Protein AF-A0A5Q4EPK5-F1 (afdb_monomer)

Solvent-accessible surface area (backbone atoms only — not comparable to full-atom values): 25585 Å² total; per-residue (Å²): 142,84,81,89,78,86,85,84,81,88,80,85,86,79,85,78,84,73,82,80,76,85,66,75,76,77,76,76,76,72,70,50,73,68,84,83,68,96,54,46,49,89,81,58,98,30,38,53,76,40,48,42,58,60,65,24,60,75,60,76,39,84,84,32,68,48,48,50,44,41,50,51,59,33,42,67,45,75,42,68,26,36,56,36,58,39,30,32,34,34,41,50,72,73,38,75,28,58,48,102,83,70,46,72,41,85,96,37,55,29,28,49,72,74,44,77,9,84,81,15,40,40,72,69,41,62,53,42,99,86,26,41,43,34,40,38,42,25,37,60,86,58,68,70,82,30,52,82,70,61,60,86,67,82,56,71,69,50,39,15,27,25,35,30,36,35,30,39,74,40,44,80,79,58,70,73,83,62,58,80,77,80,53,81,79,82,57,78,42,80,47,79,49,64,35,79,76,15,60,54,71,47,76,52,70,50,72,56,61,94,66,48,52,25,31,34,38,37,52,36,19,87,65,8,64,38,76,33,25,36,38,42,52,36,37,35,39,30,68,47,66,57,70,35,45,32,30,38,36,37,40,36,29,21,29,92,84,69,41,84,36,46,31,25,40,37,38,35,46,98,85,62,46,74,75,49,76,53,32,62,28,58,35,100,82,77,43,82,27,73,30,18,54,50,77,46,60,22,38,92,79,5,32,45,38,36,36,44,25,20,47,56,21,72,83,65,74,22,38,16,58,92,44,37,66,58,51,52,50,46,53,52,50,54,45,64,74,64,69,93,78,64,81,80,49,94,73,58,37,90,89,51,97,90,52,73,63,49,85,81,78,62,69,69,60,39,64,74,70,69,51,56,45,55,55,41,70,64,71,76,32,33,26,46,23,24,43,58,31,38,35,38,42,28,58,40,73,86,69,72,80,73,78,77,66,83,84,60,82,67,82,73,64,85,51,74,34,68,82,68,82,84,62,73,45,75,66,27,53,49,55,56,53,70,59,64,81,72,74,87,129

Secondary structure (DSSP, 8-state):
--PPPPPPPP------------PPPPPPP--EEPPPPS---TTSTTSEEEEHHHHHHTTT-GGGGGEEEEEEEEPPEEEEPP---EEEEEE---EEEE-TTS-EEEEEEE--EEEEETTSEEEEEPPPTTSEEEEEEEETT----SBTT--S--------EEEEEEEEEEETT------TTSPPPPPSEEEEEEE-SSS-EEEEEEEPPTTEEEEEEEEESTT-EEEE----EEEEEESPPTT-EEEEEEEEEEETTS-B--EEEEEE-TT--B-S--B--B-TTSSB-SEEEEEEE--TTS-EEEEEEETT-SSSSSB-HHHHHHHHHHHHHHHHHT-SS----TT---S-TT-TT-----HHHHHHHTPPTT--HHHHHB--EEEEEEEEEEEPP----PPPPTTS-------S-SSSSS--SHHHHHHHHHSTT----

Sequence (441 aa):
MDVFRPQVAFMAGAVLCCAAFAGEAPPTPPSHTFLEIEDNDFCGEMAQFINAHDAVSATGLPETRNCFYIAGKLQRDKLWDIEPKVTLRAFGKPVPNHNAKGQALASQLYEPVIALGPGGALLELAPNDDRTIRIGLAALTDAFDGAINGLNQNSPHHEVGQVVVEVFYRFKDAIDRGASDGGEPEPDLTYSFRFTSGADAFRFAFVAPPDVETVDVFARTDRGMVDVCYDVDHYHITGLDVVKPYCLTVVGGLTDACEKTPVVLGWFDKNCQRIGTPWVGIDEGGGVSGYSNLCVYSDGEGAIRFAVSGAGDKTFNGLRDDIESNYFELLNTLNVFTGSNYVYTTGASLHDDSYPYVNRYPRSVWDDLGLTAGEAPETFYQHGVCGEYIIKVRLGEHVEPRPVDPGDSEPKLPSADING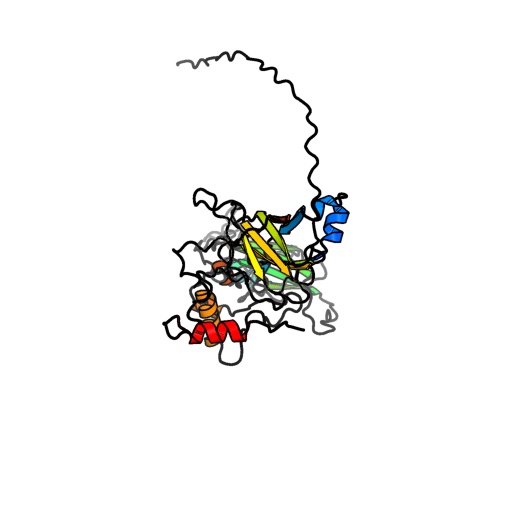DGVVNSQDLAILLSFWGMTVE

Foldseek 3Di:
DDDDDDDDDDDDDDDDDDDDDPDPDPPDQQEDEDDQDPAADFQPPRAAEAELVVQVVSRVDPVCSFKGKYKDWQFWDWAFFAQFAKKKWKWADWDFDADPVRHGDPPWTFTDGPDIDHRFKDPFAFAYPQQKIKMKMDGNPQDQPRGPPSVPPLDLQLGWWKKKKFKAFDFPPDPPPDPVPVDDDHGPDIDMDTRDRSRDMDMDMDGHDPRGGGMMMGTCSSPTIDTFSLGKHKHKYANADAFFKKKKKKADWAFPVRHQFWKWKFWADSVSHTPDWTFQDQPPVRHRPNMGMDIDTQHRRRMTIMMIGAPQCRVRRQFRPVCVVVVVVLVVVQVVPPPDDDDPDQQCDPDDPVDRRHDDGDVVSCVVVVHGGRCPVVNVTGSRIITMMMMIMRGDDPDPPDQDDVPPPGPPDCPCPVVPPPDNDVVSVVVVVVCVPPDDD

Radius of gyration: 32.09 Å; Cα contacts (8 Å, |Δi|>4): 862; chains: 1; bounding box: 86×88×90 Å

Structure (mmCIF, N/CA/C/O backbone):
data_AF-A0A5Q4EPK5-F1
#
_entry.id   AF-A0A5Q4EPK5-F1
#
loop_
_atom_site.group_PDB
_atom_site.id
_atom_site.type_symbol
_atom_site.label_atom_id
_atom_site.label_alt_id
_atom_site.label_comp_id
_atom_site.label_asym_id
_atom_site.label_entity_id
_atom_site.label_seq_id
_atom_site.pdbx_PDB_ins_code
_atom_site.Cartn_x
_atom_site.Cartn_y
_atom_site.Cartn_z
_atom_site.occupancy
_atom_site.B_iso_or_equiv
_atom_site.auth_seq_id
_atom_site.auth_comp_id
_atom_site.auth_asym_id
_atom_site.auth_atom_id
_atom_site.pdbx_PDB_model_num
ATOM 1 N N . MET A 1 1 ? 5.489 59.939 30.124 1.00 43.69 1 MET A N 1
ATOM 2 C CA . MET A 1 1 ? 4.909 60.772 29.056 1.00 43.69 1 MET A CA 1
ATOM 3 C C . MET A 1 1 ? 6.005 60.967 28.043 1.00 43.69 1 MET A C 1
ATOM 5 O O . MET A 1 1 ? 6.861 61.791 28.295 1.00 43.69 1 MET A O 1
ATOM 9 N N . ASP A 1 2 ? 6.020 60.165 26.985 1.00 31.34 2 ASP A N 1
ATOM 10 C CA . ASP A 1 2 ? 6.765 60.493 25.776 1.00 31.34 2 ASP A CA 1
ATOM 11 C C . ASP A 1 2 ? 6.131 59.784 24.584 1.00 31.34 2 ASP A C 1
ATOM 13 O O . ASP A 1 2 ? 5.601 58.677 24.685 1.00 31.34 2 ASP A O 1
ATOM 17 N N . VAL A 1 3 ? 6.082 60.542 23.499 1.00 35.44 3 VAL A N 1
ATOM 18 C CA . VAL A 1 3 ? 5.195 60.413 22.349 1.00 35.44 3 VAL A CA 1
ATOM 19 C C . VAL A 1 3 ? 5.900 59.624 21.249 1.00 35.44 3 VAL A C 1
ATOM 21 O O . VAL A 1 3 ? 6.970 60.020 20.794 1.00 35.44 3 VAL A O 1
ATOM 24 N N . PHE A 1 4 ? 5.276 58.550 20.765 1.00 36.88 4 PHE A N 1
ATOM 25 C CA . PHE A 1 4 ? 5.684 57.884 19.528 1.00 36.88 4 PHE A CA 1
ATOM 26 C C . PHE A 1 4 ? 5.218 58.701 18.310 1.00 36.88 4 PHE A C 1
ATOM 28 O O . PHE A 1 4 ? 4.028 58.966 18.145 1.00 36.88 4 PHE A O 1
ATOM 35 N N . ARG A 1 5 ? 6.162 59.081 17.439 1.00 35.16 5 ARG A N 1
ATOM 36 C CA . ARG A 1 5 ? 5.916 59.520 16.053 1.00 35.16 5 ARG A CA 1
ATOM 37 C C . ARG A 1 5 ? 6.280 58.378 15.094 1.00 35.16 5 ARG A C 1
ATOM 39 O O . ARG A 1 5 ? 7.306 57.743 15.331 1.00 35.16 5 ARG A O 1
ATOM 46 N N . PRO A 1 6 ? 5.542 58.152 13.991 1.00 44.56 6 PRO A N 1
ATOM 47 C CA . PRO A 1 6 ? 5.982 57.250 12.934 1.00 44.56 6 PRO A CA 1
ATOM 48 C C . PRO A 1 6 ? 6.817 58.000 11.883 1.00 44.56 6 PRO A C 1
ATOM 50 O O . PRO A 1 6 ? 6.533 59.151 11.544 1.00 44.56 6 PRO A O 1
ATOM 53 N N . GLN A 1 7 ? 7.849 57.335 11.362 1.00 33.31 7 GLN A N 1
ATOM 54 C CA . GLN A 1 7 ? 8.584 57.768 10.175 1.00 33.31 7 GLN A CA 1
ATOM 55 C C . GLN A 1 7 ? 7.856 57.286 8.914 1.00 33.31 7 GLN A C 1
ATOM 57 O O . GLN A 1 7 ? 7.520 56.113 8.787 1.00 33.31 7 GLN A O 1
ATOM 62 N N . VAL A 1 8 ? 7.636 58.214 7.984 1.00 34.84 8 VAL A N 1
ATOM 63 C CA . VAL A 1 8 ? 7.180 57.959 6.615 1.00 34.84 8 VAL A CA 1
ATOM 64 C C . VAL A 1 8 ? 8.426 57.805 5.744 1.0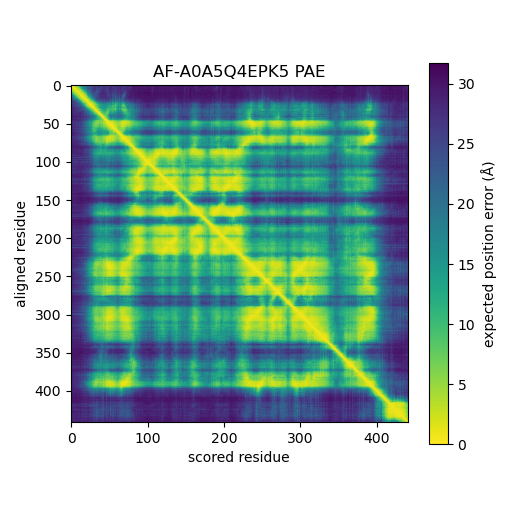0 34.84 8 VAL A C 1
ATOM 66 O O . VAL A 1 8 ? 9.235 58.730 5.678 1.00 34.84 8 VAL A O 1
ATOM 69 N N . ALA A 1 9 ? 8.577 56.663 5.074 1.00 33.34 9 ALA A N 1
ATOM 70 C CA . ALA A 1 9 ? 9.580 56.467 4.033 1.00 33.34 9 ALA A CA 1
ATOM 71 C C . ALA A 1 9 ? 8.911 56.560 2.652 1.00 33.34 9 ALA A C 1
ATOM 73 O O . ALA A 1 9 ? 7.988 55.812 2.336 1.00 33.34 9 ALA A O 1
ATOM 74 N N . PHE A 1 10 ? 9.384 57.513 1.850 1.00 35.88 10 PHE A N 1
ATOM 75 C CA . PHE A 1 10 ? 9.094 57.660 0.425 1.00 35.88 10 PHE A CA 1
ATOM 76 C C . PHE A 1 10 ? 9.736 56.501 -0.357 1.00 35.88 10 PHE A C 1
ATOM 78 O O . PHE A 1 10 ? 10.955 56.348 -0.312 1.00 35.88 10 PHE A O 1
ATOM 85 N N . MET A 1 11 ? 8.953 55.741 -1.131 1.00 31.00 11 MET A N 1
ATOM 86 C CA . MET A 1 11 ? 9.475 54.962 -2.260 1.00 31.00 11 MET A CA 1
ATOM 87 C C . MET A 1 11 ? 9.086 55.647 -3.570 1.00 31.00 11 MET A C 1
ATOM 89 O O . MET A 1 11 ? 7.908 55.840 -3.866 1.00 31.00 11 MET A O 1
ATOM 93 N N . ALA A 1 12 ? 10.103 56.024 -4.341 1.00 32.72 12 ALA A N 1
ATOM 94 C CA . ALA A 1 12 ? 9.977 56.496 -5.708 1.00 32.72 12 ALA A CA 1
ATOM 95 C C . ALA A 1 12 ? 9.710 55.303 -6.640 1.00 32.72 12 ALA A C 1
ATOM 97 O O . ALA A 1 12 ? 10.467 54.334 -6.650 1.00 32.72 12 ALA A O 1
ATOM 98 N N . GLY A 1 13 ? 8.631 55.384 -7.418 1.00 31.02 13 GLY A N 1
ATOM 99 C CA . GLY A 1 13 ? 8.298 54.404 -8.446 1.00 31.02 13 GLY A CA 1
ATOM 100 C C . GLY A 1 13 ? 9.199 54.553 -9.670 1.00 31.02 13 GLY A C 1
ATOM 101 O O . GLY A 1 13 ? 9.144 55.567 -10.363 1.00 31.02 13 GLY A O 1
ATOM 102 N N . ALA A 1 14 ? 9.992 53.523 -9.955 1.00 33.22 14 ALA A N 1
ATOM 103 C CA . ALA A 1 14 ? 10.569 53.297 -11.272 1.00 33.22 14 ALA A CA 1
ATOM 104 C C . ALA A 1 14 ? 9.619 52.376 -12.051 1.00 33.22 14 ALA A C 1
ATOM 106 O O . ALA A 1 14 ? 9.492 51.192 -11.749 1.00 33.22 14 ALA A O 1
ATOM 107 N N . VAL A 1 15 ? 8.917 52.939 -13.033 1.00 31.50 15 VAL A N 1
ATOM 108 C CA . VAL A 1 15 ? 8.122 52.178 -14.002 1.00 31.50 15 VAL A CA 1
ATOM 109 C C . VAL A 1 15 ? 9.091 51.597 -15.033 1.00 31.50 15 VAL A C 1
ATOM 111 O O . VAL A 1 15 ? 9.551 52.308 -15.924 1.00 31.50 15 VAL A O 1
ATOM 114 N N . LEU A 1 16 ? 9.424 50.311 -14.901 1.00 31.66 16 LEU A N 1
ATOM 115 C CA . LEU A 1 16 ? 10.003 49.532 -15.994 1.00 31.66 16 LEU A CA 1
ATOM 116 C C . LEU A 1 16 ? 8.856 49.089 -16.914 1.00 31.66 16 LEU A C 1
ATOM 118 O O . LEU A 1 16 ? 8.096 48.180 -16.586 1.00 31.66 16 LEU A O 1
ATOM 122 N N . CYS A 1 17 ? 8.725 49.734 -18.072 1.00 31.77 17 CYS A N 1
ATOM 123 C CA . CYS A 1 17 ? 7.928 49.208 -19.177 1.00 31.77 17 CYS A CA 1
ATOM 124 C C . CYS A 1 17 ? 8.653 47.999 -19.786 1.00 31.77 17 CYS A C 1
ATOM 126 O O . CYS A 1 17 ? 9.493 48.164 -20.669 1.00 31.77 17 CYS A O 1
ATOM 128 N N . CYS A 1 18 ? 8.323 46.787 -19.340 1.00 32.69 18 CYS A N 1
ATOM 129 C CA . CYS A 1 18 ? 8.590 45.580 -20.119 1.00 32.69 18 CYS A CA 1
ATOM 130 C C . CYS A 1 18 ? 7.462 45.408 -21.141 1.00 32.69 18 CYS A C 1
ATOM 132 O O . CYS A 1 18 ? 6.300 45.230 -20.778 1.00 32.69 18 CYS A O 1
ATOM 134 N N . ALA A 1 19 ? 7.805 45.482 -22.426 1.00 37.12 19 ALA A N 1
ATOM 135 C CA . ALA A 1 19 ? 6.916 45.085 -23.505 1.00 37.12 19 ALA A CA 1
ATOM 136 C C . ALA A 1 19 ? 6.629 43.582 -23.375 1.00 37.12 19 ALA A C 1
ATOM 138 O O . ALA A 1 19 ? 7.528 42.757 -23.532 1.00 37.12 19 ALA A O 1
ATOM 139 N N . ALA A 1 20 ? 5.383 43.230 -23.061 1.00 37.78 20 ALA A N 1
ATOM 140 C CA . ALA A 1 20 ? 4.910 41.859 -23.122 1.00 37.78 20 ALA A CA 1
ATOM 141 C C . ALA A 1 20 ? 4.850 41.439 -24.597 1.00 37.78 20 ALA A C 1
ATOM 143 O O . ALA A 1 20 ? 3.923 41.798 -25.322 1.00 37.78 20 ALA A O 1
ATOM 144 N N . PHE A 1 21 ? 5.857 40.697 -25.055 1.00 40.41 21 PHE A N 1
ATOM 145 C CA . PHE A 1 21 ? 5.686 39.857 -26.231 1.00 40.41 21 PHE A CA 1
ATOM 146 C C . PHE A 1 21 ? 4.692 38.762 -25.845 1.00 40.41 21 PHE A C 1
ATOM 148 O O . PHE A 1 21 ? 5.013 37.875 -25.057 1.00 40.41 21 PHE A O 1
ATOM 155 N N . ALA A 1 22 ? 3.478 38.844 -26.385 1.00 39.31 22 ALA A N 1
ATOM 156 C CA . ALA A 1 22 ? 2.555 37.722 -26.452 1.00 39.31 22 ALA A CA 1
ATOM 157 C C . ALA A 1 22 ? 3.134 36.693 -27.436 1.00 39.31 22 ALA A C 1
ATOM 159 O O . ALA A 1 22 ? 2.710 36.601 -28.583 1.00 39.31 22 ALA A O 1
ATOM 160 N N . GLY A 1 23 ? 4.189 35.993 -27.017 1.00 42.62 23 GLY A N 1
ATOM 161 C CA . GLY A 1 23 ? 4.565 34.741 -27.648 1.00 42.62 23 GLY A CA 1
ATOM 162 C C . GLY A 1 23 ? 3.470 33.743 -27.314 1.00 42.62 23 GLY A C 1
ATOM 163 O O . GLY A 1 23 ? 3.168 33.550 -26.135 1.00 42.62 23 GLY A O 1
ATOM 164 N N . GLU A 1 24 ? 2.835 33.170 -28.333 1.00 40.03 24 GLU A N 1
ATOM 165 C CA . GLU A 1 24 ? 1.987 31.996 -28.149 1.00 40.03 24 GLU A CA 1
ATOM 166 C C . GLU A 1 24 ? 2.770 30.987 -27.305 1.00 40.03 24 GLU A C 1
ATOM 168 O O . GLU A 1 24 ? 3.942 30.712 -27.586 1.00 40.03 24 GLU A O 1
ATOM 173 N N . ALA A 1 25 ? 2.154 30.502 -26.222 1.00 42.91 25 ALA A N 1
ATOM 174 C CA . ALA A 1 25 ? 2.745 29.426 -25.447 1.00 42.91 25 ALA A CA 1
ATOM 175 C C . ALA A 1 25 ? 3.089 28.299 -26.434 1.00 42.91 25 ALA A C 1
ATOM 177 O O . ALA A 1 25 ? 2.239 27.972 -27.270 1.00 42.91 25 ALA A O 1
ATOM 178 N N . PRO A 1 26 ? 4.319 27.752 -26.404 1.00 47.91 26 PRO A N 1
ATOM 179 C CA . PRO A 1 26 ? 4.678 26.666 -27.29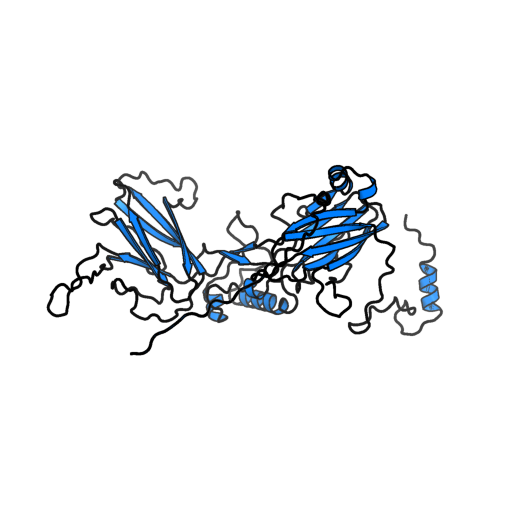9 1.00 47.91 26 PRO A CA 1
ATOM 180 C C . PRO A 1 26 ? 3.611 25.573 -27.171 1.00 47.91 26 PRO A C 1
ATOM 182 O O . PRO A 1 26 ? 3.182 25.294 -26.045 1.00 47.91 26 PRO A O 1
ATOM 185 N N . PRO A 1 27 ? 3.133 25.009 -28.295 1.00 51.28 27 PRO A N 1
ATOM 186 C CA . PRO A 1 27 ? 2.084 24.005 -28.263 1.00 51.28 27 PRO A CA 1
ATOM 187 C C . PRO A 1 27 ? 2.506 22.906 -27.295 1.00 51.28 27 PRO A C 1
ATOM 189 O O . PRO A 1 27 ? 3.631 22.404 -27.369 1.00 51.28 27 PRO A O 1
ATOM 192 N N . THR A 1 28 ? 1.624 22.591 -26.346 1.00 50.41 28 THR A N 1
ATOM 193 C CA . THR A 1 28 ? 1.844 21.504 -25.397 1.00 50.41 28 THR A CA 1
ATOM 194 C C . THR A 1 28 ? 2.140 20.256 -26.227 1.00 50.41 28 THR A C 1
ATOM 196 O O . THR A 1 28 ? 1.337 19.936 -27.110 1.00 50.41 28 THR A O 1
ATOM 199 N N . PRO A 1 29 ? 3.304 19.605 -26.053 1.00 52.38 29 PRO A N 1
ATOM 200 C CA . PRO A 1 29 ? 3.623 18.433 -26.848 1.00 52.38 29 PRO A CA 1
ATOM 201 C C . PRO A 1 29 ? 2.512 17.397 -26.639 1.00 52.38 29 PRO A C 1
ATOM 203 O O . PRO A 1 29 ? 2.069 17.224 -25.501 1.00 52.38 29 PRO A O 1
ATOM 206 N N . PRO A 1 30 ? 2.023 16.747 -27.708 1.00 51.62 30 PRO A N 1
ATOM 207 C CA . PRO A 1 30 ? 0.979 15.744 -27.582 1.00 51.62 30 PRO A CA 1
ATOM 208 C C . PRO A 1 30 ? 1.482 14.621 -26.666 1.00 51.62 30 PRO A C 1
ATOM 210 O O . PRO A 1 30 ? 2.449 13.931 -26.990 1.00 51.62 30 PRO A O 1
ATOM 213 N N . SER A 1 31 ? 0.860 14.488 -25.496 1.00 51.31 31 SER A N 1
ATOM 214 C CA . SER A 1 31 ? 1.126 13.426 -24.529 1.00 51.31 31 SER A CA 1
ATOM 215 C C . SER A 1 31 ? 0.083 12.334 -24.705 1.00 51.31 31 SER A C 1
ATOM 217 O O . SER A 1 31 ? -1.115 12.608 -24.617 1.00 51.31 31 SER A O 1
ATOM 219 N N . HIS A 1 32 ? 0.523 11.101 -24.941 1.00 57.81 32 HIS A N 1
ATOM 220 C CA . HIS A 1 32 ? -0.367 9.955 -24.853 1.00 57.81 32 HIS A CA 1
ATOM 221 C C . HIS A 1 32 ? -0.449 9.538 -23.382 1.00 57.81 32 HIS A C 1
ATOM 223 O O . HIS A 1 32 ? 0.533 9.071 -22.806 1.00 57.81 32 HIS A O 1
ATOM 229 N N . THR A 1 33 ? -1.608 9.751 -22.766 1.00 53.59 33 THR A N 1
ATOM 230 C CA . THR A 1 33 ? -1.907 9.274 -21.411 1.00 53.59 33 THR A CA 1
ATOM 231 C C . THR A 1 33 ? -2.653 7.955 -21.550 1.00 53.59 33 THR A C 1
ATOM 233 O O . THR A 1 33 ? -3.663 7.899 -22.252 1.00 53.59 33 THR A O 1
ATOM 236 N N . PHE A 1 34 ? -2.132 6.887 -20.955 1.00 60.69 34 PHE A N 1
ATOM 237 C CA . PHE A 1 34 ? -2.803 5.590 -20.940 1.00 60.69 34 PHE A CA 1
ATOM 238 C C . PHE A 1 34 ? -3.662 5.460 -19.677 1.00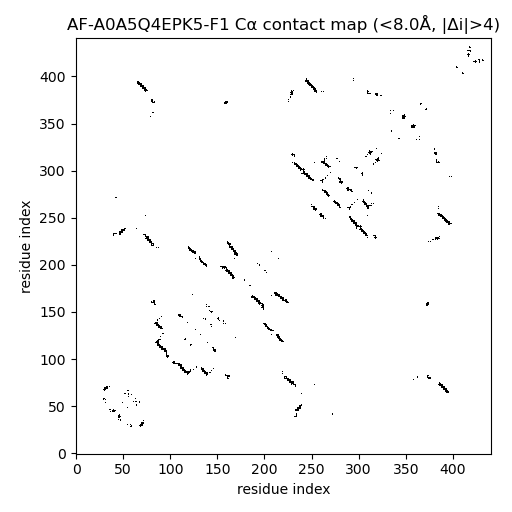 60.69 34 PHE A C 1
ATOM 240 O O . PHE A 1 34 ? -3.406 6.122 -18.673 1.00 60.69 34 PHE A O 1
ATOM 247 N N . LEU A 1 35 ? -4.720 4.652 -19.765 1.00 50.75 35 LEU A N 1
ATOM 248 C CA . LEU A 1 35 ? -5.433 4.157 -18.591 1.00 50.75 35 LEU A CA 1
ATOM 249 C C . LEU A 1 35 ? -4.589 3.017 -18.027 1.00 50.75 35 LEU A C 1
ATOM 251 O O . LEU A 1 35 ? -4.363 2.034 -18.731 1.00 50.75 35 LEU A O 1
ATOM 255 N N . GLU A 1 36 ? -4.089 3.195 -16.810 1.00 52.75 36 GLU A N 1
ATOM 256 C CA . GLU A 1 36 ? -3.343 2.170 -16.082 1.00 52.75 36 GLU A CA 1
ATOM 257 C C . GLU A 1 36 ? -4.195 0.906 -15.936 1.00 52.75 36 GLU A C 1
ATOM 259 O O . GLU A 1 36 ? -5.398 0.973 -15.668 1.00 52.75 36 GLU A O 1
ATOM 264 N N . ILE A 1 37 ? -3.565 -0.242 -16.169 1.00 53.72 37 ILE A N 1
ATOM 265 C CA . ILE A 1 37 ? -4.109 -1.548 -15.813 1.00 53.72 37 ILE A CA 1
ATOM 266 C C . ILE A 1 37 ? -3.505 -1.851 -14.439 1.00 53.72 37 ILE A C 1
ATOM 268 O O . ILE A 1 37 ? -2.289 -1.787 -14.296 1.00 53.72 37 ILE A O 1
ATOM 272 N N . GLU A 1 38 ? -4.351 -2.092 -13.432 1.00 50.94 38 GLU A N 1
ATOM 273 C CA . GLU A 1 38 ? -3.956 -2.243 -12.013 1.00 50.94 38 GLU A CA 1
ATOM 274 C C . GLU A 1 38 ? -3.144 -3.519 -11.722 1.00 50.94 38 GLU A C 1
ATOM 276 O O . GLU A 1 38 ? -2.657 -3.696 -10.613 1.00 50.94 38 GLU A O 1
ATOM 281 N N . ASP A 1 39 ? -2.954 -4.388 -12.713 1.00 52.44 39 ASP A N 1
ATOM 282 C CA . ASP A 1 39 ? -2.145 -5.592 -12.595 1.00 52.44 39 ASP A CA 1
ATOM 283 C C . ASP A 1 39 ? -0.958 -5.494 -13.563 1.00 52.44 39 ASP A C 1
ATOM 285 O O . ASP A 1 39 ? -1.154 -5.637 -14.767 1.00 52.44 39 ASP A O 1
ATOM 289 N N . ASN A 1 40 ? 0.259 -5.263 -13.048 1.00 52.66 40 ASN A N 1
ATOM 290 C CA . ASN A 1 40 ? 1.505 -5.180 -13.830 1.00 52.66 40 ASN A CA 1
ATOM 291 C C . ASN A 1 40 ? 2.495 -6.290 -13.445 1.00 52.66 40 ASN A C 1
ATOM 293 O O . ASN A 1 40 ? 3.597 -6.028 -12.962 1.00 52.66 40 ASN A O 1
ATOM 297 N N . ASP A 1 41 ? 2.114 -7.551 -13.656 1.00 55.12 41 ASP A N 1
ATOM 298 C CA . ASP A 1 41 ? 2.991 -8.676 -13.322 1.00 55.12 41 ASP A CA 1
ATOM 299 C C . ASP A 1 41 ? 4.070 -8.931 -14.390 1.00 55.12 41 ASP A C 1
ATOM 301 O O . ASP A 1 41 ? 3.874 -8.726 -15.599 1.00 55.12 41 ASP A O 1
ATOM 305 N N . PHE A 1 42 ? 5.229 -9.405 -13.930 1.00 49.19 42 PHE A N 1
ATOM 306 C CA . PHE A 1 42 ? 6.447 -9.536 -14.715 1.00 49.19 42 PHE A CA 1
ATOM 307 C C . PHE A 1 42 ? 6.225 -10.418 -15.946 1.00 49.19 42 PHE A C 1
ATOM 309 O O . PHE A 1 42 ? 6.187 -11.646 -15.876 1.00 49.19 42 PHE A O 1
ATOM 316 N N . CYS A 1 43 ? 6.166 -9.779 -17.117 1.00 56.47 43 CYS A N 1
ATOM 317 C CA . CYS A 1 43 ? 6.300 -10.450 -18.403 1.00 56.47 43 CYS A CA 1
ATOM 318 C C . CYS A 1 43 ? 5.222 -11.506 -18.745 1.00 56.47 43 CYS A C 1
ATOM 320 O O . CYS A 1 43 ? 5.418 -12.350 -19.627 1.00 56.47 43 CYS A O 1
ATOM 322 N N . GLY A 1 44 ? 4.075 -11.428 -18.065 1.00 56.25 44 GLY A N 1
ATOM 323 C CA . GLY A 1 44 ? 2.832 -12.109 -18.423 1.00 56.25 44 GLY A CA 1
ATOM 324 C C . GLY A 1 44 ? 1.944 -11.264 -19.348 1.00 56.25 44 GLY A C 1
ATOM 325 O O . GLY A 1 44 ? 2.403 -10.339 -20.016 1.00 56.25 44 GLY A O 1
ATOM 326 N N . GLU A 1 45 ? 0.640 -11.549 -19.366 1.00 52.31 45 GLU A N 1
ATOM 327 C CA . GLU A 1 45 ? -0.380 -10.783 -20.117 1.00 52.31 45 GLU A CA 1
ATOM 328 C C . GLU A 1 45 ? -0.621 -9.359 -19.567 1.00 52.31 45 GLU A C 1
ATOM 330 O O . GLU A 1 45 ? -1.425 -8.610 -20.114 1.00 52.31 45 GLU A O 1
ATOM 335 N N . MET A 1 46 ? 0.096 -8.990 -18.507 1.00 63.06 46 MET A N 1
ATOM 336 C CA . MET A 1 46 ? -0.195 -7.874 -17.610 1.00 63.06 46 MET A CA 1
ATOM 337 C C . MET A 1 46 ? 0.752 -6.674 -17.811 1.00 63.06 46 MET A C 1
ATOM 339 O O . MET A 1 46 ? 0.713 -5.728 -17.051 1.00 63.06 46 MET A O 1
ATOM 343 N N . ALA A 1 47 ? 1.633 -6.668 -18.817 1.00 75.06 47 ALA A N 1
ATOM 344 C CA . ALA A 1 47 ? 2.437 -5.473 -19.107 1.00 75.06 47 ALA A CA 1
ATOM 345 C C . ALA A 1 47 ? 1.598 -4.384 -19.800 1.00 75.06 47 ALA A C 1
ATOM 347 O O . ALA A 1 47 ? 0.662 -4.677 -20.545 1.00 75.06 47 ALA A O 1
ATOM 348 N N . GLN A 1 48 ? 2.000 -3.119 -19.680 1.00 85.12 48 GLN A N 1
ATOM 349 C CA . GLN A 1 48 ? 1.435 -2.046 -20.494 1.00 85.12 48 GLN A CA 1
ATOM 350 C C . GLN A 1 48 ? 1.881 -2.219 -21.958 1.00 85.12 48 GLN A C 1
ATOM 352 O O . GLN A 1 48 ? 3.022 -1.920 -22.334 1.00 85.12 48 GLN A O 1
ATOM 357 N N . PHE A 1 49 ? 0.977 -2.730 -22.801 1.00 87.88 49 PHE A N 1
ATOM 358 C CA . PHE A 1 49 ? 1.219 -2.933 -24.231 1.00 87.88 49 PHE A CA 1
ATOM 359 C C . PHE A 1 49 ? 1.012 -1.637 -25.011 1.00 87.88 49 PHE A C 1
ATOM 361 O O . PHE A 1 49 ? -0.083 -1.079 -25.061 1.00 87.88 49 PHE A O 1
ATOM 368 N N . ILE A 1 50 ? 2.064 -1.189 -25.690 1.00 87.94 50 ILE A N 1
ATOM 369 C CA . ILE A 1 50 ? 2.051 0.041 -26.478 1.00 87.94 50 ILE A CA 1
ATOM 370 C C . ILE A 1 50 ? 2.415 -0.303 -27.914 1.00 87.94 50 ILE A C 1
ATOM 372 O O . ILE A 1 50 ? 3.496 -0.812 -28.191 1.00 87.94 50 ILE A O 1
ATOM 376 N N . ASN A 1 51 ? 1.544 0.020 -28.862 1.00 90.50 51 ASN A N 1
ATOM 377 C CA . ASN A 1 51 ? 1.916 0.003 -30.270 1.00 90.50 51 ASN A CA 1
ATOM 378 C C . ASN A 1 51 ? 2.462 1.382 -30.656 1.00 90.50 51 ASN A C 1
ATOM 380 O O . ASN A 1 51 ? 1.746 2.385 -30.607 1.00 90.50 51 ASN A O 1
ATOM 384 N N . ALA A 1 52 ? 3.730 1.445 -31.060 1.00 87.38 52 ALA A N 1
ATOM 385 C CA . ALA A 1 52 ? 4.378 2.689 -31.454 1.00 87.38 52 ALA A CA 1
ATOM 386 C C . ALA A 1 52 ? 3.663 3.371 -32.632 1.00 87.38 52 ALA A C 1
ATOM 388 O O . ALA A 1 52 ? 3.657 4.596 -32.708 1.00 87.38 52 ALA A O 1
ATOM 389 N N . HIS A 1 53 ? 3.017 2.622 -33.533 1.00 83.94 53 HIS A N 1
ATOM 390 C CA . HIS A 1 53 ? 2.211 3.222 -34.599 1.00 83.94 53 HIS A CA 1
ATOM 391 C C . HIS A 1 53 ? 1.004 3.986 -34.057 1.00 83.94 53 HIS A C 1
ATOM 393 O O . HIS A 1 53 ? 0.733 5.096 -34.521 1.00 83.94 53 HIS A O 1
ATOM 399 N N . ASP A 1 54 ? 0.315 3.424 -33.067 1.00 83.69 54 ASP A N 1
ATOM 400 C CA . ASP A 1 54 ? -0.876 4.033 -32.477 1.00 83.69 54 ASP A CA 1
ATOM 401 C C . ASP A 1 54 ? -0.486 5.271 -31.667 1.00 83.69 54 ASP A C 1
ATOM 403 O O . ASP A 1 54 ? -1.060 6.345 -31.869 1.00 83.69 54 ASP A O 1
ATOM 407 N N . ALA A 1 55 ? 0.587 5.166 -30.875 1.00 75.81 55 ALA A N 1
ATOM 408 C CA . ALA A 1 55 ? 1.154 6.284 -30.123 1.00 75.81 55 ALA A CA 1
ATOM 409 C C . ALA A 1 55 ? 1.507 7.483 -31.025 1.00 75.81 55 ALA A C 1
ATOM 411 O O . ALA A 1 55 ? 1.328 8.635 -30.638 1.00 75.81 55 ALA A O 1
ATOM 412 N N . VAL A 1 56 ? 1.962 7.217 -32.251 1.00 72.00 56 VAL A N 1
ATOM 413 C CA . VAL A 1 56 ? 2.367 8.229 -33.243 1.00 72.00 56 VAL A CA 1
ATOM 414 C C . VAL A 1 56 ? 1.185 8.750 -34.047 1.00 72.00 56 VAL A C 1
ATOM 416 O O . VAL A 1 56 ? 1.145 9.918 -34.427 1.00 72.00 56 VAL A O 1
ATOM 419 N N . SER A 1 57 ? 0.181 7.913 -34.298 1.00 71.44 57 SER A N 1
ATOM 420 C CA . SER A 1 57 ? -1.055 8.360 -34.942 1.00 71.44 57 SER A CA 1
ATOM 421 C C . SER A 1 57 ? -1.773 9.426 -34.103 1.00 71.44 57 SER A C 1
ATOM 423 O O . SER A 1 57 ? -2.326 10.374 -34.662 1.00 71.44 57 SER A O 1
ATOM 425 N N . ALA A 1 58 ? -1.664 9.337 -32.772 1.00 66.56 58 ALA A N 1
ATOM 426 C CA . ALA A 1 58 ? -2.214 10.309 -31.833 1.00 66.56 58 ALA A CA 1
ATOM 427 C C . ALA A 1 58 ? -1.505 11.680 -31.872 1.00 66.56 58 ALA A C 1
ATOM 429 O O . ALA A 1 58 ? -2.114 12.691 -31.526 1.00 66.56 58 ALA A O 1
ATOM 430 N N . THR A 1 59 ? -0.243 11.752 -32.318 1.00 64.25 59 THR A N 1
ATOM 431 C CA . THR A 1 59 ? 0.520 13.015 -32.408 1.00 64.25 59 THR A CA 1
ATOM 432 C C . THR A 1 59 ? 0.348 13.731 -33.753 1.00 64.25 59 THR A C 1
ATOM 434 O O . THR A 1 59 ? 0.683 14.911 -33.868 1.00 64.25 59 THR A O 1
ATOM 437 N N . GLY A 1 60 ? -0.170 13.042 -34.779 1.00 59.09 60 GLY A N 1
ATOM 438 C CA . GLY A 1 60 ? -0.476 13.608 -36.098 1.00 59.09 60 GLY A CA 1
ATOM 439 C C . GLY A 1 60 ? 0.731 13.876 -37.009 1.00 59.09 60 GLY A C 1
ATOM 440 O O . GLY A 1 60 ? 0.559 14.476 -38.071 1.00 59.09 60 GLY A O 1
ATOM 441 N N . LEU A 1 61 ? 1.941 13.437 -36.640 1.00 62.22 61 LEU A N 1
ATOM 442 C CA . LEU A 1 61 ? 3.169 13.669 -37.412 1.00 62.22 61 LEU A CA 1
ATOM 443 C C . LEU A 1 61 ? 3.937 12.353 -37.648 1.00 62.22 61 LEU A C 1
ATOM 445 O O . LEU A 1 61 ? 4.526 11.826 -36.705 1.00 62.22 61 LEU A O 1
ATOM 449 N N . PRO A 1 62 ? 4.029 11.836 -38.892 1.00 58.50 62 PRO A N 1
ATOM 450 C CA . PRO A 1 62 ? 4.751 10.591 -39.204 1.00 58.50 62 PRO A CA 1
ATOM 451 C C . PRO A 1 62 ? 6.230 10.601 -38.786 1.00 58.50 62 PRO A C 1
ATOM 453 O O . PRO A 1 62 ? 6.798 9.565 -38.449 1.00 58.50 62 PRO A O 1
ATOM 456 N N . GLU A 1 63 ? 6.845 11.785 -38.760 1.00 61.84 63 GLU A N 1
ATOM 457 C CA . GLU A 1 63 ? 8.242 11.998 -38.359 1.00 61.84 63 GLU A CA 1
ATOM 458 C C . GLU A 1 63 ? 8.468 11.778 -36.849 1.00 61.84 63 GLU A C 1
ATOM 460 O O . GLU A 1 63 ? 9.600 11.597 -36.404 1.00 61.84 63 GLU A O 1
ATOM 465 N N . THR A 1 64 ? 7.391 11.715 -36.057 1.00 61.59 64 THR A N 1
ATOM 466 C CA . THR A 1 64 ? 7.434 11.442 -34.610 1.00 61.59 64 THR A CA 1
ATOM 467 C C . THR A 1 64 ? 7.415 9.953 -34.269 1.00 61.59 64 THR A C 1
ATOM 469 O O . THR A 1 64 ? 7.510 9.606 -33.096 1.00 61.59 64 THR A O 1
ATOM 472 N N . ARG A 1 65 ? 7.424 9.044 -35.266 1.00 63.50 65 ARG A N 1
ATOM 473 C CA . ARG A 1 65 ? 7.605 7.594 -35.018 1.00 63.50 65 ARG A CA 1
ATOM 474 C C . ARG A 1 65 ? 8.865 7.259 -34.232 1.00 63.50 65 ARG A C 1
ATOM 476 O O . ARG A 1 65 ? 8.921 6.280 -33.499 1.00 63.50 65 ARG A O 1
ATOM 483 N N . ASN A 1 66 ? 9.837 8.150 -34.336 1.00 72.31 66 ASN A N 1
ATOM 484 C CA . ASN A 1 66 ? 11.126 8.071 -33.685 1.00 72.31 66 ASN A CA 1
ATOM 485 C C . ASN A 1 66 ? 11.226 8.963 -32.441 1.00 72.31 66 ASN A C 1
ATOM 487 O O . ASN A 1 66 ? 12.325 9.124 -31.924 1.00 72.31 66 ASN A O 1
ATOM 491 N N . CYS A 1 67 ? 10.141 9.598 -31.989 1.00 83.19 67 CYS A N 1
ATOM 492 C CA . CYS A 1 67 ? 10.122 10.424 -30.785 1.00 83.19 67 CYS A CA 1
ATOM 493 C C . CYS A 1 67 ? 8.693 10.596 -30.247 1.00 83.19 67 CYS A C 1
ATOM 495 O O . CYS A 1 67 ? 7.951 11.440 -30.748 1.00 83.19 67 CYS A O 1
ATOM 497 N N . PHE A 1 68 ? 8.334 9.873 -29.188 1.00 85.50 68 PHE A N 1
ATOM 498 C CA . PHE A 1 68 ? 7.033 9.997 -28.524 1.00 85.50 68 PHE A CA 1
ATOM 499 C C . PHE A 1 68 ? 7.167 9.960 -26.997 1.00 85.50 68 PHE A C 1
ATOM 501 O O . PHE A 1 68 ? 8.243 9.692 -26.457 1.00 85.50 68 PHE A O 1
ATOM 508 N N . TYR A 1 69 ? 6.076 10.293 -26.310 1.00 86.56 69 TYR A N 1
ATOM 509 C CA . TYR A 1 69 ? 6.015 10.389 -24.855 1.00 86.56 69 TYR A CA 1
ATOM 510 C C . TYR A 1 69 ? 4.976 9.417 -24.301 1.00 86.56 69 TYR A C 1
ATOM 512 O O . TYR A 1 69 ? 3.890 9.293 -24.867 1.00 86.56 69 TYR A O 1
ATOM 520 N N . ILE A 1 70 ? 5.309 8.773 -23.189 1.00 88.31 70 ILE A N 1
ATOM 521 C CA . ILE A 1 70 ? 4.427 7.913 -22.400 1.00 88.31 70 ILE A CA 1
ATOM 522 C C . ILE A 1 70 ? 4.320 8.558 -21.021 1.00 88.31 70 ILE A C 1
ATOM 524 O O . ILE A 1 70 ? 5.344 8.911 -20.435 1.00 88.31 70 ILE A O 1
ATOM 528 N N . ALA A 1 71 ? 3.104 8.746 -20.524 1.00 87.56 71 ALA A N 1
ATOM 529 C CA . ALA A 1 71 ? 2.874 9.096 -19.127 1.00 87.56 71 ALA A CA 1
ATOM 530 C C . ALA A 1 71 ? 2.569 7.822 -18.335 1.00 87.56 71 ALA A C 1
ATOM 532 O O . ALA A 1 71 ? 1.771 7.010 -18.801 1.00 87.56 71 ALA A O 1
ATOM 533 N N . GLY A 1 72 ? 3.199 7.678 -17.174 1.00 86.31 72 GLY A N 1
ATOM 534 C CA . GLY A 1 72 ? 2.927 6.619 -16.204 1.00 86.31 72 GLY A CA 1
ATOM 535 C C . GLY A 1 72 ? 2.944 7.180 -14.786 1.00 86.31 72 GLY A C 1
ATOM 536 O O . GLY A 1 72 ? 3.251 8.364 -14.581 1.00 86.31 72 GLY A O 1
ATOM 537 N N . LYS A 1 73 ? 2.605 6.351 -13.805 1.00 87.00 73 LYS A N 1
ATOM 538 C CA . LYS A 1 73 ? 2.586 6.738 -12.399 1.00 87.00 73 LYS A CA 1
ATOM 539 C C . LYS A 1 73 ? 2.894 5.525 -11.539 1.00 87.00 73 LYS A C 1
ATOM 541 O O . LYS A 1 73 ? 2.106 4.597 -11.502 1.00 87.00 73 LYS A O 1
ATOM 546 N N . LEU A 1 74 ? 3.965 5.630 -10.755 1.00 84.19 74 LEU A N 1
ATOM 547 C CA . LEU A 1 74 ? 4.237 4.657 -9.705 1.00 84.19 74 LEU A CA 1
ATOM 548 C C . LEU A 1 74 ? 3.192 4.857 -8.605 1.00 84.19 74 LEU A C 1
ATOM 550 O O . LEU A 1 74 ? 3.130 5.915 -7.960 1.00 84.19 74 LEU A O 1
ATOM 554 N N . GLN A 1 75 ? 2.301 3.894 -8.461 1.00 80.19 75 GLN A N 1
ATOM 555 C CA . GLN A 1 75 ? 1.196 3.942 -7.534 1.00 80.19 75 GLN A CA 1
ATOM 556 C C . GLN A 1 75 ? 1.644 3.657 -6.102 1.00 80.19 75 GLN A C 1
ATOM 558 O O . GLN A 1 75 ? 2.760 3.234 -5.800 1.00 80.19 75 GLN A O 1
ATOM 563 N N . ARG A 1 76 ? 0.734 3.989 -5.190 1.00 76.25 76 ARG A N 1
ATOM 564 C CA . ARG A 1 76 ? 0.795 3.481 -3.832 1.00 76.25 76 ARG A CA 1
ATOM 565 C C . ARG A 1 76 ? -0.114 2.275 -3.784 1.00 76.25 76 ARG A C 1
ATOM 567 O O . ARG A 1 76 ? -1.323 2.437 -3.950 1.00 76.25 76 ARG A O 1
ATOM 574 N N . ASP A 1 77 ? 0.468 1.124 -3.516 1.00 69.25 77 ASP A N 1
ATOM 575 C CA . ASP A 1 77 ? -0.294 -0.082 -3.271 1.00 69.25 77 ASP A CA 1
ATOM 576 C C . ASP A 1 77 ? -0.774 -0.099 -1.835 1.00 69.25 77 ASP A C 1
ATOM 578 O O . ASP A 1 77 ? -0.098 0.351 -0.908 1.00 69.25 77 ASP A O 1
ATOM 582 N N . LYS A 1 78 ? -1.981 -0.618 -1.647 1.00 63.38 78 LYS A N 1
ATOM 583 C CA . LYS A 1 78 ? -2.543 -0.798 -0.318 1.00 63.38 78 LYS A CA 1
ATOM 584 C C . LYS A 1 78 ? -2.174 -2.178 0.185 1.00 63.38 78 LYS A C 1
ATOM 586 O O . LYS A 1 78 ? -2.736 -3.175 -0.257 1.00 63.38 78 LYS A O 1
ATOM 591 N N . LEU A 1 79 ? -1.262 -2.224 1.143 1.00 64.06 79 LEU A N 1
ATOM 592 C CA . LEU A 1 79 ? -1.024 -3.421 1.937 1.00 64.06 79 LEU A CA 1
ATOM 593 C C . LEU A 1 79 ? -1.888 -3.378 3.189 1.00 64.06 79 LEU A C 1
ATOM 595 O O . LEU A 1 79 ? -2.200 -2.306 3.699 1.00 64.06 79 LEU A O 1
ATOM 599 N N . TRP A 1 80 ? -2.292 -4.537 3.699 1.00 59.22 80 TRP A N 1
ATOM 600 C CA . TRP A 1 80 ? -3.019 -4.583 4.964 1.00 59.22 80 TRP A CA 1
ATOM 601 C C . TRP A 1 80 ? -2.098 -4.148 6.112 1.00 59.22 80 TRP A C 1
ATOM 603 O O . TRP A 1 80 ? -0.967 -4.611 6.247 1.00 59.22 80 TRP A O 1
ATOM 613 N N . ASP A 1 81 ? -2.597 -3.207 6.904 1.00 58.81 81 ASP A N 1
ATOM 614 C CA . ASP A 1 81 ? -1.976 -2.658 8.101 1.00 58.81 81 ASP A CA 1
ATOM 615 C C . ASP A 1 81 ? -1.999 -3.690 9.232 1.00 58.81 81 ASP A C 1
ATOM 617 O O . ASP A 1 81 ? -2.849 -4.582 9.273 1.00 58.81 81 ASP A O 1
ATOM 621 N N . ILE A 1 82 ? -1.078 -3.548 10.182 1.00 59.81 82 ILE A N 1
ATOM 622 C CA . ILE A 1 82 ? -1.091 -4.358 11.399 1.00 59.81 82 ILE A CA 1
ATOM 623 C C . ILE A 1 82 ? -2.396 -4.087 12.132 1.00 59.81 82 ILE A C 1
ATOM 625 O O . ILE A 1 82 ? -2.776 -2.937 12.319 1.00 59.81 82 ILE A O 1
ATOM 629 N N . GLU A 1 83 ? -3.024 -5.145 12.633 1.00 68.56 83 GLU A N 1
ATOM 630 C CA . GLU A 1 83 ? -4.190 -5.055 13.498 1.00 68.56 83 GLU A CA 1
ATOM 631 C C . GLU A 1 83 ? -3.832 -4.321 14.807 1.00 68.56 83 GLU A C 1
ATOM 633 O O . GLU A 1 83 ? -3.158 -4.915 15.670 1.00 68.56 83 GLU A O 1
ATOM 638 N N . PRO A 1 84 ? -4.239 -3.047 15.014 1.00 69.94 84 PRO A N 1
ATOM 639 C CA . PRO A 1 84 ? -3.986 -2.409 16.293 1.00 69.94 84 PRO A CA 1
ATOM 640 C C . PRO A 1 84 ? -4.827 -3.117 17.348 1.00 69.94 84 PRO A C 1
ATOM 642 O O . PRO A 1 84 ? -6.005 -3.408 17.142 1.00 69.94 84 PRO A O 1
ATOM 645 N N . LYS A 1 85 ? -4.257 -3.404 18.516 1.00 76.25 85 LYS A N 1
ATOM 646 C CA . LYS A 1 85 ? -5.041 -4.033 19.586 1.00 76.25 85 LYS A CA 1
ATOM 647 C C . LYS A 1 85 ? -6.041 -3.008 20.096 1.00 76.25 85 LYS A C 1
ATOM 649 O O . LYS A 1 85 ? -5.629 -2.035 20.718 1.00 76.25 85 LYS A O 1
ATOM 654 N N . VAL A 1 86 ? -7.338 -3.233 19.899 1.00 82.00 86 VAL A N 1
ATOM 655 C CA . VAL A 1 86 ? -8.376 -2.283 20.327 1.00 82.00 86 VAL A CA 1
ATOM 656 C C . VAL A 1 86 ? -9.319 -2.825 21.385 1.00 82.00 86 VAL A C 1
ATOM 658 O O . VAL A 1 86 ? -9.576 -4.023 21.509 1.00 82.00 86 VAL A O 1
ATOM 661 N N . THR A 1 87 ? -9.878 -1.898 22.150 1.00 85.50 87 THR A N 1
ATOM 662 C CA . THR A 1 87 ? -10.999 -2.130 23.047 1.00 85.50 87 THR A CA 1
ATOM 663 C C . THR A 1 87 ? -12.150 -1.204 22.682 1.00 85.50 87 THR A C 1
ATOM 665 O O . THR A 1 87 ? -11.961 -0.020 22.390 1.00 85.50 87 THR A O 1
ATOM 668 N N . LEU A 1 88 ? -13.358 -1.761 22.717 1.00 88.44 88 LEU A N 1
ATOM 669 C CA . LEU A 1 88 ? -14.590 -1.003 22.600 1.00 88.44 88 LEU A CA 1
ATOM 670 C C . LEU A 1 88 ? -15.252 -0.867 23.967 1.00 88.44 88 LEU A C 1
ATOM 672 O O . LEU A 1 88 ? -15.327 -1.819 24.752 1.00 88.44 88 LEU A O 1
ATOM 676 N N . ARG A 1 89 ? -15.789 0.321 24.233 1.00 89.44 89 ARG A N 1
ATOM 677 C CA . ARG A 1 89 ? -16.618 0.590 25.409 1.00 89.44 89 ARG A CA 1
ATOM 678 C C . ARG A 1 89 ? -17.892 1.290 24.996 1.00 89.44 89 ARG A C 1
ATOM 680 O O . ARG A 1 89 ? -17.841 2.252 24.238 1.00 89.44 89 ARG A O 1
ATOM 687 N N . ALA A 1 90 ? -19.019 0.834 25.523 1.00 90.50 90 ALA A N 1
ATOM 688 C CA . ALA A 1 90 ? -20.281 1.534 25.362 1.00 90.50 90 ALA A CA 1
ATOM 689 C C . ALA A 1 90 ? -20.518 2.467 26.546 1.00 90.50 90 ALA A C 1
ATOM 691 O O . ALA A 1 90 ? -20.306 2.089 27.703 1.00 90.50 90 ALA A O 1
ATOM 692 N N . PHE A 1 91 ? -21.008 3.663 26.251 1.00 87.94 91 PHE A N 1
ATOM 693 C CA . PHE A 1 91 ? -21.314 4.687 27.235 1.00 87.94 91 PHE A CA 1
ATOM 694 C C . PHE A 1 91 ? -22.815 4.967 27.312 1.00 87.94 91 PHE A C 1
ATOM 696 O O . PHE A 1 91 ? -23.517 5.046 26.300 1.00 87.94 91 PHE A O 1
ATOM 703 N N . GLY A 1 92 ? -23.297 5.173 28.534 1.00 88.50 92 GLY A N 1
ATOM 704 C CA . GLY A 1 92 ? -24.633 5.691 28.781 1.00 88.50 92 GLY A CA 1
ATOM 705 C C . GLY A 1 92 ? -24.751 7.192 28.491 1.00 88.50 92 GLY A C 1
ATOM 706 O O . GLY A 1 92 ? -23.838 7.866 28.002 1.00 88.50 92 GLY A O 1
ATOM 707 N N . LYS A 1 93 ? -25.909 7.752 28.838 1.00 85.88 93 LYS A N 1
ATOM 708 C CA . LYS A 1 93 ? -26.146 9.203 28.815 1.00 85.88 93 LYS A CA 1
ATOM 709 C C . LYS A 1 93 ? -25.205 9.933 29.794 1.00 85.88 93 LYS A C 1
ATOM 711 O O . LYS A 1 93 ? -24.921 9.379 30.858 1.00 85.88 93 LYS A O 1
ATOM 716 N N . PRO A 1 94 ? -24.758 11.178 29.520 1.00 82.31 94 PRO A N 1
ATOM 717 C CA . PRO A 1 94 ? -23.888 11.891 30.430 1.00 82.31 94 PRO A CA 1
ATOM 718 C C . PRO A 1 94 ? -24.721 12.276 31.646 1.00 82.31 94 PRO A C 1
ATOM 720 O O . PRO A 1 94 ? -25.796 12.873 31.525 1.00 82.31 94 PRO A O 1
ATOM 723 N N . VAL A 1 95 ? -24.220 11.936 32.820 1.00 84.31 95 VAL A N 1
ATOM 724 C CA . VAL A 1 95 ? -24.799 12.302 34.107 1.00 84.31 95 VAL A CA 1
ATOM 725 C C . VAL A 1 95 ? -23.905 13.337 34.787 1.00 84.31 95 VAL A C 1
ATOM 727 O O . VAL A 1 95 ? -22.704 13.377 34.519 1.00 84.31 95 VAL A O 1
ATOM 730 N N . PRO A 1 96 ? -24.441 14.200 35.665 1.00 84.44 96 PRO A N 1
ATOM 731 C CA . PRO A 1 96 ? -23.601 15.077 36.472 1.00 84.44 96 PRO A CA 1
ATOM 732 C C . PRO A 1 96 ? -22.578 14.260 37.271 1.00 84.44 96 PRO A C 1
ATOM 734 O O . PRO A 1 96 ? -22.938 13.287 37.936 1.00 84.44 96 PRO A O 1
ATOM 737 N N . ASN A 1 97 ? -21.307 14.653 37.219 1.00 81.81 97 ASN A N 1
ATOM 738 C CA . ASN A 1 97 ? -20.276 14.080 38.074 1.00 81.81 97 ASN A CA 1
ATOM 739 C C . ASN A 1 97 ? -20.513 14.539 39.517 1.00 81.81 97 ASN A C 1
ATOM 741 O O . ASN A 1 97 ? -20.945 15.669 39.735 1.00 81.81 97 ASN A O 1
ATOM 745 N N . HIS A 1 98 ? -20.223 13.697 40.504 1.00 83.00 98 HIS A N 1
ATOM 746 C CA . HIS A 1 98 ? -20.424 14.031 41.912 1.00 83.00 98 HIS A CA 1
ATOM 747 C C . HIS A 1 98 ? -19.102 13.944 42.678 1.00 83.00 98 HIS A C 1
ATOM 749 O O . HIS A 1 98 ? -18.305 13.036 42.468 1.00 83.00 98 HIS A O 1
ATOM 755 N N . ASN A 1 99 ? -18.855 14.889 43.587 1.00 84.50 99 ASN A N 1
ATOM 756 C CA . ASN A 1 99 ? -17.701 14.806 44.484 1.00 84.50 99 ASN A CA 1
ATOM 757 C C . ASN A 1 99 ? -17.897 13.716 45.559 1.00 84.50 99 ASN A C 1
ATOM 759 O O . ASN A 1 99 ? -18.977 13.147 45.698 1.00 84.50 99 ASN A O 1
ATOM 763 N N . ALA A 1 100 ? -16.881 13.480 46.398 1.00 86.25 100 ALA A N 1
ATOM 764 C CA . ALA A 1 100 ? -16.948 12.498 47.492 1.00 86.25 100 ALA A CA 1
ATOM 765 C C . ALA A 1 100 ? -18.076 12.753 48.522 1.00 86.25 100 ALA A C 1
ATOM 767 O O . ALA A 1 100 ? -18.359 11.896 49.354 1.00 86.25 100 ALA A O 1
ATOM 768 N N . LYS A 1 101 ? -18.719 13.928 48.487 1.00 88.56 101 LYS A N 1
ATOM 769 C CA . LYS A 1 101 ? -19.873 14.296 49.322 1.00 88.56 101 LYS A CA 1
ATOM 770 C C . LYS A 1 101 ? -21.213 14.154 48.586 1.00 88.56 101 LYS A C 1
ATOM 772 O O . LYS A 1 101 ? -22.229 14.597 49.112 1.00 88.56 101 LYS A O 1
ATOM 777 N N . GLY A 1 102 ? -21.222 13.595 47.375 1.00 86.62 102 GLY A N 1
ATOM 778 C CA . GLY A 1 102 ? -22.426 13.441 46.558 1.00 86.62 102 GLY A CA 1
ATOM 779 C C . GLY A 1 102 ? -22.968 14.758 46.000 1.00 86.62 102 GLY A C 1
ATOM 780 O O . GLY A 1 102 ? -24.150 14.839 45.687 1.00 86.62 102 GLY A O 1
ATOM 781 N N . GLN A 1 103 ? -22.151 15.810 45.902 1.00 87.06 103 GLN A N 1
ATOM 782 C CA . GLN A 1 103 ? -22.570 17.079 45.302 1.00 87.06 103 GLN A CA 1
ATOM 783 C C . GLN A 1 103 ? -22.206 17.089 43.823 1.00 87.06 103 GLN A C 1
ATOM 785 O O . GLN A 1 103 ? -21.051 16.819 43.487 1.00 87.06 103 GLN A O 1
ATOM 790 N N . ALA A 1 104 ? -23.166 17.440 42.967 1.00 83.88 104 ALA A N 1
ATOM 791 C CA . ALA A 1 104 ? -22.922 17.596 41.542 1.00 83.88 104 ALA A CA 1
ATOM 792 C C . ALA A 1 104 ? -21.847 18.669 41.297 1.00 83.88 104 ALA A C 1
ATOM 794 O O . ALA A 1 104 ? -21.935 19.794 41.797 1.00 83.88 104 ALA A O 1
ATOM 795 N N . LEU A 1 105 ? -20.826 18.314 40.529 1.00 79.69 105 LEU A N 1
ATOM 796 C CA . LEU A 1 105 ? -19.760 19.199 40.097 1.00 79.69 105 LEU A CA 1
ATOM 797 C C . LEU A 1 105 ? -20.223 19.905 38.822 1.00 79.69 105 LEU A C 1
ATOM 799 O O . LEU A 1 105 ? -20.423 19.280 37.782 1.00 79.69 105 LEU A O 1
ATOM 803 N N . ALA A 1 106 ? -20.435 21.218 38.916 1.00 75.88 106 ALA A N 1
ATOM 804 C CA . ALA A 1 106 ? -20.895 22.016 37.787 1.00 75.88 106 ALA A CA 1
ATOM 805 C C . ALA A 1 106 ? -19.931 21.873 36.595 1.00 75.88 106 ALA A C 1
ATOM 807 O O . ALA A 1 106 ? -18.713 21.945 36.762 1.00 75.88 106 ALA A O 1
ATOM 808 N N . SER A 1 107 ? -20.494 21.661 35.403 1.00 73.25 107 SER A N 1
ATOM 809 C CA . SER A 1 107 ? -19.762 21.470 34.140 1.00 73.25 107 SER A CA 1
ATOM 810 C C . SER A 1 107 ? -18.903 20.204 34.045 1.00 73.25 107 SER A C 1
ATOM 812 O O . SER A 1 107 ?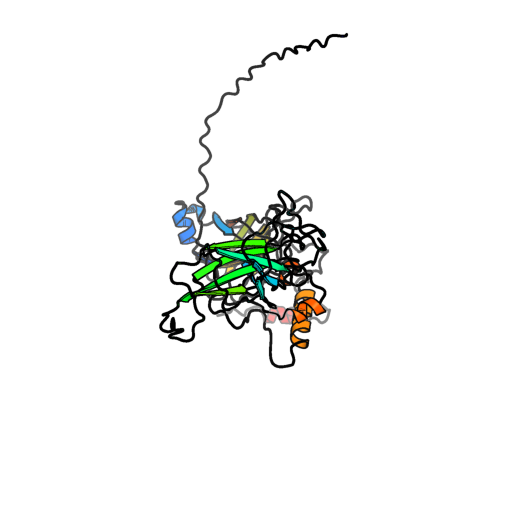 -18.205 20.029 33.050 1.00 73.25 107 SER A O 1
ATOM 814 N N . GLN A 1 108 ? -18.967 19.303 35.028 1.00 75.19 108 GLN A N 1
ATOM 815 C CA . GLN A 1 108 ? -18.370 17.978 34.917 1.00 75.19 108 GLN A CA 1
ATOM 816 C C . GLN A 1 108 ? -19.473 16.962 34.670 1.00 75.19 108 GLN A C 1
ATOM 818 O O . GLN A 1 108 ? -20.295 16.687 35.543 1.00 75.19 108 GLN A O 1
ATOM 823 N N . LEU A 1 109 ? -19.498 16.424 33.459 1.00 76.88 109 LEU A N 1
ATOM 824 C CA . LEU A 1 109 ? -20.339 15.291 33.113 1.00 76.88 109 LEU A CA 1
ATOM 825 C C . LEU A 1 109 ? -19.488 14.014 33.184 1.00 76.88 109 LEU A C 1
ATOM 827 O O . LEU A 1 109 ? -18.274 14.046 32.983 1.00 76.88 109 LEU A O 1
ATOM 831 N N . TYR A 1 110 ? -20.132 12.906 33.514 1.00 79.12 110 TYR A N 1
ATOM 832 C CA . TYR A 1 110 ? -19.572 11.561 33.534 1.00 79.12 110 TYR A CA 1
ATOM 833 C C . TYR A 1 110 ? -20.466 10.683 32.669 1.00 79.12 110 TYR A C 1
ATOM 835 O O . TYR A 1 110 ? -21.688 10.759 32.779 1.00 79.12 110 TYR A O 1
ATOM 843 N N . GLU A 1 111 ? -19.884 9.867 31.801 1.00 78.75 111 GLU A N 1
ATOM 844 C CA . GLU A 1 111 ? -20.649 8.911 31.007 1.00 78.75 111 GLU A CA 1
ATOM 845 C C . GLU A 1 111 ? -20.393 7.510 31.575 1.00 78.75 111 GLU A C 1
ATOM 847 O O . GLU A 1 111 ? -19.262 7.023 31.501 1.00 78.75 111 GLU A O 1
ATOM 852 N N . PRO A 1 112 ? -21.402 6.855 32.180 1.00 82.31 112 PRO A N 1
ATOM 853 C CA . PRO A 1 112 ? -21.203 5.540 32.766 1.00 82.31 112 PRO A CA 1
ATOM 854 C C . PRO A 1 112 ? -20.876 4.535 31.669 1.00 82.31 112 PRO A C 1
ATOM 856 O O . PRO A 1 112 ? -21.550 4.487 30.641 1.00 82.31 112 PRO A O 1
ATOM 859 N N . VAL A 1 113 ? -19.855 3.714 31.899 1.00 84.81 113 VAL A N 1
ATOM 860 C CA . VAL A 1 113 ? -19.568 2.571 31.032 1.00 84.81 113 VAL A CA 1
ATOM 861 C C . VAL A 1 113 ? -20.662 1.531 31.256 1.00 84.81 113 VAL A C 1
ATOM 863 O O . VAL A 1 113 ? -20.815 1.028 32.368 1.00 84.81 113 VAL A O 1
ATOM 866 N N . ILE A 1 114 ? -21.437 1.237 30.213 1.00 89.50 114 ILE A N 1
ATOM 867 C CA . ILE A 1 114 ? -22.573 0.303 30.275 1.00 89.50 114 ILE A CA 1
ATOM 868 C C . ILE A 1 114 ? -22.229 -1.079 29.717 1.00 89.50 114 ILE A C 1
ATOM 870 O O . ILE A 1 114 ? -22.847 -2.061 30.114 1.00 89.50 114 ILE A O 1
ATOM 874 N N . ALA A 1 115 ? -21.224 -1.171 28.843 1.00 87.88 115 ALA A N 1
ATOM 875 C CA . ALA A 1 115 ? -20.709 -2.439 28.340 1.00 87.88 115 ALA A CA 1
ATOM 876 C C . ALA A 1 115 ? -19.221 -2.333 27.983 1.00 87.88 115 ALA A C 1
ATOM 878 O O . ALA A 1 115 ? -18.721 -1.262 27.622 1.00 87.88 115 ALA A O 1
ATOM 879 N N . LEU A 1 116 ? -18.527 -3.465 28.088 1.00 86.31 116 LEU A N 1
ATOM 880 C CA . LEU A 1 116 ? -17.114 -3.629 27.760 1.00 86.31 116 LEU A CA 1
ATOM 881 C C . LEU A 1 116 ? -16.975 -4.753 26.740 1.00 86.31 116 LEU A C 1
ATOM 883 O O . LEU A 1 116 ? -17.470 -5.853 26.974 1.00 86.31 116 LEU A O 1
ATOM 887 N N . GLY A 1 117 ? -16.279 -4.465 25.646 1.00 78.88 117 GLY A N 1
ATOM 888 C CA . GLY A 1 117 ? -15.992 -5.414 24.582 1.00 78.88 117 GLY A CA 1
ATOM 889 C C . GLY A 1 117 ? -14.514 -5.786 24.563 1.00 78.88 117 GLY A C 1
ATOM 890 O O . GLY A 1 117 ? -13.744 -5.123 23.856 1.00 78.88 117 GLY A O 1
ATOM 891 N N . PRO A 1 118 ? -14.064 -6.775 25.363 1.00 68.56 118 PRO A N 1
ATOM 892 C CA . PRO A 1 118 ? -12.702 -7.282 25.250 1.00 68.56 118 PRO A CA 1
ATOM 893 C C . PRO A 1 118 ? -12.524 -7.934 23.872 1.00 68.56 118 PRO A C 1
ATOM 895 O O . PRO A 1 118 ? -13.340 -8.758 23.473 1.00 68.56 118 PRO A O 1
ATOM 898 N N . GLY A 1 119 ? -11.475 -7.550 23.140 1.00 72.12 119 GLY A N 1
ATOM 899 C CA . GLY A 1 119 ? -11.225 -8.063 21.786 1.00 72.12 119 GLY A CA 1
ATOM 900 C C . GLY A 1 119 ? -12.026 -7.372 20.679 1.00 72.12 119 GLY A C 1
ATOM 901 O O . GLY A 1 119 ? -12.258 -7.974 19.641 1.00 72.12 119 GLY A O 1
ATOM 902 N N . GLY A 1 120 ? -12.470 -6.130 20.898 1.00 83.56 120 GLY A N 1
ATOM 903 C CA . GLY A 1 120 ? -13.011 -5.297 19.821 1.00 83.56 120 GLY A CA 1
ATOM 904 C C . GLY A 1 120 ? -14.465 -5.572 19.434 1.00 83.56 120 GLY A C 1
ATOM 905 O O . GLY A 1 120 ? -14.893 -5.075 18.405 1.00 83.56 120 GLY A O 1
ATOM 906 N N . ALA A 1 121 ? -15.255 -6.296 20.231 1.00 90.88 121 ALA A N 1
ATOM 907 C CA . ALA A 1 121 ? -16.673 -6.531 19.934 1.00 90.88 121 ALA A CA 1
ATOM 908 C C . ALA A 1 121 ? -17.590 -6.162 21.109 1.00 90.88 121 ALA A C 1
ATOM 910 O O . ALA A 1 121 ? -17.347 -6.557 22.247 1.00 90.88 121 ALA A O 1
ATOM 911 N N . LEU A 1 122 ? -18.668 -5.432 20.830 1.00 91.69 122 LEU A N 1
ATOM 912 C CA . LEU A 1 122 ? -19.791 -5.188 21.734 1.00 91.69 122 LEU A CA 1
ATOM 913 C C . LEU A 1 122 ? -21.034 -5.812 21.111 1.00 91.69 122 LEU A C 1
ATOM 915 O O . LEU A 1 122 ? -21.425 -5.413 20.022 1.00 91.69 122 LEU A O 1
ATOM 919 N N . LEU A 1 123 ? -21.649 -6.772 21.792 1.00 93.25 123 LEU A N 1
ATOM 920 C CA . LEU A 1 123 ? -22.811 -7.491 21.275 1.00 93.25 123 LEU A CA 1
ATOM 921 C C . LEU A 1 123 ? -24.074 -7.089 22.029 1.00 93.25 123 LEU A C 1
ATOM 923 O O . LEU A 1 123 ? -24.022 -6.788 23.223 1.00 93.25 123 LEU A O 1
ATOM 927 N N . GLU A 1 124 ? -25.196 -7.119 21.320 1.00 93.00 124 GLU A N 1
ATOM 928 C CA . GLU A 1 124 ? -26.544 -6.929 21.848 1.00 93.00 124 GLU A CA 1
ATOM 929 C C . GLU A 1 124 ? -26.716 -5.625 22.651 1.00 93.00 124 GLU A C 1
ATOM 931 O O . GLU A 1 124 ? -27.450 -5.555 23.640 1.00 93.00 124 GLU A O 1
ATOM 936 N N . LEU A 1 125 ? -26.056 -4.550 22.214 1.00 94.75 125 LEU A N 1
ATOM 937 C CA . LEU A 1 125 ? -26.102 -3.265 22.895 1.00 94.75 125 LEU A CA 1
ATOM 938 C C . LEU A 1 125 ? -27.465 -2.594 22.699 1.00 94.75 125 LEU A C 1
ATOM 940 O O . LEU A 1 125 ? -27.830 -2.201 21.589 1.00 94.75 125 LEU A O 1
ATOM 944 N N . ALA A 1 126 ? -28.206 -2.418 23.790 1.00 95.69 126 ALA A N 1
ATOM 945 C CA . ALA A 1 126 ? -29.461 -1.678 23.772 1.00 95.69 126 ALA A CA 1
ATOM 946 C C . ALA A 1 126 ? -29.209 -0.163 23.585 1.00 95.69 126 ALA A C 1
ATOM 948 O O . ALA A 1 126 ? -28.351 0.403 24.274 1.00 95.69 126 ALA A O 1
ATOM 949 N N . PRO A 1 127 ? -29.961 0.526 22.704 1.00 93.75 127 PRO A N 1
ATOM 950 C CA . PRO A 1 127 ? -29.921 1.982 22.601 1.00 93.75 127 PRO A CA 1
ATOM 951 C C . PRO A 1 127 ? -30.286 2.667 23.920 1.00 93.75 127 PRO A C 1
ATOM 953 O O . PRO A 1 127 ? -31.146 2.188 24.659 1.00 93.75 127 PRO A O 1
ATOM 956 N N . ASN A 1 128 ? -29.679 3.828 24.192 1.00 91.31 128 ASN A N 1
ATOM 957 C CA . ASN A 1 128 ? -30.107 4.688 25.299 1.00 91.31 128 ASN A CA 1
ATOM 958 C C . ASN A 1 128 ? -31.571 5.149 25.108 1.00 91.31 128 ASN A C 1
ATOM 960 O O . ASN A 1 128 ? -32.143 5.016 24.025 1.00 91.31 128 ASN A O 1
ATOM 964 N N . ASP A 1 129 ? -32.169 5.776 26.128 1.00 91.19 129 ASP A N 1
ATOM 965 C CA . ASP A 1 129 ? -33.545 6.310 26.059 1.00 91.19 129 ASP A CA 1
ATOM 966 C C . ASP A 1 129 ? -33.762 7.298 24.895 1.00 91.19 129 ASP A C 1
ATOM 968 O O . ASP A 1 129 ? -34.864 7.423 24.365 1.00 91.19 129 ASP A O 1
ATOM 972 N N . ASP A 1 130 ? -32.707 8.009 24.487 1.00 90.94 130 ASP A N 1
ATOM 973 C CA . ASP A 1 130 ? -32.696 8.921 23.335 1.00 90.94 130 ASP A CA 1
ATOM 974 C C . ASP A 1 130 ? -32.340 8.223 22.010 1.00 90.94 130 ASP A C 1
ATOM 976 O O . ASP A 1 130 ? -32.092 8.888 21.005 1.00 90.94 130 ASP A O 1
ATOM 980 N N . ARG A 1 131 ? -32.309 6.885 22.014 1.00 93.38 131 ARG A N 1
ATOM 981 C CA . ARG A 1 131 ? -31.899 5.997 20.920 1.00 93.38 131 ARG A CA 1
ATOM 982 C C . ARG A 1 131 ? -30.438 6.148 20.491 1.00 93.38 131 ARG A C 1
ATOM 984 O O . ARG A 1 131 ? -30.039 5.537 19.500 1.00 93.38 131 ARG A O 1
ATOM 991 N N . THR A 1 132 ? -29.622 6.923 21.210 1.00 91.50 132 THR A N 1
ATOM 992 C CA . THR A 1 132 ? -28.197 7.051 20.890 1.00 91.50 132 THR A CA 1
ATOM 993 C C . THR A 1 132 ? -27.415 5.838 21.378 1.00 91.50 132 THR A C 1
ATOM 995 O O . THR A 1 132 ? -27.614 5.350 22.492 1.00 91.50 132 THR A O 1
ATOM 998 N N . ILE A 1 133 ? -26.484 5.381 20.553 1.00 91.94 133 ILE A N 1
ATOM 999 C CA . ILE A 1 133 ? -25.399 4.477 20.916 1.00 91.94 133 ILE A CA 1
ATOM 1000 C C . ILE A 1 133 ? -24.124 5.311 20.937 1.00 91.94 133 ILE A C 1
ATOM 1002 O O . ILE A 1 133 ? -23.888 6.110 20.030 1.00 91.94 133 ILE A O 1
ATOM 1006 N N . ARG A 1 134 ? -23.320 5.165 21.988 1.00 89.06 134 ARG A N 1
ATOM 1007 C CA . ARG A 1 134 ? -22.112 5.966 22.205 1.00 89.06 134 ARG A CA 1
ATOM 1008 C C . ARG A 1 134 ? -20.966 5.047 22.523 1.00 89.06 134 ARG A C 1
ATOM 1010 O O . ARG A 1 134 ? -21.063 4.258 23.461 1.00 89.06 134 ARG A O 1
ATOM 1017 N N . ILE A 1 135 ? -19.904 5.165 21.749 1.00 89.50 135 ILE A N 1
ATOM 1018 C CA . ILE A 1 135 ? -18.809 4.215 21.764 1.00 89.50 135 ILE A CA 1
ATOM 1019 C C . ILE A 1 135 ? -17.496 4.959 21.973 1.00 89.50 135 ILE A C 1
ATOM 1021 O O . ILE A 1 135 ? -17.229 5.990 21.351 1.00 89.50 135 ILE A O 1
ATOM 1025 N N . GLY A 1 136 ? -16.685 4.421 22.875 1.00 86.75 136 GLY A N 1
ATOM 1026 C CA . GLY A 1 136 ? -15.263 4.696 22.973 1.00 86.75 136 GLY A CA 1
ATOM 1027 C C . GLY A 1 136 ? -14.497 3.593 22.272 1.00 86.75 136 GLY A C 1
ATOM 1028 O O . GLY A 1 136 ? -14.727 2.416 22.549 1.00 86.75 136 GLY A O 1
ATOM 1029 N N . LEU A 1 137 ? -13.589 3.989 21.394 1.00 85.50 137 LEU A N 1
ATOM 1030 C CA . LEU A 1 137 ? -12.616 3.127 20.746 1.00 85.50 137 LEU A CA 1
ATOM 1031 C C . LEU A 1 137 ? -11.231 3.590 21.191 1.00 85.50 137 LEU A C 1
ATOM 1033 O O . LEU A 1 137 ? -10.888 4.756 21.015 1.00 85.50 137 LEU A O 1
ATOM 1037 N N . ALA A 1 138 ? -10.450 2.695 21.775 1.00 81.56 138 ALA A N 1
ATOM 1038 C CA . ALA A 1 138 ? -9.075 2.981 22.169 1.00 81.56 138 ALA A CA 1
ATOM 1039 C C . ALA A 1 138 ? -8.204 1.743 21.980 1.00 81.56 138 ALA A C 1
ATOM 1041 O O . ALA A 1 138 ? -8.722 0.640 21.785 1.00 81.56 138 ALA A O 1
ATOM 1042 N N . ALA A 1 139 ? -6.890 1.917 22.068 1.00 75.44 139 ALA A N 1
ATOM 1043 C CA . ALA A 1 139 ? -5.973 0.794 22.152 1.00 75.44 139 ALA A CA 1
ATOM 1044 C C . ALA A 1 139 ? -6.229 -0.043 23.418 1.00 75.44 139 ALA A C 1
ATOM 1046 O O . ALA A 1 139 ? -6.667 0.471 24.444 1.00 75.44 139 ALA A O 1
ATOM 1047 N N . LEU A 1 140 ? -5.940 -1.343 23.375 1.00 68.38 140 LEU A N 1
ATOM 1048 C CA . LEU A 1 140 ? -6.313 -2.324 24.403 1.00 68.38 140 LEU A CA 1
ATOM 1049 C C . LEU A 1 140 ? -5.750 -2.005 25.800 1.00 68.38 140 LEU A C 1
ATOM 1051 O O . LEU A 1 140 ? -6.352 -2.369 26.811 1.00 68.38 140 LEU A O 1
ATOM 1055 N N . THR A 1 141 ? -4.615 -1.309 25.866 1.00 58.81 141 THR A N 1
ATOM 1056 C CA . THR A 1 141 ? -3.991 -0.854 27.117 1.00 58.81 141 THR A CA 1
ATOM 1057 C C . THR A 1 141 ? -4.569 0.454 27.654 1.00 58.81 141 THR A C 1
ATOM 1059 O O . THR A 1 141 ? -4.331 0.775 28.818 1.00 58.81 141 THR A O 1
ATOM 1062 N N . ASP A 1 142 ? -5.342 1.192 26.855 1.00 59.22 142 ASP A N 1
ATOM 1063 C CA . ASP A 1 142 ? -5.999 2.426 27.273 1.00 59.22 142 ASP A CA 1
ATOM 1064 C C . ASP A 1 142 ? -7.448 2.148 27.698 1.00 59.22 142 ASP A C 1
ATOM 1066 O O . ASP A 1 142 ? -8.375 1.928 26.913 1.00 59.22 142 ASP A O 1
ATOM 1070 N N . ALA A 1 143 ? -7.645 2.082 29.010 1.00 53.72 143 ALA A N 1
ATOM 1071 C CA . ALA A 1 143 ? -8.950 1.857 29.594 1.00 53.72 143 ALA A CA 1
ATOM 1072 C C . ALA A 1 143 ? -9.663 3.197 29.812 1.00 53.72 143 ALA A C 1
ATOM 1074 O O . ALA A 1 143 ? -9.329 3.909 30.758 1.00 53.72 143 ALA A O 1
ATOM 1075 N N . PHE A 1 144 ? -10.722 3.503 29.041 1.00 58.25 144 PHE A N 1
ATOM 1076 C CA . PHE A 1 144 ? -11.607 4.606 29.440 1.00 58.25 144 PHE A CA 1
ATOM 1077 C C . PHE A 1 144 ? -12.199 4.301 30.820 1.00 58.25 144 PHE A C 1
ATOM 1079 O O . PHE A 1 144 ? -12.985 3.367 30.991 1.00 58.25 144 PHE A O 1
ATOM 1086 N N . ASP A 1 145 ? -11.871 5.121 31.805 1.00 58.88 145 ASP A N 1
ATOM 1087 C CA . ASP A 1 145 ? -12.376 5.032 33.177 1.00 58.88 145 ASP A CA 1
ATOM 1088 C C . ASP A 1 145 ? -13.794 5.622 33.347 1.00 58.88 145 ASP A C 1
ATOM 1090 O O . ASP A 1 145 ? -14.337 5.671 34.452 1.00 58.88 145 ASP A O 1
ATOM 1094 N N . GLY A 1 146 ? -14.412 6.060 32.246 1.00 51.62 146 GLY A N 1
ATOM 1095 C CA . GLY A 1 146 ? -15.724 6.710 32.211 1.00 51.62 146 GLY A CA 1
ATOM 1096 C C . GLY A 1 146 ? -15.680 8.225 32.444 1.00 51.62 146 GLY A C 1
ATOM 1097 O O . GLY A 1 146 ? -16.688 8.905 32.242 1.00 51.62 146 GLY A O 1
ATOM 1098 N N . ALA A 1 147 ? -14.530 8.803 32.807 1.00 52.25 147 ALA A N 1
ATOM 1099 C CA . ALA A 1 147 ? -14.376 10.251 32.794 1.00 52.25 147 ALA A CA 1
ATOM 1100 C C . ALA A 1 147 ? -14.315 10.746 31.333 1.00 52.25 147 ALA A C 1
ATOM 1102 O O . ALA A 1 147 ? -13.737 10.099 30.453 1.00 52.25 147 ALA A O 1
ATOM 1103 N N . ILE A 1 148 ? -14.937 11.894 31.037 1.00 44.00 148 ILE A N 1
ATOM 1104 C CA . ILE A 1 148 ? -15.070 12.463 29.672 1.00 44.00 148 ILE A CA 1
ATOM 1105 C C . ILE A 1 148 ? -13.719 12.739 28.987 1.00 44.00 148 ILE A C 1
ATOM 1107 O O . ILE A 1 148 ? -13.633 12.958 27.785 1.00 44.00 148 ILE A O 1
ATOM 1111 N N . ASN A 1 149 ? -12.645 12.655 29.749 1.00 50.56 149 ASN A N 1
ATOM 1112 C CA . ASN A 1 149 ? -11.301 12.984 29.356 1.00 50.56 149 ASN A CA 1
ATOM 1113 C C . ASN A 1 149 ? -10.464 11.777 28.897 1.00 50.56 149 ASN A C 1
ATOM 1115 O O . ASN A 1 149 ? -9.441 12.028 28.290 1.00 50.56 149 ASN A O 1
ATOM 1119 N N . GLY A 1 150 ? -10.845 10.507 29.114 1.00 43.66 150 GLY A N 1
ATOM 1120 C CA . GLY A 1 150 ? -10.022 9.370 28.634 1.00 43.66 150 GLY A CA 1
ATOM 1121 C C . GLY A 1 150 ? -8.552 9.425 29.095 1.00 43.66 150 GLY A C 1
ATOM 1122 O O . GLY A 1 150 ? -7.667 8.907 28.439 1.00 43.66 150 GLY A O 1
ATOM 1123 N N . LEU A 1 151 ? -8.283 10.126 30.201 1.00 48.59 151 LEU A N 1
ATOM 1124 C CA . LEU A 1 151 ? -6.953 10.636 30.546 1.00 48.59 151 LEU A CA 1
ATOM 1125 C C . LEU A 1 151 ? -6.248 9.806 31.616 1.00 48.59 151 LEU A C 1
ATOM 1127 O O . LEU A 1 151 ? -5.266 10.285 32.184 1.00 48.59 151 LEU A O 1
ATOM 1131 N N . ASN A 1 152 ? -6.734 8.611 31.967 1.00 41.81 152 ASN A N 1
ATOM 1132 C CA . ASN A 1 152 ? -6.183 7.994 33.167 1.00 41.81 152 ASN A CA 1
ATOM 1133 C C . ASN A 1 152 ? -4.723 7.559 33.007 1.00 41.81 152 ASN A C 1
ATOM 1135 O O . ASN A 1 152 ? -4.081 7.376 34.036 1.00 41.81 152 ASN A O 1
ATOM 1139 N N . GLN A 1 153 ? -4.149 7.515 31.789 1.00 47.31 153 GLN A N 1
ATOM 1140 C CA . GLN A 1 153 ? -2.690 7.428 31.663 1.00 47.31 153 GLN A CA 1
ATOM 1141 C C . GLN A 1 153 ? -1.989 8.260 30.586 1.00 47.31 153 GLN A C 1
ATOM 1143 O O . GLN A 1 153 ? -0.809 8.485 30.805 1.00 47.31 153 GLN A O 1
ATOM 1148 N N . ASN A 1 154 ? -2.593 8.756 29.490 1.00 49.28 154 ASN A N 1
ATOM 1149 C CA . ASN A 1 154 ? -1.841 9.499 28.441 1.00 49.28 154 ASN A CA 1
ATOM 1150 C C . ASN A 1 154 ? -0.518 8.809 28.017 1.00 49.28 154 ASN A C 1
ATOM 1152 O O . ASN A 1 154 ? 0.401 9.448 27.500 1.00 49.28 154 ASN A O 1
ATOM 1156 N N . SER A 1 155 ? -0.389 7.515 28.315 1.00 50.69 155 SER A N 1
ATOM 1157 C CA . SER A 1 155 ? 0.833 6.770 28.115 1.00 50.69 155 SER A CA 1
ATOM 1158 C C . SER A 1 155 ? 0.786 6.350 26.662 1.00 50.69 155 SER A C 1
ATOM 1160 O O . SER A 1 155 ? -0.198 5.702 26.285 1.00 50.69 155 SER A O 1
ATOM 1162 N N . PRO A 1 156 ? 1.795 6.720 25.855 1.00 57.50 156 PRO A N 1
ATOM 1163 C CA . PRO A 1 156 ? 1.911 6.190 24.514 1.00 57.50 156 PRO A CA 1
ATOM 1164 C C . PRO A 1 156 ? 1.887 4.670 24.635 1.00 57.50 156 PRO A C 1
ATOM 1166 O O . PRO A 1 156 ? 2.722 4.059 25.296 1.00 57.50 156 PRO A O 1
ATOM 1169 N N . HIS A 1 157 ? 0.836 4.085 24.086 1.00 61.75 157 HIS A N 1
ATOM 1170 C CA . HIS A 1 157 ? 0.620 2.651 24.014 1.00 61.75 157 HIS A CA 1
ATOM 1171 C C . HIS A 1 157 ? 1.115 2.089 22.682 1.00 61.75 157 HIS A C 1
ATOM 1173 O O . HIS A 1 157 ? 1.071 0.883 22.480 1.00 61.75 157 HIS A O 1
ATOM 1179 N N . HIS A 1 158 ? 1.641 2.963 21.815 1.00 65.12 158 HIS A N 1
ATOM 1180 C CA . HIS A 1 158 ? 2.350 2.621 20.584 1.00 65.12 158 HIS A CA 1
ATOM 1181 C C . HIS A 1 158 ? 1.503 1.834 19.571 1.00 65.12 158 HIS A C 1
ATOM 1183 O O . HIS A 1 158 ? 2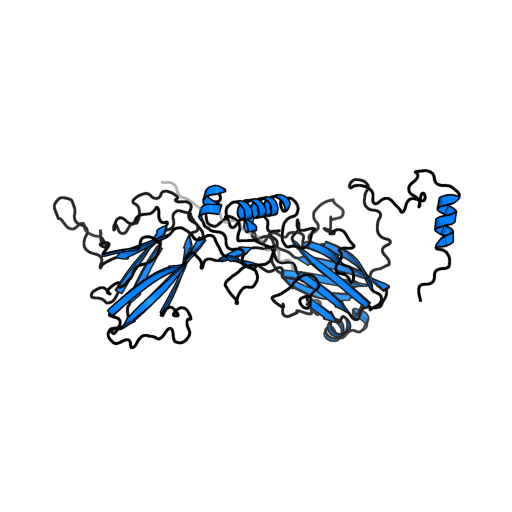.044 1.269 18.627 1.00 65.12 158 HIS A O 1
ATOM 1189 N N . GLU A 1 159 ? 0.176 1.828 19.736 1.00 70.31 159 GLU A N 1
ATOM 1190 C CA . GLU A 1 159 ? -0.745 1.310 18.729 1.00 70.31 159 GLU A CA 1
ATOM 1191 C C . GLU A 1 159 ? -1.047 2.433 17.728 1.00 70.31 159 GLU A C 1
ATOM 1193 O O . GLU A 1 159 ? -1.664 3.445 18.068 1.00 70.31 159 GLU A O 1
ATOM 1198 N N . VAL A 1 160 ? -0.583 2.262 16.497 1.00 70.38 160 VAL A N 1
ATOM 1199 C CA . VAL A 1 160 ? -0.947 3.071 15.334 1.00 70.38 160 VAL A CA 1
ATOM 1200 C C . VAL A 1 160 ? -1.508 2.140 14.263 1.00 70.38 160 VAL A C 1
ATOM 1202 O O . VAL A 1 160 ? -1.245 0.941 14.279 1.00 70.38 160 VAL A O 1
ATOM 1205 N N . GLY A 1 161 ? -2.324 2.687 13.375 1.00 74.25 161 GLY A N 1
ATOM 1206 C CA . GLY A 1 161 ? -2.938 1.931 12.292 1.00 74.25 161 GLY A CA 1
ATOM 1207 C C . GLY A 1 161 ? -4.429 2.192 12.149 1.00 74.25 161 GLY A C 1
ATOM 1208 O O . GLY A 1 161 ? -5.044 2.913 12.946 1.00 74.25 161 GLY A O 1
ATOM 1209 N N . GLN A 1 162 ? -5.011 1.673 11.076 1.00 81.06 162 GLN A N 1
ATOM 1210 C CA . GLN A 1 162 ? -6.422 1.885 10.761 1.00 81.06 162 GLN A CA 1
ATOM 1211 C C . GLN A 1 162 ? -7.334 0.848 11.435 1.00 81.06 162 GLN A C 1
ATOM 1213 O O . GLN A 1 162 ? -7.039 -0.339 11.482 1.00 81.06 162 GLN A O 1
ATOM 1218 N N . VAL A 1 163 ? -8.485 1.314 11.927 1.00 83.12 163 VAL A N 1
ATOM 1219 C CA . VAL A 1 163 ? -9.558 0.480 12.479 1.00 83.12 163 VAL A CA 1
ATOM 1220 C C . VAL A 1 163 ? -10.872 0.838 11.834 1.00 83.12 163 VAL A C 1
ATOM 1222 O O . VAL A 1 163 ? -11.284 2.001 11.826 1.00 83.12 163 VAL A O 1
ATOM 1225 N N . VAL A 1 164 ? -11.553 -0.186 11.340 1.00 87.38 164 VAL A N 1
ATOM 1226 C CA . VAL A 1 164 ? -12.885 -0.066 10.769 1.00 87.38 164 VAL A CA 1
ATOM 1227 C C . VAL A 1 164 ? -13.894 -0.530 11.808 1.00 87.38 164 VAL A C 1
ATOM 1229 O O . VAL A 1 164 ? -13.865 -1.669 12.250 1.00 87.38 164 VAL A O 1
ATOM 1232 N N . VAL A 1 165 ? -14.792 0.350 12.235 1.00 89.75 165 VAL A N 1
ATOM 1233 C CA . VAL A 1 165 ? -15.904 -0.032 13.102 1.00 89.75 165 VAL A CA 1
ATOM 1234 C C . VAL A 1 165 ? -17.126 -0.336 12.253 1.00 89.75 165 VAL A C 1
ATOM 1236 O O . VAL A 1 165 ? -17.652 0.542 11.573 1.00 89.75 165 VAL A O 1
ATOM 1239 N N . GLU A 1 166 ? -17.603 -1.562 12.368 1.00 93.38 166 GLU A N 1
ATOM 1240 C CA . GLU A 1 166 ? -18.824 -2.060 11.759 1.00 93.38 166 GLU A CA 1
ATOM 1241 C C . GLU A 1 166 ? -19.954 -2.102 12.783 1.00 93.38 166 GLU A C 1
ATOM 1243 O O . GLU A 1 166 ? -19.765 -2.521 13.928 1.00 93.38 166 GLU A O 1
ATOM 1248 N N . VAL A 1 167 ? -21.141 -1.675 12.367 1.00 93.94 167 VAL A N 1
ATOM 1249 C CA . VAL A 1 167 ? -22.343 -1.656 13.198 1.00 93.94 167 VAL A CA 1
ATOM 1250 C C . VAL A 1 167 ? -23.423 -2.486 12.525 1.00 93.94 167 VAL A C 1
ATOM 1252 O O . VAL A 1 167 ? -23.777 -2.218 11.379 1.00 93.94 167 VAL A O 1
ATOM 1255 N N . PHE A 1 168 ? -23.985 -3.439 13.262 1.00 93.94 168 PHE A N 1
ATOM 1256 C CA . PHE A 1 168 ? -25.056 -4.318 12.805 1.00 93.94 168 PHE A CA 1
ATOM 1257 C C . PHE A 1 168 ? -26.295 -4.114 13.669 1.00 93.94 168 PHE A C 1
ATOM 1259 O O . PHE A 1 168 ? -26.259 -4.245 14.894 1.00 93.94 168 PHE A O 1
ATOM 1266 N N . TYR A 1 169 ? -27.411 -3.787 13.037 1.00 94.06 169 TYR A N 1
ATOM 1267 C CA . TYR A 1 169 ? -28.685 -3.577 13.699 1.00 94.06 169 TYR A CA 1
ATOM 1268 C C . TYR A 1 169 ? -29.464 -4.885 13.824 1.00 94.06 169 TYR A C 1
ATOM 1270 O O . TYR A 1 169 ? -29.748 -5.563 12.836 1.00 94.06 169 TYR A O 1
ATOM 1278 N N . ARG A 1 170 ? -29.894 -5.204 15.047 1.00 91.62 170 ARG A N 1
ATOM 1279 C CA . ARG A 1 170 ? -30.802 -6.319 15.322 1.00 91.62 170 ARG A CA 1
ATOM 1280 C C . ARG A 1 170 ? -32.209 -5.785 15.555 1.00 91.62 170 ARG A C 1
ATOM 1282 O O . ARG A 1 170 ? -32.464 -5.049 16.508 1.00 91.62 170 ARG A O 1
ATOM 1289 N N . PHE A 1 171 ? -33.127 -6.146 14.667 1.00 91.25 171 PHE A N 1
ATOM 1290 C CA . PHE A 1 171 ? -34.528 -5.733 14.728 1.00 91.25 171 PHE A CA 1
ATOM 1291 C C . PHE A 1 171 ? -35.345 -6.786 15.470 1.00 91.25 171 PHE A C 1
ATOM 1293 O O . PHE A 1 171 ? -35.121 -7.982 15.296 1.00 91.25 171 PHE A O 1
ATOM 1300 N N . LYS A 1 172 ? -36.333 -6.333 16.243 1.00 81.81 172 LYS A N 1
ATOM 1301 C CA . LYS A 1 172 ? -37.185 -7.182 17.091 1.00 81.81 172 LYS A CA 1
ATOM 1302 C C . LYS A 1 172 ? -37.895 -8.315 16.337 1.00 81.81 172 LYS A C 1
ATOM 1304 O O . LYS A 1 172 ? -38.078 -9.402 16.872 1.00 81.81 172 LYS A O 1
ATOM 1309 N N . ASP A 1 173 ? -38.275 -8.043 15.091 1.00 79.81 173 ASP A N 1
ATOM 1310 C CA . ASP A 1 173 ? -39.022 -8.961 14.226 1.00 79.81 173 ASP A CA 1
ATOM 1311 C C . ASP A 1 173 ? -38.208 -9.374 12.988 1.00 79.81 173 ASP A C 1
ATOM 1313 O O . ASP A 1 173 ? -38.781 -9.713 11.949 1.00 79.81 173 ASP A O 1
ATOM 1317 N N . ALA A 1 174 ? -36.871 -9.316 13.059 1.00 62.22 174 ALA A N 1
ATOM 1318 C CA . ALA A 1 174 ? -36.040 -9.792 11.963 1.00 62.22 174 ALA A CA 1
ATOM 1319 C C . ALA A 1 174 ? -36.263 -11.301 11.782 1.00 62.22 174 ALA A C 1
ATOM 1321 O O . ALA A 1 174 ? -35.709 -12.124 12.507 1.00 62.22 174 ALA A O 1
ATOM 1322 N N . ILE A 1 175 ? -37.062 -11.661 10.772 1.00 60.34 175 ILE A N 1
ATOM 1323 C CA . ILE A 1 175 ? -36.825 -12.883 10.002 1.00 60.34 175 ILE A CA 1
ATOM 1324 C C . ILE A 1 175 ? -35.338 -12.827 9.690 1.00 60.34 175 ILE A C 1
ATOM 1326 O O . ILE A 1 175 ? -34.943 -11.838 9.067 1.00 60.34 175 ILE A O 1
ATOM 1330 N N . ASP A 1 176 ? -34.564 -13.790 10.215 1.00 58.91 176 ASP A N 1
ATOM 1331 C CA . ASP A 1 176 ? -33.121 -13.961 10.004 1.00 58.91 176 ASP A CA 1
ATOM 1332 C C . ASP A 1 176 ? -32.726 -13.204 8.741 1.00 58.91 176 ASP A C 1
ATOM 1334 O O . ASP A 1 176 ? -33.164 -13.598 7.653 1.00 58.91 176 ASP A O 1
ATOM 1338 N N . ARG A 1 177 ? -32.041 -12.052 8.874 1.00 55.22 177 ARG A N 1
ATOM 1339 C CA . ARG A 1 177 ? -31.483 -11.344 7.715 1.00 55.22 177 ARG A CA 1
ATOM 1340 C C . ARG A 1 177 ? -30.496 -12.332 7.129 1.00 55.22 177 ARG A C 1
ATOM 1342 O O . ARG A 1 177 ? -29.375 -12.440 7.612 1.00 55.22 177 ARG A O 1
ATOM 1349 N N . GLY A 1 178 ? -31.006 -13.169 6.234 1.00 46.03 178 GLY A N 1
ATOM 1350 C CA . GLY A 1 178 ? -30.383 -14.430 5.929 1.00 46.03 178 GLY A CA 1
ATOM 1351 C C . GLY A 1 178 ? -28.993 -14.135 5.424 1.00 46.03 178 GLY A C 1
ATOM 1352 O O . GLY A 1 178 ? -28.859 -13.487 4.385 1.00 46.03 178 GLY A O 1
ATOM 1353 N N . ALA A 1 179 ? -27.985 -14.675 6.107 1.00 48.78 179 ALA A N 1
ATOM 1354 C CA . ALA A 1 179 ? -26.768 -15.117 5.447 1.00 48.78 179 ALA A CA 1
ATOM 1355 C C . ALA A 1 179 ? -27.204 -16.205 4.453 1.00 48.78 179 ALA A C 1
ATOM 1357 O O . ALA A 1 179 ? -27.081 -17.400 4.707 1.00 48.78 179 ALA A O 1
ATOM 1358 N N . SER A 1 180 ? -27.895 -15.793 3.390 1.00 46.38 180 SER A N 1
ATOM 1359 C CA . SER A 1 180 ? -28.680 -16.697 2.555 1.00 46.38 180 SER A CA 1
ATOM 1360 C C . SER A 1 180 ? -27.781 -17.530 1.654 1.00 46.38 180 SER A C 1
ATOM 1362 O O . SER A 1 180 ? -28.250 -18.542 1.160 1.00 46.38 180 SER A O 1
ATOM 1364 N N . ASP A 1 181 ? -26.489 -17.199 1.566 1.00 53.09 181 ASP A N 1
ATOM 1365 C CA . ASP A 1 181 ? -25.488 -17.942 0.801 1.00 53.09 181 ASP A CA 1
ATOM 1366 C C . ASP A 1 181 ? -24.100 -17.941 1.478 1.00 53.09 181 ASP A C 1
ATOM 1368 O O . ASP A 1 181 ? -23.071 -17.820 0.823 1.00 53.09 181 ASP A O 1
ATOM 1372 N N . GLY A 1 182 ? -24.037 -18.043 2.813 1.00 60.62 182 GLY A N 1
ATOM 1373 C CA . GLY A 1 182 ? -22.759 -18.210 3.532 1.00 60.62 182 GLY A CA 1
ATOM 1374 C C . GLY A 1 182 ? -21.795 -17.011 3.503 1.00 60.62 182 GLY A C 1
ATOM 1375 O O . GLY A 1 182 ? -20.699 -17.123 4.044 1.00 60.62 182 GLY A O 1
ATOM 1376 N N . GLY A 1 183 ? -22.190 -15.878 2.914 1.00 65.38 183 GLY A N 1
ATOM 1377 C CA . GLY A 1 183 ? -21.461 -14.612 3.012 1.00 65.38 183 GLY A CA 1
ATOM 1378 C C . GLY A 1 183 ? -21.596 -13.979 4.399 1.00 65.38 183 GLY A C 1
ATOM 1379 O O . GLY A 1 183 ? -22.627 -14.134 5.062 1.00 65.38 183 GLY A O 1
ATOM 1380 N N . GLU A 1 184 ? -20.556 -13.268 4.841 1.00 68.75 184 GLU A N 1
ATOM 1381 C CA . GLU A 1 184 ? -20.647 -12.431 6.039 1.00 68.75 184 GLU A CA 1
ATOM 1382 C C . GLU A 1 184 ? -21.741 -11.363 5.844 1.00 68.75 184 GLU A C 1
ATOM 1384 O O . GLU A 1 184 ? -21.884 -10.828 4.742 1.00 68.75 184 GLU A O 1
ATOM 1389 N N . PRO A 1 185 ? -22.548 -11.055 6.875 1.00 80.31 185 PRO A N 1
ATOM 1390 C CA . PRO A 1 185 ? -23.540 -9.993 6.772 1.00 80.31 185 PRO A CA 1
ATOM 1391 C C . PRO A 1 185 ? -22.856 -8.652 6.466 1.00 80.31 185 PRO A C 1
ATOM 1393 O O . PRO A 1 185 ? -21.815 -8.340 7.042 1.00 80.31 185 PRO A O 1
ATOM 1396 N N . GLU A 1 186 ? -23.458 -7.839 5.595 1.00 85.31 186 GLU A N 1
ATOM 1397 C CA . GLU A 1 186 ? -23.007 -6.461 5.378 1.00 85.31 186 GLU A CA 1
ATOM 1398 C C . GLU A 1 186 ? -23.368 -5.580 6.591 1.00 85.31 186 GLU A C 1
ATOM 1400 O O . GLU A 1 186 ? -24.474 -5.703 7.134 1.00 85.31 186 GLU A O 1
ATOM 1405 N N . PRO A 1 187 ? -22.469 -4.682 7.033 1.00 90.81 187 PRO A N 1
ATOM 1406 C CA . PRO A 1 187 ? -22.744 -3.780 8.145 1.00 90.81 187 PRO A CA 1
ATOM 1407 C C . PRO A 1 187 ? -23.757 -2.690 7.766 1.00 90.81 187 PRO A C 1
ATOM 1409 O O . PRO A 1 187 ? -23.689 -2.104 6.688 1.00 90.81 187 PRO A O 1
ATOM 1412 N N . ASP A 1 188 ? -24.660 -2.345 8.689 1.00 93.25 188 ASP A N 1
ATOM 1413 C CA . ASP A 1 188 ? -25.616 -1.244 8.505 1.00 93.25 188 ASP A CA 1
ATOM 1414 C C . ASP A 1 188 ? -24.925 0.131 8.547 1.00 93.25 188 ASP A C 1
ATOM 1416 O O . ASP A 1 188 ? -25.350 1.062 7.861 1.00 93.25 188 ASP A O 1
ATOM 1420 N N . LEU A 1 189 ? -23.860 0.278 9.348 1.00 91.56 189 LEU A N 1
ATOM 1421 C CA . LEU A 1 189 ? -22.975 1.449 9.333 1.00 91.56 189 LEU A CA 1
ATOM 1422 C C . LEU A 1 189 ? -21.509 1.026 9.389 1.00 91.56 189 LEU A C 1
ATOM 1424 O O . LEU A 1 189 ? -21.154 0.068 10.072 1.00 91.56 189 LEU A O 1
ATOM 1428 N N . THR A 1 190 ? -20.653 1.816 8.744 1.00 91.12 190 THR A N 1
ATOM 1429 C CA . THR A 1 190 ? -19.197 1.649 8.780 1.00 91.12 190 THR A CA 1
ATOM 1430 C C . THR A 1 190 ? -18.521 2.975 9.118 1.00 91.12 190 THR A C 1
ATOM 1432 O O . THR A 1 190 ? -18.826 4.007 8.520 1.00 91.12 190 THR A O 1
ATOM 1435 N N . TYR A 1 191 ? -17.582 2.946 10.061 1.00 88.12 191 TYR A N 1
ATOM 1436 C CA . TYR A 1 191 ? -16.707 4.065 10.411 1.00 88.12 191 TYR A CA 1
ATOM 1437 C C . TYR A 1 191 ? -15.253 3.648 10.235 1.00 88.12 191 TYR A C 1
ATOM 1439 O O . TYR A 1 191 ? -14.905 2.517 10.539 1.00 88.12 191 TYR A O 1
ATOM 1447 N N . SER A 1 192 ? -14.388 4.561 9.801 1.00 86.44 192 SER A N 1
ATOM 1448 C CA . SER A 1 192 ? -12.952 4.302 9.685 1.00 86.44 192 SER A CA 1
ATOM 1449 C C . SER A 1 192 ? -12.174 5.317 10.510 1.00 86.44 192 SER A C 1
ATOM 1451 O O . SER A 1 192 ? -12.314 6.524 10.308 1.00 86.44 192 SER A O 1
ATOM 1453 N N . PHE A 1 193 ? -11.341 4.824 11.420 1.00 81.69 193 PHE A N 1
ATOM 1454 C CA . PHE A 1 193 ? -10.452 5.609 12.273 1.00 81.69 193 PHE A CA 1
ATOM 1455 C C . PHE A 1 193 ? -9.001 5.219 11.990 1.00 81.69 193 PHE A C 1
ATOM 1457 O O . PHE A 1 193 ? -8.739 4.090 11.590 1.00 81.69 193 PHE A O 1
ATOM 1464 N N . ARG A 1 194 ? -8.048 6.128 12.210 1.00 81.19 194 ARG A N 1
ATOM 1465 C CA . ARG A 1 194 ? -6.615 5.812 12.155 1.00 81.19 194 ARG A CA 1
ATOM 1466 C C . ARG A 1 194 ? -5.935 6.346 13.405 1.00 81.19 194 ARG A C 1
ATOM 1468 O O . ARG A 1 194 ? -5.957 7.553 13.634 1.00 81.19 194 ARG A O 1
ATOM 1475 N N . PHE A 1 195 ? -5.345 5.453 14.193 1.00 74.94 195 PHE A N 1
ATOM 1476 C CA . PHE A 1 195 ? -4.430 5.810 15.270 1.00 74.94 195 PHE A CA 1
ATOM 1477 C C . PHE A 1 195 ? -3.118 6.297 14.633 1.00 74.94 195 PHE A C 1
ATOM 1479 O O . PHE A 1 195 ? -2.524 5.605 13.812 1.00 74.94 195 PHE A O 1
ATOM 1486 N N . THR A 1 196 ? -2.694 7.508 14.972 1.00 73.94 196 THR A N 1
ATOM 1487 C CA . THR A 1 196 ? -1.538 8.228 14.410 1.00 73.94 196 THR A CA 1
ATOM 1488 C C . THR A 1 196 ? -0.469 8.552 15.448 1.00 73.94 196 THR A C 1
ATOM 1490 O O . THR A 1 196 ? 0.710 8.586 15.114 1.00 73.94 196 THR A O 1
ATOM 1493 N N . SER A 1 197 ? -0.854 8.798 16.703 1.00 66.81 197 SER A N 1
ATOM 1494 C CA . SER A 1 197 ? 0.066 9.268 17.747 1.00 66.81 197 SER A CA 1
ATOM 1495 C C . SER A 1 197 ? 0.550 8.167 18.692 1.00 66.81 197 SER A C 1
ATOM 1497 O O . SER A 1 197 ? 1.403 8.417 19.544 1.00 66.81 197 SER A O 1
ATOM 1499 N N . GLY A 1 198 ? -0.023 6.962 18.600 1.00 67.06 198 GLY A N 1
ATOM 1500 C CA . GLY A 1 198 ? 0.189 5.900 19.584 1.00 67.06 198 GLY A CA 1
ATOM 1501 C C . GLY A 1 198 ? -0.445 6.187 20.949 1.00 67.06 198 GLY A C 1
ATOM 1502 O O . GLY A 1 198 ? -0.207 5.427 21.885 1.00 67.06 198 GLY A O 1
ATOM 1503 N N . ALA A 1 199 ? -1.200 7.282 21.080 1.00 65.75 199 ALA A N 1
ATOM 1504 C CA . ALA A 1 199 ? -1.950 7.679 22.269 1.00 65.75 199 ALA A CA 1
ATOM 1505 C C . ALA A 1 199 ? -3.398 8.095 21.927 1.00 65.75 199 ALA A C 1
ATOM 1507 O O . ALA A 1 199 ? -4.064 8.745 22.735 1.00 65.75 199 ALA A O 1
ATOM 1508 N N . ASP A 1 200 ? -3.868 7.794 20.711 1.00 69.19 200 ASP A N 1
ATOM 1509 C CA . ASP A 1 200 ? -5.177 8.255 20.257 1.00 69.19 200 ASP A CA 1
ATOM 1510 C C . ASP A 1 200 ? -6.300 7.421 20.882 1.00 69.19 200 ASP A C 1
ATOM 1512 O O . ASP A 1 200 ? -6.214 6.204 21.016 1.00 69.19 200 ASP A O 1
ATOM 1516 N N . ALA A 1 201 ? -7.396 8.093 21.219 1.00 76.44 201 ALA A N 1
ATOM 1517 C CA . ALA A 1 201 ? -8.640 7.472 21.637 1.00 76.44 201 ALA A CA 1
ATOM 1518 C C . ALA A 1 201 ? -9.794 8.204 20.952 1.00 76.44 201 ALA A C 1
ATOM 1520 O O . ALA A 1 201 ? -9.875 9.436 20.963 1.00 76.44 201 ALA A O 1
ATOM 1521 N N . PHE A 1 202 ? -10.707 7.447 20.356 1.00 80.44 202 PHE A N 1
ATOM 1522 C CA . PHE A 1 202 ? -11.817 7.978 19.581 1.00 80.44 202 PHE A CA 1
ATOM 1523 C C . PHE A 1 202 ? -13.128 7.829 20.341 1.00 80.44 202 PHE A C 1
ATOM 1525 O O . PHE A 1 202 ? -13.393 6.827 21.009 1.00 80.44 202 PHE A O 1
ATOM 1532 N N . ARG A 1 203 ? -13.983 8.841 20.207 1.00 83.00 203 ARG A N 1
ATOM 1533 C CA . ARG A 1 203 ? -15.377 8.785 20.640 1.00 83.00 203 ARG A CA 1
ATOM 1534 C C . ARG A 1 203 ? -16.267 9.040 19.446 1.00 83.00 203 ARG A C 1
ATOM 1536 O O . ARG A 1 203 ? -16.064 10.011 18.721 1.00 83.00 203 ARG A O 1
ATOM 1543 N N . PHE A 1 204 ? -17.278 8.204 19.285 1.00 84.69 204 PHE A N 1
ATOM 1544 C CA . PHE A 1 204 ? -18.298 8.396 18.268 1.00 84.69 204 PHE A CA 1
ATOM 1545 C C . PHE A 1 204 ? -19.662 7.979 18.804 1.00 84.69 204 PHE A C 1
ATOM 1547 O O . PHE A 1 204 ? -19.785 7.252 19.792 1.00 84.69 204 PHE A O 1
ATOM 1554 N N . ALA A 1 205 ? -20.705 8.500 18.171 1.00 89.88 205 ALA A N 1
ATOM 1555 C CA . ALA A 1 205 ? -22.075 8.199 18.526 1.00 89.88 205 ALA A CA 1
ATOM 1556 C C . ALA A 1 205 ? -22.945 8.163 17.274 1.00 89.88 205 ALA A C 1
ATOM 1558 O O . ALA A 1 205 ? -22.696 8.892 16.313 1.00 89.88 205 ALA A O 1
ATOM 1559 N N . PHE A 1 206 ? -23.985 7.341 17.315 1.00 92.12 206 PHE A N 1
ATOM 1560 C CA . PHE A 1 206 ? -24.979 7.225 16.255 1.00 92.12 206 PHE A CA 1
ATOM 1561 C C . PHE A 1 206 ? -26.362 6.962 16.846 1.00 92.12 206 PHE A C 1
ATOM 1563 O O . PHE A 1 206 ? -26.492 6.591 18.012 1.00 92.12 206 PHE A O 1
ATOM 1570 N N . VAL A 1 207 ? -27.409 7.200 16.058 1.00 94.88 207 VAL A N 1
ATOM 1571 C CA . VAL A 1 207 ? -28.803 7.024 16.487 1.00 94.88 207 VAL A CA 1
ATOM 1572 C C . VAL A 1 207 ? -29.341 5.738 15.874 1.00 94.88 207 VAL A C 1
ATOM 1574 O O . VAL A 1 207 ? -29.357 5.608 14.654 1.00 94.88 207 VAL A O 1
ATOM 1577 N N . ALA A 1 208 ? -29.787 4.800 16.708 1.00 94.00 208 ALA A N 1
ATOM 1578 C CA . ALA A 1 208 ? -30.386 3.556 16.240 1.00 94.00 208 ALA A CA 1
ATOM 1579 C C . ALA A 1 208 ? -31.812 3.808 15.690 1.00 94.00 208 ALA A C 1
ATOM 1581 O O . ALA A 1 208 ? -32.631 4.406 16.408 1.00 94.00 208 ALA A O 1
ATOM 1582 N N . PRO A 1 209 ? -32.151 3.334 14.470 1.00 95.38 209 PRO A N 1
ATOM 1583 C CA . PRO A 1 209 ? -33.497 3.445 13.892 1.00 95.38 209 PRO A CA 1
ATOM 1584 C C . PRO A 1 209 ? -34.586 2.906 14.832 1.00 95.38 209 PRO A C 1
ATOM 1586 O O . PRO A 1 209 ? -34.287 1.981 15.576 1.00 95.38 209 PRO A O 1
ATOM 1589 N N . PRO A 1 210 ? -35.823 3.439 14.860 1.00 93.81 210 PRO A N 1
ATOM 1590 C CA . PRO A 1 210 ? -36.809 3.173 15.925 1.00 93.81 210 PRO A CA 1
ATOM 1591 C C . PRO A 1 210 ? -37.160 1.701 16.207 1.00 93.81 210 PRO A C 1
ATOM 1593 O O . PRO A 1 210 ? -37.572 1.372 17.315 1.00 93.81 210 PRO A O 1
ATOM 1596 N N . ASP A 1 211 ? -37.014 0.838 15.213 1.00 93.38 211 ASP A N 1
ATOM 1597 C CA . ASP A 1 211 ? -37.335 -0.591 15.193 1.00 93.38 211 ASP A CA 1
ATOM 1598 C C . ASP A 1 211 ? -36.157 -1.508 15.574 1.00 93.38 211 ASP A C 1
ATOM 1600 O O . ASP A 1 211 ? -36.336 -2.715 15.754 1.00 93.38 211 ASP A O 1
ATOM 1604 N N . VAL A 1 212 ? -34.964 -0.939 15.763 1.00 93.81 212 VAL A N 1
ATOM 1605 C CA . VAL A 1 212 ? -33.778 -1.659 16.245 1.00 93.81 212 VAL A CA 1
ATOM 1606 C C . VAL A 1 212 ? -33.896 -1.933 17.747 1.00 93.81 212 VAL A C 1
ATOM 1608 O O . VAL A 1 212 ? -34.114 -1.020 18.547 1.00 93.81 212 VAL A O 1
ATOM 1611 N N . GLU A 1 213 ? -33.749 -3.185 18.158 1.00 95.06 213 GLU A N 1
ATOM 1612 C CA . GLU A 1 213 ? -33.799 -3.582 19.568 1.00 95.06 213 GLU A CA 1
ATOM 1613 C C . GLU A 1 213 ? -32.410 -3.534 20.197 1.00 95.06 213 GLU A C 1
ATOM 1615 O O . GLU A 1 213 ? -32.220 -2.912 21.243 1.00 95.06 213 GLU A O 1
ATOM 1620 N N . THR A 1 214 ? -31.434 -4.125 19.512 1.00 95.00 214 THR A N 1
ATOM 1621 C CA . THR A 1 214 ? -30.038 -4.144 19.934 1.00 95.00 214 THR A CA 1
ATOM 1622 C C . THR A 1 214 ? -29.103 -3.900 18.757 1.00 95.00 214 THR A C 1
ATOM 1624 O O . THR A 1 214 ? -29.497 -3.948 17.590 1.00 95.00 214 THR A O 1
ATOM 1627 N N . VAL A 1 215 ? -27.856 -3.576 19.072 1.00 94.19 215 VAL A N 1
ATOM 1628 C CA . VAL A 1 215 ? -26.816 -3.280 18.095 1.00 94.19 215 VAL A CA 1
ATOM 1629 C C . VAL A 1 215 ? -25.577 -4.092 18.432 1.00 94.19 215 VAL A C 1
ATOM 1631 O O . VAL A 1 215 ? -25.132 -4.073 19.579 1.00 94.19 215 VAL A O 1
ATOM 1634 N N . ASP A 1 216 ? -24.997 -4.750 17.437 1.00 94.44 216 ASP A N 1
ATOM 1635 C CA . ASP A 1 216 ? -23.645 -5.287 17.550 1.00 94.44 216 ASP A CA 1
ATOM 1636 C C . ASP A 1 216 ? -22.663 -4.297 16.929 1.00 94.44 216 ASP A C 1
ATOM 1638 O O . ASP A 1 216 ? -22.926 -3.711 15.878 1.00 94.44 216 ASP A O 1
ATOM 1642 N N . VAL A 1 217 ? -21.530 -4.093 17.585 1.00 93.00 217 VAL A N 1
ATOM 1643 C CA . VAL A 1 217 ? -20.458 -3.214 17.127 1.00 93.00 217 VAL A CA 1
ATOM 1644 C C . VAL A 1 217 ? -19.165 -4.010 17.131 1.00 93.00 217 VAL A C 1
ATOM 1646 O O . VAL A 1 217 ? -18.754 -4.511 18.177 1.00 93.00 217 VAL A O 1
ATOM 1649 N N . PHE A 1 218 ? -18.507 -4.091 15.981 1.00 92.12 218 PHE A N 1
ATOM 1650 C CA . PHE A 1 218 ? -17.224 -4.765 15.814 1.00 92.12 218 PHE A CA 1
ATOM 1651 C C . PHE A 1 218 ? -16.179 -3.749 15.375 1.00 92.12 218 PHE A C 1
ATOM 1653 O O . PHE A 1 218 ? -16.400 -2.990 14.440 1.00 92.12 218 PHE A O 1
ATOM 1660 N N . ALA A 1 219 ? -15.037 -3.723 16.043 1.00 89.50 219 ALA A N 1
ATOM 1661 C CA . ALA A 1 219 ? -13.853 -3.005 15.614 1.00 89.50 219 ALA A CA 1
ATOM 1662 C C . ALA A 1 219 ? -12.958 -3.991 14.860 1.00 89.50 219 ALA A C 1
ATOM 1664 O O . ALA A 1 219 ? -12.275 -4.816 15.461 1.00 89.50 219 ALA A O 1
ATOM 1665 N N . ARG A 1 220 ? -13.015 -3.904 13.535 1.00 86.31 220 ARG A N 1
ATOM 1666 C CA . ARG A 1 220 ? -12.202 -4.641 12.576 1.00 86.31 220 ARG A CA 1
ATOM 1667 C C . ARG A 1 220 ? -10.840 -3.982 12.461 1.00 86.31 220 ARG A C 1
ATOM 1669 O O . ARG A 1 220 ? -10.695 -2.870 11.949 1.00 86.31 220 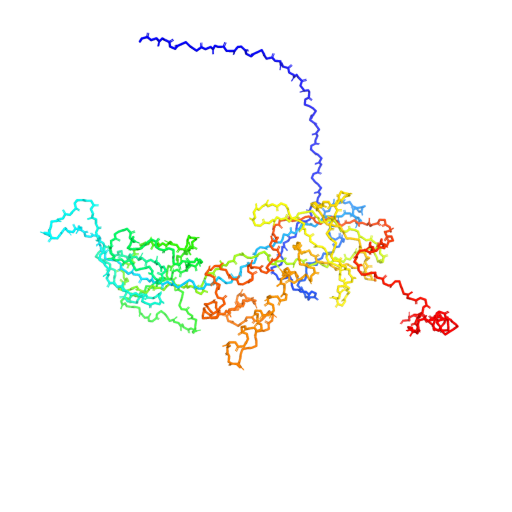ARG A O 1
ATOM 1676 N N . THR A 1 221 ? -9.853 -4.662 13.009 1.00 77.38 221 THR A N 1
ATOM 1677 C CA . THR A 1 221 ? -8.440 -4.281 12.980 1.00 77.38 221 THR A CA 1
ATOM 1678 C C . THR A 1 221 ? -7.726 -4.954 11.817 1.00 77.38 221 THR A C 1
ATOM 1680 O O . THR A 1 221 ? -6.764 -4.410 11.298 1.00 77.38 221 THR A O 1
ATOM 1683 N N . ASP A 1 222 ? -8.280 -6.073 11.354 1.00 69.75 222 ASP A N 1
ATOM 1684 C CA . ASP A 1 222 ? -7.961 -6.796 10.121 1.00 69.75 222 ASP A CA 1
ATOM 1685 C C . ASP A 1 222 ? -8.361 -6.029 8.859 1.00 69.75 222 ASP A C 1
ATOM 1687 O O . ASP A 1 222 ? -8.148 -6.520 7.756 1.00 69.75 222 ASP A O 1
ATOM 1691 N N . ARG A 1 223 ? -8.970 -4.843 9.027 1.00 68.12 223 ARG A N 1
ATOM 1692 C CA . ARG A 1 223 ? -9.448 -3.996 7.939 1.00 68.12 223 ARG A CA 1
ATOM 1693 C C . ARG A 1 223 ? -8.636 -2.719 7.674 1.00 68.12 223 ARG A C 1
ATOM 1695 O O . ARG A 1 223 ? -9.041 -1.888 6.856 1.00 68.12 223 ARG A O 1
ATOM 1702 N N . GLY A 1 224 ? -7.518 -2.523 8.365 1.00 65.06 224 GLY A N 1
ATOM 1703 C CA . GLY A 1 224 ? -6.650 -1.378 8.109 1.00 65.06 224 GLY A CA 1
ATOM 1704 C C . GLY A 1 224 ? -5.780 -1.583 6.874 1.00 65.06 224 GLY A C 1
ATOM 1705 O O . GLY A 1 224 ? -5.288 -2.679 6.669 1.00 65.06 224 GLY A O 1
ATOM 1706 N N . MET A 1 225 ? -5.553 -0.552 6.060 1.00 65.06 225 MET A N 1
ATOM 1707 C CA . MET A 1 225 ? -4.556 -0.606 4.982 1.00 65.06 225 MET A CA 1
ATOM 1708 C C . MET A 1 225 ? -3.497 0.487 5.165 1.00 65.06 225 MET A C 1
ATOM 1710 O O . MET A 1 225 ? -3.819 1.612 5.568 1.00 65.06 225 MET A O 1
ATOM 1714 N N . VAL A 1 226 ? -2.243 0.167 4.856 1.00 66.75 226 VAL A N 1
ATOM 1715 C CA . VAL A 1 226 ? -1.129 1.104 4.698 1.00 66.75 226 VAL A CA 1
ATOM 1716 C C . VAL A 1 226 ? -0.820 1.236 3.218 1.00 66.75 226 VAL A C 1
ATOM 1718 O O . VAL A 1 226 ? -0.741 0.251 2.492 1.00 66.75 226 VAL A O 1
ATOM 1721 N N . ASP A 1 227 ? -0.633 2.476 2.790 1.00 68.75 227 ASP A N 1
ATOM 1722 C CA . ASP A 1 227 ? -0.134 2.763 1.457 1.00 68.75 227 ASP A CA 1
ATOM 1723 C C . ASP A 1 227 ? 1.388 2.538 1.439 1.00 68.75 227 ASP A C 1
ATOM 1725 O O . ASP A 1 227 ? 2.107 3.165 2.223 1.00 68.75 227 ASP A O 1
ATOM 1729 N N . VAL A 1 228 ? 1.879 1.689 0.540 1.00 72.44 228 VAL A N 1
ATOM 1730 C CA . VAL A 1 228 ? 3.306 1.491 0.262 1.00 72.44 228 VAL A CA 1
ATOM 1731 C C . VAL A 1 228 ? 3.631 1.841 -1.187 1.00 72.44 228 VAL A C 1
ATOM 1733 O O . VAL A 1 228 ? 2.871 1.581 -2.110 1.00 72.44 228 VAL A O 1
ATOM 1736 N N . CYS A 1 229 ? 4.787 2.446 -1.393 1.00 79.31 229 CYS A N 1
ATOM 1737 C CA . CYS A 1 229 ? 5.386 2.753 -2.680 1.00 79.31 229 CYS A CA 1
ATOM 1738 C C . CYS A 1 229 ? 6.288 1.591 -3.121 1.00 79.31 229 CYS A C 1
ATOM 1740 O O . CYS A 1 229 ? 7.514 1.667 -2.973 1.00 79.31 229 CYS A O 1
ATOM 1742 N N . TYR A 1 230 ? 5.652 0.526 -3.603 1.00 80.69 230 TYR A N 1
ATOM 1743 C CA . TYR A 1 230 ? 6.272 -0.722 -4.061 1.00 80.69 230 TYR A CA 1
ATOM 1744 C C . TYR A 1 230 ? 6.088 -0.970 -5.569 1.00 80.69 230 TYR A C 1
ATOM 1746 O O . TYR A 1 230 ? 6.592 -1.951 -6.105 1.00 80.69 230 TYR A O 1
ATOM 1754 N N . ASP A 1 231 ? 5.325 -0.106 -6.234 1.00 81.62 231 ASP A N 1
ATOM 1755 C CA . ASP A 1 231 ? 4.871 -0.330 -7.599 1.00 81.62 231 ASP A CA 1
ATOM 1756 C C . ASP A 1 231 ? 6.024 -0.360 -8.616 1.00 81.62 231 ASP A C 1
ATOM 1758 O O . ASP A 1 231 ? 6.955 0.450 -8.569 1.00 81.62 231 ASP A O 1
ATOM 1762 N N . VAL A 1 232 ? 5.918 -1.276 -9.578 1.00 84.94 232 VAL A N 1
ATOM 1763 C CA . VAL A 1 232 ? 6.834 -1.426 -10.706 1.00 84.94 232 VAL A CA 1
ATOM 1764 C C . VAL A 1 232 ? 6.031 -1.490 -11.998 1.00 84.94 232 VAL A C 1
ATOM 1766 O O . VAL A 1 232 ? 5.351 -2.472 -12.300 1.00 84.94 232 VAL A O 1
ATOM 1769 N N . ASP A 1 233 ? 6.204 -0.477 -12.838 1.00 87.69 233 ASP A N 1
ATOM 1770 C CA . ASP A 1 233 ? 5.527 -0.414 -14.125 1.00 87.69 233 ASP A CA 1
ATOM 1771 C C . ASP A 1 233 ? 6.312 -1.163 -15.206 1.00 87.69 233 ASP A C 1
ATOM 1773 O O . ASP A 1 233 ? 7.432 -0.785 -15.571 1.00 87.69 233 ASP A O 1
ATOM 1777 N N . HIS A 1 234 ? 5.693 -2.195 -15.779 1.00 89.25 234 HIS A N 1
ATOM 1778 C CA . HIS A 1 234 ? 6.244 -2.979 -16.882 1.00 89.25 234 HIS A CA 1
ATOM 1779 C C . HIS A 1 234 ? 5.666 -2.538 -18.227 1.00 89.25 234 HIS A C 1
ATOM 1781 O O . HIS A 1 234 ? 4.454 -2.461 -18.414 1.00 89.25 234 HIS A O 1
ATOM 1787 N N . TYR A 1 235 ? 6.539 -2.321 -19.208 1.00 90.88 235 TYR A N 1
ATOM 1788 C CA . TYR A 1 235 ? 6.177 -1.847 -20.540 1.00 90.88 235 TYR A CA 1
ATOM 1789 C C . TYR A 1 235 ? 6.604 -2.814 -21.635 1.00 90.88 235 TYR A C 1
ATOM 1791 O O . TYR A 1 235 ? 7.738 -3.300 -21.661 1.00 90.88 235 TYR A O 1
ATOM 1799 N N . HIS A 1 236 ? 5.720 -2.998 -22.614 1.00 92.44 236 HIS A N 1
ATOM 1800 C CA . HIS A 1 236 ? 5.999 -3.723 -23.846 1.00 92.44 236 HIS A CA 1
ATOM 1801 C C . HIS A 1 236 ? 5.610 -2.870 -25.057 1.00 92.44 236 HIS A C 1
ATOM 1803 O O . HIS A 1 236 ? 4.447 -2.798 -25.455 1.00 92.44 236 HIS A O 1
ATOM 1809 N N . ILE A 1 237 ? 6.603 -2.214 -25.660 1.00 92.00 237 ILE A N 1
ATOM 1810 C CA . ILE A 1 237 ? 6.399 -1.397 -26.859 1.00 92.00 237 ILE A CA 1
ATOM 1811 C C . ILE A 1 237 ? 6.641 -2.262 -28.091 1.00 92.00 237 ILE A C 1
ATOM 1813 O O . ILE A 1 237 ? 7.688 -2.890 -28.196 1.00 92.00 237 ILE A O 1
ATOM 1817 N N . THR A 1 238 ? 5.708 -2.253 -29.036 1.00 93.50 238 THR A N 1
ATOM 1818 C CA . THR A 1 238 ? 5.748 -2.982 -30.312 1.00 93.50 238 THR A CA 1
ATOM 1819 C C . THR A 1 238 ? 5.648 -2.018 -31.495 1.00 93.50 238 THR A C 1
ATOM 1821 O O . THR A 1 238 ? 5.373 -0.829 -31.323 1.00 93.50 238 THR A O 1
ATOM 1824 N N . GLY A 1 239 ? 5.873 -2.503 -32.720 1.00 91.88 239 GLY A N 1
ATOM 1825 C CA . GLY A 1 239 ? 5.737 -1.683 -33.931 1.00 91.88 239 GLY A CA 1
ATOM 1826 C C . GLY A 1 239 ? 6.861 -0.659 -34.124 1.00 91.88 239 GLY A C 1
ATOM 1827 O O . GLY A 1 239 ? 6.686 0.314 -34.866 1.00 91.88 239 GLY A O 1
ATOM 1828 N N . LEU A 1 240 ? 8.003 -0.858 -33.464 1.00 92.00 240 LEU A N 1
ATOM 1829 C CA . LEU A 1 240 ? 9.237 -0.111 -33.700 1.00 92.00 240 LEU A CA 1
ATOM 1830 C C . LEU A 1 240 ? 9.962 -0.649 -34.942 1.00 92.00 240 LEU A C 1
ATOM 1832 O O . LEU A 1 240 ? 9.646 -1.721 -35.462 1.00 92.00 240 LEU A O 1
ATOM 1836 N N . ASP A 1 241 ? 10.942 0.099 -35.441 1.00 91.69 241 ASP A N 1
ATOM 1837 C CA . ASP A 1 241 ? 11.788 -0.382 -36.529 1.00 91.69 241 ASP A CA 1
ATOM 1838 C C . ASP A 1 241 ? 12.750 -1.450 -35.991 1.00 91.69 241 ASP A C 1
ATOM 1840 O O . ASP A 1 241 ? 13.467 -1.201 -35.028 1.00 91.69 241 ASP A O 1
ATOM 1844 N N . VAL A 1 242 ? 12.778 -2.627 -36.623 1.00 92.88 242 VAL A N 1
ATOM 1845 C CA . VAL A 1 242 ? 13.553 -3.793 -36.164 1.00 92.88 242 VAL A CA 1
ATOM 1846 C C . VAL A 1 242 ? 15.049 -3.499 -36.028 1.00 92.88 242 VAL A C 1
ATOM 1848 O O . VAL A 1 242 ? 15.658 -2.855 -36.889 1.00 92.88 242 VAL A O 1
ATOM 1851 N N . VAL A 1 243 ? 15.661 -4.032 -34.966 1.00 89.44 243 VAL A N 1
ATOM 1852 C CA . VAL A 1 243 ? 17.106 -3.918 -34.687 1.00 89.44 243 VAL A CA 1
ATOM 1853 C C . VAL A 1 243 ? 17.615 -2.461 -34.725 1.00 89.44 243 VAL A C 1
ATOM 1855 O O . VAL A 1 243 ? 18.731 -2.177 -35.170 1.00 89.44 243 VAL A O 1
ATOM 1858 N N . LYS A 1 244 ? 16.798 -1.500 -34.275 1.00 91.94 244 LYS A N 1
ATOM 1859 C CA . LYS A 1 244 ? 17.198 -0.094 -34.133 1.00 91.94 244 LYS A CA 1
ATOM 1860 C C . LYS A 1 244 ? 17.434 0.287 -32.671 1.00 91.94 244 LYS A C 1
ATOM 1862 O O . LYS A 1 244 ? 16.760 -0.241 -31.786 1.00 91.94 244 LYS A O 1
ATOM 1867 N N . PRO A 1 245 ? 18.388 1.200 -32.407 1.00 91.38 245 PRO A N 1
ATOM 1868 C CA . PRO A 1 245 ? 18.597 1.731 -31.072 1.00 91.38 245 PRO A CA 1
ATOM 1869 C C . PRO A 1 245 ? 17.501 2.744 -30.721 1.00 91.38 245 PRO A C 1
ATOM 1871 O O . PRO A 1 245 ? 17.217 3.660 -31.492 1.00 91.38 245 PRO A O 1
ATOM 1874 N N . TYR A 1 246 ? 16.941 2.626 -29.526 1.00 90.94 246 TYR A N 1
ATOM 1875 C CA . TYR A 1 246 ? 15.996 3.562 -28.930 1.00 90.94 246 TYR A CA 1
ATOM 1876 C C . TYR A 1 246 ? 16.501 3.977 -27.554 1.00 90.94 246 TYR A C 1
ATOM 1878 O O . TYR A 1 246 ? 16.884 3.130 -26.760 1.00 90.94 246 TYR A O 1
ATOM 1886 N N . CYS A 1 247 ? 16.492 5.270 -27.256 1.00 90.94 247 CYS A N 1
ATOM 1887 C CA . CYS A 1 247 ? 16.804 5.793 -25.934 1.00 90.94 247 CYS A CA 1
ATOM 1888 C C . CYS A 1 247 ? 15.519 6.201 -25.215 1.00 90.94 247 CYS A C 1
ATOM 1890 O O . CYS A 1 247 ? 14.740 7.013 -25.718 1.00 90.94 247 CYS A O 1
ATOM 1892 N N . LEU A 1 248 ? 15.336 5.637 -24.031 1.00 90.88 248 LEU A N 1
ATOM 1893 C CA . LEU A 1 248 ? 14.264 5.899 -23.089 1.00 90.88 248 LEU A CA 1
ATOM 1894 C C . LEU A 1 248 ? 14.787 6.909 -22.078 1.00 90.88 248 LEU A C 1
ATOM 1896 O O . LEU A 1 248 ? 15.820 6.677 -21.463 1.00 90.88 248 LEU A O 1
ATOM 1900 N N . THR A 1 249 ? 14.116 8.042 -21.915 1.00 88.06 249 THR A N 1
ATOM 1901 C CA . THR A 1 249 ? 14.447 9.023 -20.876 1.00 88.06 249 THR A CA 1
ATOM 1902 C C . THR A 1 249 ? 13.244 9.209 -19.976 1.00 88.06 249 THR A C 1
ATOM 1904 O O . THR A 1 249 ? 12.230 9.722 -20.439 1.00 88.06 249 THR A O 1
ATOM 1907 N N . VAL A 1 250 ? 13.351 8.817 -18.711 1.00 87.12 250 VAL A N 1
ATOM 1908 C CA . VAL A 1 250 ? 12.277 8.978 -17.730 1.00 87.12 250 VAL A CA 1
ATOM 1909 C C . VAL A 1 250 ? 12.558 10.166 -16.841 1.00 87.12 250 VAL A C 1
ATOM 1911 O O . VAL A 1 250 ? 13.640 10.271 -16.274 1.00 87.12 250 VAL A O 1
ATOM 1914 N N . VAL A 1 251 ? 11.583 11.060 -16.732 1.00 84.31 251 VAL A N 1
ATOM 1915 C CA . VAL A 1 251 ? 11.617 12.228 -15.854 1.00 84.31 251 VAL A CA 1
ATOM 1916 C C . VAL A 1 251 ? 10.424 12.133 -14.915 1.00 84.31 251 VAL A C 1
ATOM 1918 O O . VAL A 1 251 ? 9.287 12.111 -15.384 1.00 84.31 251 VAL A O 1
ATOM 1921 N N . GLY A 1 252 ? 10.666 12.100 -13.608 1.00 78.50 252 GLY A N 1
ATOM 1922 C CA . GLY A 1 252 ? 9.604 11.986 -12.607 1.00 78.50 252 GLY A CA 1
ATOM 1923 C C . GLY A 1 252 ? 9.999 11.098 -11.436 1.00 78.50 252 GLY A C 1
ATOM 1924 O O . GLY A 1 252 ? 11.166 10.734 -11.315 1.00 78.50 252 GLY A O 1
ATOM 1925 N N . GLY A 1 253 ? 9.015 10.794 -10.590 1.00 66.88 253 GLY A N 1
ATOM 1926 C CA . GLY A 1 253 ? 9.203 10.123 -9.305 1.00 66.88 253 GLY A CA 1
ATOM 1927 C C . GLY A 1 253 ? 9.284 11.114 -8.144 1.00 66.88 253 GLY A C 1
ATOM 1928 O O . GLY A 1 253 ? 10.105 12.040 -8.129 1.00 66.88 253 GLY A O 1
ATOM 1929 N N . LEU A 1 254 ? 8.410 10.925 -7.160 1.00 71.00 254 LEU A N 1
ATOM 1930 C CA . LEU A 1 254 ? 8.404 11.644 -5.894 1.00 71.00 254 LEU A CA 1
ATOM 1931 C C . LEU A 1 254 ? 8.562 10.650 -4.739 1.00 71.00 254 LEU A C 1
ATOM 1933 O O . LEU A 1 254 ? 8.062 9.532 -4.789 1.00 71.00 254 LEU A O 1
ATOM 1937 N N . THR A 1 255 ? 9.259 11.046 -3.682 1.00 69.69 255 THR A N 1
ATOM 1938 C CA . THR A 1 255 ? 9.193 10.327 -2.406 1.00 69.69 255 THR A CA 1
ATOM 1939 C C . THR A 1 255 ? 7.854 10.595 -1.722 1.00 69.69 255 THR A C 1
ATOM 1941 O O . THR A 1 255 ? 7.118 11.514 -2.097 1.00 69.69 255 THR A O 1
ATOM 1944 N N . ASP A 1 256 ? 7.577 9.881 -0.630 1.00 63.97 256 ASP A N 1
ATOM 1945 C CA . ASP A 1 256 ? 6.433 10.175 0.243 1.00 63.97 256 ASP A CA 1
ATOM 1946 C C . ASP A 1 256 ? 6.414 11.608 0.791 1.00 63.97 256 ASP A C 1
ATOM 1948 O O . ASP A 1 256 ? 5.347 12.154 1.078 1.00 63.97 256 ASP A O 1
ATOM 1952 N N . ALA A 1 257 ? 7.581 12.251 0.877 1.00 70.38 257 ALA A N 1
ATOM 1953 C CA . ALA A 1 257 ? 7.730 13.650 1.265 1.00 70.38 257 ALA A CA 1
ATOM 1954 C C . ALA A 1 257 ? 7.546 14.634 0.089 1.00 70.38 257 ALA A C 1
ATOM 1956 O O . ALA A 1 257 ? 7.813 15.827 0.235 1.00 70.38 257 ALA A O 1
ATOM 1957 N N . CYS A 1 258 ? 7.079 14.156 -1.072 1.00 67.00 258 CYS A N 1
ATOM 1958 C CA . CYS A 1 258 ? 6.975 14.914 -2.323 1.00 67.00 258 CYS A CA 1
ATOM 1959 C C . CYS A 1 258 ? 8.326 15.467 -2.815 1.00 67.00 258 CYS A C 1
ATOM 1961 O O . CYS A 1 258 ? 8.375 16.475 -3.526 1.00 67.00 258 CYS A O 1
ATOM 1963 N N . GLU A 1 259 ? 9.433 14.827 -2.438 1.00 74.56 259 GLU A N 1
ATOM 1964 C CA . GLU A 1 259 ? 10.765 15.208 -2.898 1.00 74.56 259 GLU A CA 1
ATOM 1965 C C . GLU A 1 259 ? 11.071 14.491 -4.208 1.00 74.56 259 GLU A C 1
ATOM 1967 O O . GLU A 1 259 ? 10.738 13.323 -4.374 1.00 74.56 259 GLU A O 1
ATOM 1972 N N . LYS A 1 260 ? 11.716 15.177 -5.155 1.00 73.12 260 LYS A N 1
ATOM 1973 C CA . LYS A 1 260 ? 12.133 14.535 -6.406 1.00 73.12 260 LYS A CA 1
ATOM 1974 C C . LYS A 1 260 ? 13.120 13.422 -6.095 1.00 73.12 260 LYS A C 1
ATOM 1976 O O . LYS A 1 260 ? 14.153 13.681 -5.481 1.00 73.12 260 LYS A O 1
ATOM 1981 N N . THR A 1 261 ? 12.826 12.228 -6.578 1.00 73.06 261 THR A N 1
ATOM 1982 C CA . THR A 1 261 ? 13.690 11.065 -6.413 1.00 73.06 261 THR A CA 1
ATOM 1983 C C . THR A 1 261 ? 13.942 10.425 -7.771 1.00 73.06 261 THR A C 1
ATOM 1985 O O . THR A 1 261 ? 13.057 10.443 -8.627 1.00 73.06 261 THR A O 1
ATOM 1988 N N . PRO A 1 262 ? 15.155 9.919 -8.024 1.00 74.94 262 PRO A N 1
ATOM 1989 C CA . PRO A 1 262 ? 15.424 9.145 -9.224 1.00 74.94 262 PRO A CA 1
ATOM 1990 C C . PRO A 1 262 ? 14.502 7.923 -9.309 1.00 74.94 262 PRO A C 1
ATOM 1992 O O . PRO A 1 262 ? 14.300 7.194 -8.339 1.00 74.94 262 PRO A O 1
ATOM 1995 N N . VAL A 1 263 ? 14.000 7.674 -10.511 1.00 83.38 263 VAL A N 1
ATOM 1996 C CA . VAL A 1 263 ? 13.464 6.372 -10.923 1.00 83.38 263 VAL A CA 1
ATOM 1997 C C . VAL A 1 263 ? 14.578 5.534 -11.548 1.00 83.38 263 VAL A C 1
ATOM 1999 O O . VAL A 1 263 ? 15.575 6.078 -12.024 1.00 83.38 263 VAL A O 1
ATOM 2002 N N . VAL A 1 264 ? 14.428 4.219 -11.593 1.00 86.75 264 VAL A N 1
ATOM 2003 C CA . VAL A 1 264 ? 15.350 3.295 -12.268 1.00 86.75 264 VAL A CA 1
ATOM 2004 C C . VAL A 1 264 ? 14.689 2.683 -13.495 1.00 86.75 264 VAL A C 1
ATOM 2006 O O . VAL A 1 264 ? 13.478 2.483 -13.533 1.00 86.75 264 VAL A O 1
ATOM 2009 N N . LEU A 1 265 ? 15.506 2.401 -14.510 1.00 88.31 265 LEU A N 1
ATOM 2010 C CA . LEU A 1 265 ? 15.085 1.788 -15.769 1.00 88.31 265 LEU A CA 1
ATOM 2011 C C . LEU A 1 265 ? 15.737 0.424 -15.960 1.00 88.31 265 LEU A C 1
ATOM 2013 O O . LEU A 1 265 ? 16.964 0.333 -15.925 1.00 88.31 265 LEU A O 1
ATOM 2017 N N . GLY A 1 266 ? 14.936 -0.609 -16.213 1.00 86.69 266 GLY A N 1
ATOM 2018 C CA . GLY A 1 266 ? 15.402 -1.981 -16.447 1.00 86.69 266 GLY A CA 1
ATOM 2019 C C . GLY A 1 266 ? 15.126 -2.435 -17.873 1.00 86.69 266 GLY A C 1
ATOM 2020 O O . GLY A 1 266 ? 14.036 -2.197 -18.376 1.00 86.69 266 GLY A O 1
ATOM 2021 N N . TRP A 1 267 ? 16.090 -3.090 -18.532 1.00 88.56 267 TRP A N 1
ATOM 2022 C CA . TRP A 1 267 ? 15.907 -3.678 -19.870 1.00 88.56 267 TRP A CA 1
ATOM 2023 C C . TRP A 1 267 ? 15.790 -5.201 -19.798 1.00 88.56 267 TRP A C 1
ATOM 2025 O O . TRP A 1 267 ? 16.656 -5.852 -19.204 1.00 88.56 267 TRP A O 1
ATOM 2035 N N . PHE A 1 268 ? 14.783 -5.763 -20.469 1.00 86.12 268 PHE A N 1
ATOM 2036 C CA . PHE A 1 268 ? 14.489 -7.196 -20.477 1.00 86.12 268 PHE A CA 1
ATOM 2037 C C . PHE A 1 268 ? 14.483 -7.780 -21.895 1.00 86.12 268 PHE A C 1
ATOM 2039 O O . PHE A 1 268 ? 14.115 -7.108 -22.864 1.00 86.12 268 PHE A O 1
ATOM 2046 N N . ASP A 1 269 ? 14.896 -9.044 -22.017 1.00 84.38 269 ASP A N 1
ATOM 2047 C CA . ASP A 1 269 ? 14.791 -9.804 -23.262 1.00 84.38 269 ASP A CA 1
ATOM 2048 C C . ASP A 1 269 ? 13.376 -10.358 -23.477 1.00 84.38 269 ASP A C 1
ATOM 2050 O O . ASP A 1 269 ? 12.467 -10.189 -22.665 1.00 84.38 269 ASP A O 1
ATOM 2054 N N . LYS A 1 270 ? 13.176 -11.036 -24.610 1.00 83.06 270 LYS A N 1
ATOM 2055 C CA . LYS A 1 270 ? 11.903 -11.692 -24.946 1.00 83.06 270 LYS A CA 1
ATOM 2056 C C . LYS A 1 270 ? 11.530 -12.856 -24.019 1.00 83.06 270 LYS A C 1
ATOM 2058 O O . LYS A 1 270 ? 10.381 -13.275 -24.029 1.00 83.06 270 LYS A O 1
ATOM 2063 N N . ASN A 1 271 ? 12.500 -13.398 -23.283 1.00 83.00 271 ASN A N 1
ATOM 2064 C CA . ASN A 1 271 ? 12.303 -14.427 -22.265 1.00 83.00 271 ASN A CA 1
ATOM 2065 C C . ASN A 1 271 ? 12.221 -13.809 -20.867 1.00 83.00 271 ASN A C 1
ATOM 2067 O O . ASN A 1 271 ? 12.273 -14.544 -19.880 1.00 83.00 271 ASN A O 1
ATOM 2071 N N . CYS A 1 272 ? 12.134 -12.477 -20.782 1.00 80.31 272 CYS A N 1
ATOM 2072 C CA . CYS A 1 272 ? 11.981 -11.752 -19.536 1.00 80.31 272 CYS A CA 1
ATOM 2073 C C . CYS A 1 272 ? 13.206 -11.874 -18.633 1.00 80.31 272 CYS A C 1
ATOM 2075 O O . CYS A 1 272 ? 13.136 -11.762 -17.419 1.00 80.31 272 CYS A O 1
ATOM 2077 N N . GLN A 1 273 ? 14.372 -12.106 -19.218 1.00 81.81 273 GLN A N 1
ATOM 2078 C CA . GLN A 1 273 ? 15.629 -12.038 -18.502 1.00 81.81 273 GLN A CA 1
ATOM 2079 C C . GLN A 1 273 ? 16.168 -10.619 -18.603 1.00 81.81 273 GLN A C 1
ATOM 2081 O O . GLN A 1 273 ? 16.244 -10.030 -19.684 1.00 81.81 273 GLN A O 1
ATOM 2086 N N . ARG A 1 274 ? 16.539 -10.052 -17.455 1.00 82.25 274 ARG A N 1
ATOM 2087 C CA . ARG A 1 274 ? 17.148 -8.725 -17.387 1.00 82.25 274 ARG A CA 1
ATOM 2088 C C . ARG A 1 274 ? 18.486 -8.743 -18.136 1.00 82.25 274 ARG A C 1
ATOM 2090 O O . ARG A 1 274 ? 19.405 -9.449 -17.728 1.00 82.25 274 ARG A O 1
ATOM 2097 N N . ILE A 1 275 ? 18.600 -7.959 -19.209 1.00 80.75 275 ILE A N 1
ATOM 2098 C CA . ILE A 1 275 ? 19.813 -7.876 -20.046 1.00 80.75 275 ILE A CA 1
ATOM 2099 C C . ILE A 1 275 ? 20.748 -6.761 -19.560 1.00 80.75 275 ILE A C 1
ATOM 2101 O O . ILE A 1 275 ? 21.967 -6.882 -19.658 1.00 80.75 275 ILE A O 1
ATOM 2105 N N . GLY A 1 276 ? 20.186 -5.658 -19.055 1.00 67.25 276 GLY A N 1
ATOM 2106 C CA . GLY A 1 276 ? 20.932 -4.460 -18.659 1.00 67.25 276 GLY A CA 1
ATOM 2107 C C . GLY A 1 276 ? 20.842 -4.167 -17.165 1.00 67.25 276 GLY A C 1
ATOM 2108 O O . GLY A 1 276 ? 19.829 -4.454 -16.527 1.00 67.25 276 GLY A O 1
ATOM 2109 N N . THR A 1 277 ? 21.897 -3.574 -16.602 1.00 59.91 277 THR A N 1
ATOM 2110 C CA . THR A 1 277 ? 21.847 -3.030 -15.242 1.00 59.91 277 THR A CA 1
ATOM 2111 C C . THR A 1 277 ? 20.968 -1.778 -15.201 1.00 59.91 277 THR A C 1
ATOM 2113 O O . THR A 1 277 ? 20.895 -1.043 -16.188 1.00 59.91 277 THR A O 1
ATOM 2116 N N . PRO A 1 278 ? 20.303 -1.515 -14.069 1.00 59.81 278 PRO A N 1
ATOM 2117 C CA . PRO A 1 278 ? 19.528 -0.302 -13.886 1.00 59.81 278 PRO A CA 1
ATOM 2118 C C . PRO A 1 278 ? 20.417 0.928 -13.988 1.00 59.81 278 PRO A C 1
ATOM 2120 O O . PRO A 1 278 ? 21.383 1.086 -13.240 1.00 59.81 278 PRO A O 1
ATOM 2123 N N . TRP A 1 279 ? 20.071 1.801 -14.927 1.00 63.41 279 TRP A N 1
ATOM 2124 C CA . TRP A 1 279 ? 20.726 3.090 -15.089 1.00 63.41 279 TRP A CA 1
ATOM 2125 C C . TRP A 1 279 ? 19.968 4.139 -14.287 1.00 63.41 279 TRP A C 1
ATOM 2127 O O . TRP A 1 279 ? 18.868 4.543 -14.662 1.00 63.41 279 TRP A O 1
ATOM 2137 N N . VAL A 1 280 ? 20.580 4.601 -13.198 1.00 62.50 280 VAL A N 1
ATOM 2138 C CA . VAL A 1 280 ? 20.230 5.891 -12.599 1.00 62.50 280 VAL A CA 1
ATOM 2139 C C . VAL A 1 280 ? 21.000 6.941 -13.382 1.00 62.50 280 VAL A C 1
ATOM 2141 O O . VAL A 1 280 ? 22.221 6.836 -13.514 1.00 62.50 280 VAL A O 1
ATOM 2144 N N . GLY A 1 281 ? 20.310 7.939 -13.934 1.00 56.34 281 GLY A N 1
ATOM 2145 C CA . GLY A 1 281 ? 21.003 9.067 -14.543 1.00 56.34 281 GLY A CA 1
ATOM 2146 C C . GLY A 1 281 ? 21.834 9.777 -13.476 1.00 56.34 281 GLY A C 1
ATOM 2147 O O . GLY A 1 281 ? 21.286 10.453 -12.607 1.00 56.34 281 GLY A O 1
ATOM 2148 N N . ILE A 1 282 ? 23.152 9.619 -13.519 1.00 49.16 282 ILE A N 1
ATOM 2149 C CA . ILE A 1 282 ? 24.071 10.484 -12.785 1.00 49.16 282 ILE A CA 1
ATOM 2150 C C . ILE A 1 282 ? 24.260 11.719 -13.670 1.00 49.16 282 ILE A C 1
ATOM 2152 O O . ILE A 1 282 ? 24.545 11.586 -14.863 1.00 49.16 282 ILE A O 1
ATOM 2156 N N . ASP A 1 283 ? 24.030 12.917 -13.134 1.00 53.56 283 ASP A N 1
ATOM 2157 C CA . ASP A 1 283 ? 24.342 14.142 -13.862 1.00 53.56 283 ASP A CA 1
ATOM 2158 C C . ASP A 1 283 ? 25.857 14.226 -14.113 1.00 53.56 283 ASP A C 1
ATOM 2160 O O . ASP A 1 283 ? 26.663 13.526 -13.496 1.00 53.56 283 ASP A O 1
ATOM 2164 N N . GLU A 1 284 ? 26.278 15.087 -15.038 1.00 44.91 284 GLU A N 1
ATOM 2165 C CA . GLU A 1 284 ? 27.699 15.244 -15.382 1.00 44.91 284 GLU A CA 1
ATOM 2166 C C . GLU A 1 284 ? 28.579 15.676 -14.185 1.00 44.91 284 GLU A C 1
ATOM 2168 O O . GLU A 1 284 ? 29.805 15.654 -14.285 1.00 44.91 284 GLU A O 1
ATOM 2173 N N . GLY A 1 285 ? 27.975 16.062 -13.054 1.00 45.28 285 GLY A N 1
ATOM 2174 C CA . GLY A 1 285 ? 28.639 16.430 -11.807 1.00 45.28 285 GLY A CA 1
ATOM 2175 C C . GLY A 1 285 ? 28.702 15.320 -10.753 1.00 45.28 285 GLY A C 1
ATOM 2176 O O . GLY A 1 285 ? 29.174 15.591 -9.649 1.00 45.28 285 GLY A O 1
ATOM 2177 N N . GLY A 1 286 ? 28.246 14.097 -11.046 1.00 47.09 286 GLY A N 1
ATOM 2178 C CA . GLY A 1 286 ? 28.172 13.023 -10.047 1.00 47.09 286 GLY A CA 1
ATOM 2179 C C . GLY A 1 286 ? 26.957 13.127 -9.114 1.00 47.09 286 GLY A C 1
ATOM 2180 O O . GLY A 1 286 ? 26.839 12.347 -8.170 1.00 47.09 286 GLY A O 1
ATOM 2181 N N . GLY A 1 287 ? 26.075 14.100 -9.347 1.00 53.03 287 GLY A N 1
ATOM 2182 C CA . GLY A 1 287 ? 24.804 14.256 -8.660 1.00 53.03 287 GLY A CA 1
ATOM 2183 C C . GLY A 1 287 ? 23.749 13.321 -9.235 1.00 53.03 287 GLY A C 1
ATOM 2184 O O . GLY A 1 287 ? 23.827 12.863 -10.372 1.00 53.03 287 GLY A O 1
ATOM 2185 N N . VAL A 1 288 ? 22.736 13.016 -8.438 1.00 56.06 288 VAL A N 1
ATOM 2186 C CA . VAL A 1 288 ? 21.574 12.271 -8.915 1.00 56.06 288 VAL A CA 1
ATOM 2187 C C . VAL A 1 288 ? 20.798 13.190 -9.857 1.00 56.06 288 VAL A C 1
ATOM 2189 O O . VAL A 1 288 ? 20.176 14.158 -9.413 1.00 56.06 288 VAL A O 1
ATOM 2192 N N . SER A 1 289 ? 20.859 12.930 -11.164 1.00 59.53 289 SER A N 1
ATOM 2193 C CA . SER A 1 289 ? 20.071 13.704 -12.116 1.00 59.53 289 SER A CA 1
ATOM 2194 C C . SER A 1 289 ? 18.594 13.374 -11.898 1.00 59.53 289 SER A C 1
ATOM 2196 O O . SER A 1 289 ? 18.237 12.228 -11.639 1.00 59.53 289 SER A O 1
ATOM 2198 N N . GLY A 1 290 ? 17.707 14.369 -11.977 1.00 69.50 290 GLY A N 1
ATOM 2199 C CA . GLY A 1 290 ? 16.256 14.170 -11.813 1.00 69.50 290 GLY A CA 1
ATOM 2200 C C . GLY A 1 290 ? 15.591 13.389 -12.958 1.00 69.50 290 GLY A C 1
ATOM 2201 O O . GLY A 1 290 ? 14.415 13.618 -13.239 1.00 69.50 290 GLY A O 1
ATOM 2202 N N . TYR A 1 291 ? 16.353 12.565 -13.678 1.00 78.69 291 TYR A N 1
ATOM 2203 C CA . TYR A 1 291 ? 15.911 11.725 -14.776 1.00 78.69 291 TYR A CA 1
ATOM 2204 C C . TYR A 1 291 ? 16.794 10.473 -14.895 1.00 78.69 291 TYR A C 1
ATOM 2206 O O . TYR A 1 291 ? 17.941 10.459 -14.459 1.00 78.69 291 TYR A O 1
ATOM 2214 N N . SER A 1 292 ? 16.277 9.438 -15.549 1.00 82.06 292 SER A N 1
ATOM 2215 C CA . SER A 1 292 ? 17.028 8.227 -15.900 1.00 82.06 292 SER A CA 1
ATOM 2216 C C . SER A 1 292 ? 17.002 8.009 -17.401 1.00 82.06 292 SER A C 1
ATOM 2218 O O . SER A 1 292 ? 16.034 8.371 -18.068 1.00 82.06 292 SER A O 1
ATOM 2220 N N . ASN A 1 293 ? 18.089 7.482 -17.961 1.00 85.00 293 ASN A N 1
ATOM 2221 C CA . ASN A 1 293 ? 18.228 7.297 -19.402 1.00 85.00 293 ASN A CA 1
ATOM 2222 C C . ASN A 1 293 ? 18.807 5.918 -19.711 1.00 85.00 293 ASN A C 1
ATOM 2224 O O . ASN A 1 293 ? 19.828 5.535 -19.147 1.00 85.00 293 ASN A O 1
ATOM 2228 N N . LEU A 1 294 ? 18.160 5.200 -20.621 1.00 86.50 294 LEU A N 1
ATOM 2229 C CA . LEU A 1 294 ? 18.508 3.845 -21.018 1.00 86.50 294 LEU A CA 1
ATOM 2230 C C . LEU A 1 294 ? 18.366 3.722 -22.538 1.00 86.50 294 LEU A C 1
ATOM 2232 O O . LEU A 1 294 ? 17.277 3.920 -23.072 1.00 86.50 294 LEU A O 1
ATOM 2236 N N . CYS A 1 295 ? 19.445 3.378 -23.241 1.00 87.75 295 CYS A N 1
ATOM 2237 C CA . CYS A 1 295 ? 19.390 3.085 -24.673 1.00 87.75 295 CYS A CA 1
ATOM 2238 C C . CYS A 1 295 ? 19.375 1.568 -24.907 1.00 87.75 295 CYS A C 1
ATOM 2240 O O . CYS A 1 295 ? 20.284 0.863 -24.477 1.00 87.75 295 CYS A O 1
ATOM 2242 N N . VAL A 1 296 ? 18.345 1.082 -25.596 1.00 88.50 296 VAL A N 1
ATOM 2243 C CA . VAL A 1 296 ? 18.065 -0.333 -25.874 1.00 88.50 296 VAL A CA 1
ATOM 2244 C C . VAL A 1 296 ? 17.946 -0.576 -27.373 1.00 88.50 296 VAL A C 1
ATOM 2246 O O . VAL A 1 296 ? 17.722 0.357 -28.141 1.00 88.50 296 VAL A O 1
ATOM 2249 N N . TYR A 1 297 ? 18.055 -1.831 -27.799 1.00 90.31 297 TYR A N 1
ATOM 2250 C CA . TYR A 1 297 ? 17.725 -2.224 -29.168 1.00 90.31 297 TYR A CA 1
ATOM 2251 C C . TYR A 1 297 ? 16.351 -2.876 -29.199 1.00 90.31 297 TYR A C 1
ATOM 2253 O O . TYR A 1 297 ? 16.058 -3.738 -28.371 1.00 90.31 297 TYR A O 1
ATOM 2261 N N . SER A 1 298 ? 15.534 -2.499 -30.179 1.00 91.12 298 SER A N 1
ATOM 2262 C CA . SER A 1 298 ? 14.349 -3.283 -30.521 1.00 91.12 298 SER A CA 1
ATOM 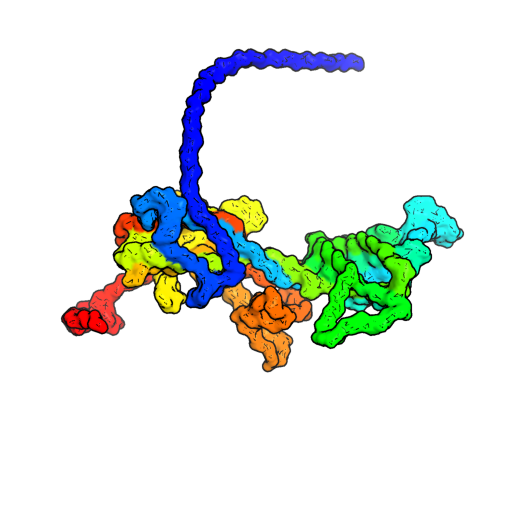2263 C C . SER A 1 298 ? 14.761 -4.675 -30.993 1.00 91.12 298 SER A C 1
ATOM 2265 O O . SER A 1 298 ? 15.725 -4.802 -31.756 1.00 91.12 298 SER A O 1
ATOM 2267 N N . ASP A 1 299 ? 14.016 -5.698 -30.594 1.00 89.25 299 ASP A N 1
ATOM 2268 C CA . ASP A 1 299 ? 14.247 -7.072 -31.027 1.00 89.25 299 ASP A CA 1
ATOM 2269 C C . ASP A 1 299 ? 13.923 -7.284 -32.526 1.00 89.25 299 ASP A C 1
ATOM 2271 O O . ASP A 1 299 ? 13.637 -6.346 -33.283 1.00 89.25 299 ASP A O 1
ATOM 2275 N N . GLY A 1 300 ? 14.021 -8.537 -32.982 1.00 89.62 300 GLY A N 1
ATOM 2276 C CA . GLY A 1 300 ? 13.736 -8.916 -34.371 1.00 89.62 300 GLY A CA 1
ATOM 2277 C C . GLY A 1 300 ? 12.276 -8.712 -34.792 1.00 89.62 300 GLY A C 1
ATOM 2278 O O . GLY A 1 300 ? 11.986 -8.752 -35.985 1.00 89.62 300 GLY A O 1
ATOM 2279 N N . GLU A 1 301 ? 11.381 -8.463 -33.837 1.00 92.31 301 GLU A N 1
ATOM 2280 C CA . GLU A 1 301 ? 9.957 -8.195 -34.051 1.00 92.31 301 GLU A CA 1
ATOM 2281 C C . GLU A 1 301 ? 9.640 -6.694 -33.947 1.00 92.31 301 GLU A C 1
ATOM 2283 O O . GLU A 1 301 ? 8.499 -6.280 -34.147 1.00 92.31 301 GLU A O 1
ATOM 2288 N N . GLY A 1 302 ? 10.648 -5.856 -33.676 1.00 92.62 302 GLY A N 1
ATOM 2289 C CA . GLY A 1 302 ? 10.448 -4.424 -33.491 1.00 92.62 302 GLY A CA 1
ATOM 2290 C C . GLY A 1 302 ? 9.802 -4.124 -32.142 1.00 92.62 302 GLY A C 1
ATOM 2291 O O . GLY A 1 302 ? 8.991 -3.200 -32.043 1.00 92.62 302 GLY A O 1
ATOM 2292 N N . ALA A 1 303 ? 10.130 -4.912 -31.115 1.00 92.81 303 ALA A N 1
ATOM 2293 C CA . ALA A 1 303 ? 9.634 -4.721 -29.764 1.00 92.81 303 ALA A CA 1
ATOM 2294 C C . ALA A 1 303 ? 10.750 -4.384 -28.765 1.00 92.81 303 ALA A C 1
ATOM 2296 O O . ALA A 1 303 ? 11.896 -4.809 -28.912 1.00 92.81 303 ALA A O 1
ATOM 2297 N N . ILE A 1 304 ? 10.409 -3.615 -27.730 1.00 92.25 304 ILE A N 1
ATOM 2298 C CA . ILE A 1 304 ? 11.246 -3.391 -26.545 1.00 92.25 304 ILE A CA 1
ATOM 2299 C C . ILE A 1 304 ? 10.431 -3.660 -25.284 1.00 92.25 304 ILE A C 1
ATOM 2301 O O . ILE A 1 304 ? 9.256 -3.301 -25.204 1.00 92.25 304 ILE A O 1
ATOM 2305 N N . ARG A 1 305 ? 11.079 -4.286 -24.300 1.00 91.81 305 ARG A N 1
ATOM 2306 C CA . ARG A 1 305 ? 10.512 -4.602 -22.986 1.00 91.81 305 ARG A CA 1
ATOM 2307 C C . ARG A 1 305 ? 11.361 -3.934 -21.918 1.00 91.81 305 ARG A C 1
ATOM 2309 O O . ARG A 1 305 ? 12.579 -4.126 -21.897 1.00 91.81 305 ARG A O 1
ATOM 2316 N N . PHE A 1 306 ? 10.750 -3.121 -21.072 1.00 91.69 306 PHE A N 1
ATOM 2317 C CA . PHE A 1 306 ? 11.457 -2.415 -20.007 1.00 91.69 306 PHE A CA 1
ATOM 2318 C C . PHE A 1 306 ? 10.553 -2.223 -18.792 1.00 91.69 306 PHE A C 1
ATOM 2320 O O . PHE A 1 306 ? 9.342 -2.392 -18.900 1.00 91.69 306 PHE A O 1
ATOM 2327 N N . ALA A 1 307 ? 11.145 -1.867 -17.657 1.00 91.12 307 ALA A N 1
ATOM 2328 C CA . ALA A 1 307 ? 10.407 -1.519 -16.450 1.00 91.12 307 ALA A CA 1
ATOM 2329 C C . ALA A 1 307 ? 10.877 -0.180 -15.879 1.00 91.12 307 ALA A C 1
ATOM 2331 O O . ALA A 1 307 ? 12.034 0.216 -16.082 1.00 91.12 307 ALA A O 1
ATOM 2332 N N . VAL A 1 308 ? 9.973 0.495 -15.174 1.00 90.69 308 VAL A N 1
ATOM 2333 C CA . VAL A 1 308 ? 10.233 1.691 -14.370 1.00 90.69 308 VAL A CA 1
ATOM 2334 C C . VAL A 1 308 ? 9.970 1.329 -12.911 1.00 90.69 308 VAL A C 1
ATOM 2336 O O . VAL A 1 308 ? 8.897 0.834 -12.594 1.00 90.69 308 VAL A O 1
ATOM 2339 N N . SER A 1 309 ? 10.940 1.572 -12.032 1.00 89.94 309 SER A N 1
ATOM 2340 C CA . SER A 1 309 ? 10.788 1.384 -10.580 1.00 89.94 309 SER A CA 1
ATOM 2341 C C . SER A 1 309 ? 11.403 2.565 -9.820 1.00 89.94 309 SER A C 1
ATOM 2343 O O . SER A 1 309 ? 11.994 3.475 -10.419 1.00 89.94 309 SER A O 1
ATOM 2345 N N . GLY A 1 310 ? 11.272 2.585 -8.498 1.00 86.19 310 GLY A N 1
ATOM 2346 C CA . GLY A 1 310 ? 11.958 3.532 -7.633 1.00 86.19 310 GLY A CA 1
ATOM 2347 C C . GLY A 1 310 ? 13.445 3.247 -7.445 1.00 86.19 310 GLY A C 1
ATOM 2348 O O . GLY A 1 310 ? 13.915 2.113 -7.508 1.00 86.19 310 GLY A O 1
ATOM 2349 N N . ALA A 1 311 ? 14.227 4.293 -7.175 1.00 83.19 311 ALA A N 1
ATOM 2350 C CA . ALA A 1 311 ? 15.631 4.099 -6.847 1.00 83.19 311 ALA A CA 1
ATOM 2351 C C . ALA A 1 311 ? 15.837 3.192 -5.631 1.00 83.19 311 ALA A C 1
ATOM 2353 O O . ALA A 1 311 ? 15.202 3.344 -4.593 1.00 83.19 311 ALA A O 1
ATOM 2354 N N . GLY A 1 312 ? 16.798 2.280 -5.772 1.00 81.81 312 GLY A N 1
ATOM 2355 C CA . GLY A 1 312 ? 17.088 1.251 -4.780 1.00 81.81 312 GLY A CA 1
ATOM 2356 C C . GLY A 1 312 ? 16.537 -0.121 -5.153 1.00 81.81 312 GLY A C 1
ATOM 2357 O O . GLY A 1 312 ? 17.061 -1.088 -4.624 1.00 81.81 312 GLY A O 1
ATOM 2358 N N . ASP A 1 313 ? 15.582 -0.217 -6.081 1.00 85.38 313 ASP A N 1
ATOM 2359 C CA . ASP A 1 313 ? 15.055 -1.486 -6.600 1.00 85.38 313 ASP A CA 1
ATOM 2360 C C . ASP A 1 313 ? 15.688 -1.835 -7.954 1.00 85.38 313 ASP A C 1
ATOM 2362 O O . ASP A 1 313 ? 15.189 -1.501 -9.029 1.00 85.38 313 ASP A O 1
ATOM 2366 N N . LYS A 1 314 ? 16.858 -2.471 -7.932 1.00 84.25 314 LYS A N 1
ATOM 2367 C CA . LYS A 1 314 ? 17.554 -2.881 -9.154 1.00 84.25 314 LYS A CA 1
ATOM 2368 C C . LYS A 1 314 ? 16.974 -4.160 -9.728 1.00 84.25 314 LYS A C 1
ATOM 2370 O O . LYS A 1 314 ? 17.221 -4.443 -10.907 1.00 84.25 314 LYS A O 1
ATOM 2375 N N . THR A 1 315 ? 16.307 -4.970 -8.915 1.00 82.19 315 THR A N 1
ATOM 2376 C CA . THR A 1 315 ? 15.706 -6.244 -9.323 1.00 82.19 315 THR A CA 1
ATOM 2377 C C . THR A 1 315 ? 14.321 -6.089 -9.947 1.00 82.19 315 THR A C 1
ATOM 2379 O O . THR A 1 315 ? 13.904 -7.018 -10.636 1.00 82.19 315 THR A O 1
ATOM 2382 N N . PHE A 1 316 ? 13.714 -4.900 -9.857 1.00 84.69 316 PHE A N 1
ATOM 2383 C CA . PHE A 1 316 ? 12.386 -4.567 -10.386 1.00 84.69 316 PHE A CA 1
ATOM 2384 C C . PHE A 1 316 ? 11.299 -5.436 -9.769 1.00 84.69 316 PHE A C 1
ATOM 2386 O O . PHE A 1 316 ? 10.399 -5.908 -10.461 1.00 84.69 316 PHE A O 1
ATOM 2393 N N . ASN A 1 317 ? 11.429 -5.687 -8.471 1.00 80.12 317 ASN A N 1
ATOM 2394 C CA . ASN A 1 317 ? 10.439 -6.437 -7.721 1.00 80.12 317 ASN A CA 1
ATOM 2395 C C . ASN A 1 317 ? 9.671 -5.574 -6.724 1.00 80.12 317 ASN A C 1
ATOM 2397 O O . ASN A 1 317 ? 8.827 -6.137 -6.056 1.00 80.12 317 ASN A O 1
ATOM 2401 N N . GLY A 1 318 ? 9.951 -4.272 -6.618 1.00 82.25 318 GLY A N 1
ATOM 2402 C CA . GLY A 1 318 ? 9.324 -3.334 -5.685 1.00 82.25 318 GLY A CA 1
ATOM 2403 C C . GLY A 1 318 ? 10.113 -3.115 -4.383 1.00 82.25 318 GLY A C 1
ATOM 2404 O O . GLY A 1 318 ? 9.894 -2.131 -3.662 1.00 82.25 318 GLY A O 1
ATOM 2405 N N . LEU A 1 319 ? 11.064 -4.002 -4.057 1.00 81.81 319 LEU A N 1
ATOM 2406 C CA . LEU A 1 319 ? 11.897 -3.920 -2.851 1.00 81.81 319 LEU A CA 1
ATOM 2407 C C . LEU A 1 319 ? 13.191 -3.164 -3.129 1.00 81.81 319 LEU A C 1
ATOM 2409 O O . LEU A 1 319 ? 13.788 -3.254 -4.195 1.00 81.81 319 LEU A O 1
ATOM 2413 N N . ARG A 1 320 ? 13.717 -2.500 -2.105 1.00 83.00 320 ARG A N 1
ATOM 2414 C CA . ARG A 1 320 ? 15.094 -2.018 -2.125 1.00 83.00 320 ARG A CA 1
ATOM 2415 C C . ARG A 1 320 ? 16.074 -3.173 -1.990 1.00 83.00 320 ARG A C 1
ATOM 2417 O O . ARG A 1 320 ? 16.085 -3.848 -0.960 1.00 83.00 320 ARG A O 1
ATOM 2424 N N . ASP A 1 321 ? 16.989 -3.324 -2.941 1.00 81.56 321 ASP A N 1
ATOM 2425 C CA . ASP A 1 321 ? 17.938 -4.443 -2.922 1.00 81.56 321 ASP A CA 1
ATOM 2426 C C . ASP A 1 321 ? 18.904 -4.383 -1.728 1.00 81.56 321 ASP A C 1
ATOM 2428 O O . ASP A 1 321 ? 19.407 -5.415 -1.289 1.00 81.56 321 ASP A O 1
ATOM 2432 N N . ASP A 1 322 ? 19.201 -3.191 -1.185 1.00 79.38 322 ASP A N 1
ATOM 2433 C CA . ASP A 1 322 ? 20.156 -3.046 -0.073 1.00 79.38 322 ASP A CA 1
ATOM 2434 C C . ASP A 1 322 ? 19.654 -3.656 1.243 1.00 79.38 322 ASP A C 1
ATOM 2436 O O . ASP A 1 322 ? 20.445 -3.926 2.148 1.00 79.38 322 ASP A O 1
ATOM 2440 N N . ILE A 1 323 ? 18.349 -3.905 1.331 1.00 79.56 323 ILE A N 1
ATOM 2441 C CA . ILE A 1 323 ? 17.670 -4.492 2.490 1.00 79.56 323 ILE A CA 1
ATOM 2442 C C . ILE A 1 323 ? 16.752 -5.662 2.112 1.00 79.56 323 ILE A C 1
ATOM 2444 O O . ILE A 1 323 ? 16.152 -6.273 2.994 1.00 79.56 323 ILE A O 1
ATOM 2448 N N . GLU A 1 324 ? 16.687 -6.029 0.834 1.00 79.81 324 GLU A N 1
ATOM 2449 C CA . GLU A 1 324 ? 15.889 -7.138 0.307 1.00 79.81 324 GLU A CA 1
ATOM 2450 C C . GLU A 1 324 ? 16.231 -8.469 0.995 1.00 79.81 324 GLU A C 1
ATOM 2452 O O . GLU A 1 324 ? 15.340 -9.221 1.391 1.00 79.81 324 GLU A O 1
ATOM 2457 N N . SER A 1 325 ? 17.517 -8.754 1.227 1.00 75.31 325 SER A N 1
ATOM 2458 C CA . SER A 1 325 ? 17.921 -9.974 1.940 1.00 75.31 325 SER A CA 1
ATOM 2459 C C . SER A 1 325 ? 17.323 -10.052 3.345 1.00 75.31 325 SER A C 1
ATOM 2461 O O . SER A 1 325 ? 16.966 -11.137 3.797 1.00 75.31 325 SER A O 1
ATOM 2463 N N . ASN A 1 326 ? 17.178 -8.904 4.015 1.00 79.31 326 ASN A N 1
ATOM 2464 C CA . ASN A 1 326 ? 16.594 -8.824 5.351 1.00 79.31 326 ASN A CA 1
ATOM 2465 C C . ASN A 1 326 ? 15.080 -9.072 5.296 1.00 79.31 326 ASN A C 1
ATOM 2467 O O . ASN A 1 326 ? 14.542 -9.678 6.218 1.00 79.31 326 ASN A O 1
ATOM 2471 N N . TYR A 1 327 ? 14.400 -8.659 4.219 1.00 75.50 327 TYR A N 1
ATOM 2472 C CA . TYR A 1 327 ? 12.993 -8.999 3.991 1.00 75.50 327 TYR A CA 1
ATOM 2473 C C . TYR A 1 327 ? 12.804 -10.505 3.811 1.00 75.50 327 TYR A C 1
ATOM 2475 O O . TYR A 1 327 ? 11.949 -11.110 4.452 1.00 75.50 327 TYR A O 1
ATOM 2483 N N . PHE A 1 328 ? 13.639 -11.154 2.998 1.00 73.12 328 PHE A N 1
ATOM 2484 C CA . PHE A 1 328 ? 13.546 -12.604 2.816 1.00 73.12 328 PHE A CA 1
ATOM 2485 C C . PHE A 1 328 ? 13.952 -13.392 4.063 1.00 73.12 328 PHE A C 1
ATOM 2487 O O . PHE A 1 328 ? 13.360 -14.430 4.355 1.00 73.12 328 PHE A O 1
ATOM 2494 N N . GLU A 1 329 ? 14.939 -12.921 4.824 1.00 74.88 329 GLU A N 1
ATOM 2495 C CA . GLU A 1 329 ? 15.281 -13.500 6.125 1.00 74.88 329 GLU A CA 1
ATOM 2496 C C . GLU A 1 329 ? 14.127 -13.358 7.122 1.00 74.88 329 GLU A C 1
ATOM 2498 O O . GLU A 1 329 ? 13.806 -14.317 7.831 1.00 74.88 329 GLU A O 1
ATOM 2503 N N . LEU A 1 330 ? 13.451 -12.207 7.118 1.00 71.88 330 LEU A N 1
ATOM 2504 C CA . LEU A 1 330 ? 12.215 -12.009 7.855 1.00 71.88 330 LEU A CA 1
ATOM 2505 C C . LEU A 1 330 ? 11.165 -13.032 7.412 1.00 71.88 330 LEU A C 1
ATOM 2507 O O . LEU A 1 330 ? 10.740 -13.823 8.245 1.00 71.88 330 LEU A O 1
ATOM 2511 N N . LEU A 1 331 ? 10.806 -13.104 6.126 1.00 67.50 331 LEU A N 1
ATOM 2512 C CA . LEU A 1 331 ? 9.823 -14.070 5.614 1.00 67.50 331 LEU A CA 1
ATOM 2513 C C . LEU A 1 331 ? 10.172 -15.516 5.991 1.00 67.50 331 LEU A C 1
ATOM 2515 O O . LEU A 1 331 ? 9.307 -16.285 6.409 1.00 67.50 331 LEU A O 1
ATOM 2519 N N . ASN A 1 332 ? 11.445 -15.901 5.895 1.00 66.69 332 ASN A N 1
ATOM 2520 C CA . ASN A 1 332 ? 11.918 -17.214 6.334 1.00 66.69 332 ASN A CA 1
ATOM 2521 C C . ASN A 1 332 ? 11.717 -17.418 7.839 1.00 66.69 332 ASN A C 1
ATOM 2523 O O . ASN A 1 332 ? 11.262 -18.479 8.263 1.00 66.69 332 ASN A O 1
ATOM 2527 N N . THR A 1 333 ? 11.997 -16.398 8.646 1.00 65.94 333 THR A N 1
ATOM 2528 C CA . THR A 1 333 ? 11.728 -16.402 10.086 1.00 65.94 333 THR A CA 1
ATOM 2529 C C . THR A 1 333 ? 10.230 -16.587 10.362 1.00 65.94 333 THR A C 1
ATOM 2531 O O . THR A 1 333 ? 9.858 -17.422 11.188 1.00 65.94 333 THR A O 1
ATOM 2534 N N . LEU A 1 334 ? 9.352 -15.918 9.607 1.00 61.50 334 LEU A N 1
ATOM 2535 C CA . LEU A 1 334 ? 7.893 -16.058 9.737 1.00 61.50 334 LEU A CA 1
ATOM 2536 C C . LEU A 1 334 ? 7.395 -17.457 9.356 1.00 61.50 334 LEU A C 1
ATOM 2538 O O . LEU A 1 334 ? 6.542 -18.028 10.043 1.00 61.50 334 LEU A O 1
ATOM 2542 N N . ASN A 1 335 ? 7.983 -18.050 8.316 1.00 57.91 335 ASN A N 1
ATOM 2543 C CA . ASN A 1 335 ? 7.736 -19.440 7.933 1.00 57.91 335 ASN A CA 1
ATOM 2544 C C . ASN A 1 335 ? 8.124 -20.429 9.056 1.00 57.91 335 ASN A C 1
ATOM 2546 O O . ASN A 1 335 ? 7.461 -21.450 9.241 1.00 57.91 335 ASN A O 1
ATOM 2550 N N . VAL A 1 336 ? 9.163 -20.133 9.846 1.00 60.69 336 VAL A N 1
ATOM 2551 C CA . VAL A 1 336 ? 9.611 -20.992 10.960 1.00 60.69 336 VAL A CA 1
ATOM 2552 C C . VAL A 1 336 ? 8.668 -20.917 12.170 1.00 60.69 336 VAL A C 1
ATOM 2554 O O . VAL A 1 336 ? 8.425 -21.941 12.814 1.00 60.69 336 VAL A O 1
ATOM 2557 N N . PHE A 1 337 ? 8.093 -19.749 12.470 1.00 51.09 337 PHE A N 1
ATOM 2558 C CA . PHE A 1 337 ? 7.236 -19.550 13.649 1.00 51.09 337 PHE A CA 1
ATOM 2559 C C . PHE A 1 337 ? 5.862 -20.241 13.576 1.00 51.09 337 PHE A C 1
ATOM 2561 O O . PHE A 1 337 ? 5.227 -20.447 14.610 1.00 51.09 337 PHE A O 1
ATOM 2568 N N . THR A 1 338 ? 5.390 -20.646 12.393 1.00 53.41 338 THR A N 1
ATOM 2569 C CA . THR A 1 338 ? 3.984 -21.063 12.195 1.00 53.41 338 THR A CA 1
ATOM 2570 C C . THR A 1 338 ? 3.728 -22.573 12.167 1.00 53.41 338 THR A C 1
ATOM 2572 O O . THR A 1 338 ? 2.598 -22.993 11.934 1.00 53.41 338 THR A O 1
ATOM 2575 N N . GLY A 1 339 ? 4.716 -23.420 12.474 1.00 45.28 339 GLY A N 1
ATOM 2576 C CA . GLY A 1 339 ? 4.462 -24.853 12.661 1.00 45.28 339 GLY A CA 1
ATOM 2577 C C . GLY A 1 339 ? 3.941 -25.560 11.398 1.00 45.28 339 GLY A C 1
ATOM 2578 O O . GLY A 1 339 ? 2.804 -26.013 11.327 1.00 45.28 339 GLY A O 1
ATOM 2579 N N . SER A 1 340 ? 4.825 -25.762 10.424 1.00 43.62 340 SER A N 1
ATOM 2580 C CA . SER A 1 340 ? 4.786 -26.826 9.399 1.00 43.62 340 SER A CA 1
ATOM 2581 C C . SER A 1 340 ? 3.679 -26.885 8.327 1.00 43.62 340 SER A C 1
ATOM 2583 O O . SER A 1 340 ? 3.791 -27.773 7.490 1.00 43.62 340 SER A O 1
ATOM 2585 N N . ASN A 1 341 ? 2.688 -25.985 8.246 1.00 46.25 341 ASN A N 1
ATOM 2586 C CA . ASN A 1 341 ? 1.658 -26.075 7.182 1.00 46.25 341 ASN A CA 1
ATOM 2587 C C . ASN A 1 341 ? 1.408 -24.809 6.342 1.00 46.25 341 ASN A C 1
ATOM 2589 O O . ASN A 1 341 ? 0.593 -24.869 5.424 1.00 46.25 341 ASN A O 1
ATOM 2593 N N . TYR A 1 342 ? 2.103 -23.699 6.592 1.00 41.25 342 TYR A N 1
ATOM 2594 C CA . TYR A 1 342 ? 2.011 -22.506 5.744 1.00 41.25 342 TYR A CA 1
ATOM 2595 C C . TYR A 1 342 ? 3.336 -22.319 5.006 1.00 41.25 342 TYR A C 1
ATOM 2597 O O . TYR A 1 342 ? 4.369 -22.108 5.633 1.00 41.25 342 TYR A O 1
ATOM 2605 N N . VAL A 1 343 ? 3.313 -22.464 3.680 1.00 42.34 343 VAL A N 1
ATOM 2606 C CA . VAL A 1 343 ? 4.407 -22.027 2.807 1.00 42.34 343 VAL A CA 1
ATOM 2607 C C . VAL A 1 343 ? 4.005 -20.645 2.319 1.00 42.34 343 VAL A C 1
ATOM 2609 O O . VAL A 1 343 ? 3.168 -20.538 1.426 1.00 42.34 343 VAL A O 1
ATOM 2612 N N . TYR A 1 344 ? 4.551 -19.597 2.933 1.00 42.66 344 TYR A N 1
ATOM 2613 C CA . TYR A 1 344 ? 4.410 -18.247 2.397 1.00 42.66 344 TYR A CA 1
ATOM 2614 C C . TYR A 1 344 ? 5.309 -18.162 1.157 1.00 42.66 344 TYR A C 1
ATOM 2616 O O . TYR A 1 344 ? 6.524 -18.003 1.273 1.00 42.66 344 TYR A O 1
ATOM 2624 N N . THR A 1 345 ? 4.741 -18.366 -0.032 1.00 38.81 345 THR A N 1
ATOM 2625 C CA . THR A 1 345 ? 5.415 -18.011 -1.287 1.00 38.81 345 THR A CA 1
ATOM 2626 C C . THR A 1 345 ? 5.262 -16.512 -1.510 1.00 38.81 345 THR A C 1
ATOM 2628 O O . THR A 1 345 ? 4.181 -15.971 -1.284 1.00 38.81 345 THR A O 1
ATOM 2631 N N . THR A 1 346 ? 6.313 -15.843 -1.986 1.00 37.47 346 THR A N 1
ATOM 2632 C CA . THR A 1 346 ? 6.207 -14.487 -2.536 1.00 37.47 346 THR A CA 1
ATOM 2633 C C . THR A 1 346 ? 5.066 -14.461 -3.557 1.00 37.47 346 THR A C 1
ATOM 2635 O O . THR A 1 346 ? 5.107 -15.200 -4.537 1.00 37.47 346 THR A O 1
ATOM 2638 N N . GLY A 1 347 ? 4.013 -13.689 -3.275 1.00 35.44 347 GLY A N 1
ATOM 2639 C CA . GLY A 1 347 ? 2.844 -13.552 -4.149 1.00 35.44 347 GLY A CA 1
ATOM 2640 C C . GLY A 1 347 ? 1.667 -14.507 -3.904 1.00 35.44 347 GLY A C 1
ATOM 2641 O O . GLY A 1 347 ? 0.761 -14.524 -4.726 1.00 35.44 347 GLY A O 1
ATOM 2642 N N . ALA A 1 348 ? 1.613 -15.286 -2.814 1.00 28.28 348 ALA A N 1
ATOM 2643 C CA . ALA A 1 348 ? 0.393 -16.039 -2.483 1.00 28.28 348 ALA A CA 1
ATOM 2644 C C . ALA A 1 348 ? -0.158 -15.655 -1.109 1.00 28.28 348 ALA A C 1
ATOM 2646 O O . ALA A 1 348 ? 0.235 -16.199 -0.075 1.00 28.28 348 ALA A O 1
ATOM 2647 N N . SER A 1 349 ? -1.129 -14.748 -1.123 1.00 29.78 349 SER A N 1
ATOM 2648 C CA . SER A 1 349 ? -2.077 -14.606 -0.028 1.00 29.78 349 SER A CA 1
ATOM 2649 C C . SER A 1 349 ? -3.217 -15.583 -0.178 1.00 29.78 349 SER A C 1
ATOM 2651 O O . SER A 1 349 ? -3.748 -15.756 -1.271 1.00 29.78 349 SER A O 1
ATOM 2653 N N . LEU A 1 350 ? -3.661 -16.155 0.935 1.00 35.00 350 LEU A N 1
ATOM 2654 C CA . LEU A 1 350 ? -4.967 -16.780 1.004 1.00 35.00 350 LEU A CA 1
ATOM 2655 C C . LEU A 1 350 ? -5.932 -15.899 1.805 1.00 35.00 350 LEU A C 1
ATOM 2657 O O . LEU A 1 350 ? -5.707 -15.599 2.980 1.00 35.00 350 LEU A O 1
ATOM 2661 N N . HIS A 1 351 ? -7.062 -15.646 1.140 1.00 32.28 351 HIS A N 1
ATOM 2662 C CA . HIS A 1 351 ? -8.394 -15.318 1.648 1.00 32.28 351 HIS A CA 1
ATOM 2663 C C . HIS A 1 351 ? -8.868 -13.854 1.611 1.00 32.28 351 HIS A C 1
ATOM 2665 O O . HIS A 1 351 ? -9.484 -13.380 2.565 1.00 32.28 351 HIS A O 1
ATOM 2671 N N . ASP A 1 352 ? -8.684 -13.182 0.473 1.00 39.22 352 ASP A N 1
ATOM 2672 C CA . ASP A 1 352 ? -9.675 -12.250 -0.093 1.00 39.22 352 ASP A CA 1
ATOM 2673 C C . ASP A 1 352 ? -9.544 -12.258 -1.629 1.00 39.22 352 ASP A C 1
ATOM 2675 O O . ASP A 1 352 ? -8.497 -11.896 -2.160 1.00 39.22 352 ASP A O 1
ATOM 2679 N N . ASP A 1 353 ? -10.583 -12.692 -2.345 1.00 42.53 353 ASP A N 1
ATOM 2680 C CA . ASP A 1 353 ? -10.572 -12.800 -3.814 1.00 42.53 353 ASP A CA 1
ATOM 2681 C C . ASP A 1 353 ? -10.553 -11.421 -4.510 1.00 42.53 353 ASP A C 1
ATOM 2683 O O . ASP A 1 353 ? -10.416 -11.348 -5.730 1.00 42.53 353 ASP A O 1
ATOM 2687 N N . SER A 1 354 ? -10.701 -10.324 -3.754 1.00 43.72 354 SER A N 1
ATOM 2688 C CA . SER A 1 354 ? -10.634 -8.953 -4.274 1.00 43.72 354 SER A CA 1
ATOM 2689 C C . SER A 1 354 ? -9.224 -8.350 -4.302 1.00 43.72 354 SER A C 1
ATOM 2691 O O . SER A 1 354 ? -9.027 -7.341 -4.975 1.00 43.72 354 SER A O 1
ATOM 2693 N N . TYR A 1 355 ? -8.244 -8.970 -3.630 1.00 40.44 355 TYR A N 1
ATOM 2694 C CA . TYR A 1 355 ? -6.852 -8.503 -3.593 1.00 40.44 355 TYR A CA 1
ATOM 2695 C C . TYR A 1 355 ? -5.878 -9.695 -3.678 1.00 40.44 355 TYR A C 1
ATOM 2697 O O . TYR A 1 355 ? -5.565 -10.303 -2.651 1.00 40.44 355 TYR A O 1
ATOM 2705 N N . PRO A 1 356 ? -5.370 -10.046 -4.876 1.00 37.53 356 PRO A N 1
ATOM 2706 C CA . PRO A 1 356 ? -4.629 -11.294 -5.099 1.00 37.53 356 PRO A CA 1
ATOM 2707 C C . PRO A 1 356 ? -3.285 -11.452 -4.348 1.00 37.53 356 PRO A C 1
ATOM 2709 O O . PRO A 1 356 ? -2.739 -12.554 -4.338 1.00 37.53 356 PRO A O 1
ATOM 2712 N N . TYR A 1 357 ? -2.754 -10.424 -3.662 1.00 42.97 357 TYR A N 1
ATOM 2713 C CA . TYR A 1 357 ? -1.362 -10.424 -3.159 1.00 42.97 357 TYR A CA 1
ATOM 2714 C C . TYR A 1 357 ? -1.154 -9.940 -1.705 1.00 42.97 357 TYR A C 1
ATOM 2716 O O . TYR A 1 357 ? -0.155 -9.307 -1.379 1.00 42.97 357 TYR A O 1
ATOM 2724 N N . VAL A 1 358 ? -2.066 -10.248 -0.783 1.00 40.66 358 VAL A N 1
ATOM 2725 C CA . VAL A 1 358 ? -1.979 -9.815 0.633 1.00 40.66 358 VAL A CA 1
ATOM 2726 C C . VAL A 1 358 ? -1.186 -10.757 1.566 1.00 40.66 358 VAL A C 1
ATOM 2728 O O . VAL A 1 358 ? -1.727 -11.728 2.094 1.00 40.66 358 VAL A O 1
ATOM 2731 N N . ASN A 1 359 ? 0.060 -10.466 1.926 1.00 44.62 359 ASN A N 1
ATOM 2732 C CA . ASN A 1 359 ? 0.684 -11.233 3.015 1.00 44.62 359 ASN A CA 1
ATOM 2733 C C . ASN A 1 359 ? 0.026 -10.897 4.369 1.00 44.62 359 ASN A C 1
ATOM 2735 O O . ASN A 1 359 ? 0.128 -9.779 4.866 1.00 44.62 359 ASN A O 1
ATOM 2739 N N . ARG A 1 360 ? -0.666 -11.873 4.973 1.00 44.84 360 ARG A N 1
ATOM 2740 C CA . ARG A 1 360 ? -1.180 -11.783 6.348 1.00 44.84 360 ARG A CA 1
ATOM 2741 C C . ARG A 1 360 ? -0.180 -12.441 7.276 1.00 44.84 360 ARG A C 1
ATOM 2743 O O . ARG A 1 360 ? 0.184 -13.593 7.046 1.00 44.84 360 ARG A O 1
ATOM 2750 N N . TYR A 1 361 ? 0.174 -11.778 8.367 1.00 51.28 361 TYR A N 1
ATOM 2751 C CA . TYR A 1 361 ? 0.866 -12.453 9.459 1.00 51.28 361 TYR A CA 1
ATOM 2752 C C . TYR A 1 361 ? 0.027 -12.353 10.750 1.00 51.28 361 TYR A C 1
ATOM 2754 O O . TYR A 1 361 ? -0.836 -11.478 10.858 1.00 51.28 361 TYR A O 1
ATOM 2762 N N . PRO A 1 362 ? 0.193 -13.256 11.732 1.00 48.25 362 PRO A N 1
ATOM 2763 C CA . PRO A 1 362 ? -0.465 -13.147 13.040 1.00 48.25 362 PRO A CA 1
ATOM 2764 C C . PRO A 1 362 ? 0.237 -12.122 13.940 1.00 48.25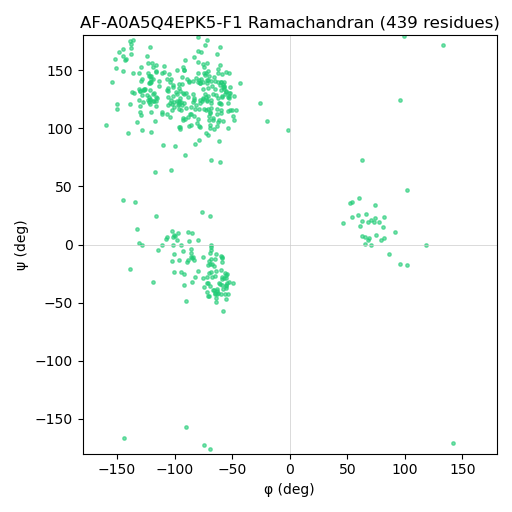 362 PRO A C 1
ATOM 2766 O O . PRO A 1 362 ? 1.457 -12.156 14.027 1.00 48.25 362 PRO A O 1
ATOM 2769 N N . ARG A 1 363 ? -0.478 -11.273 14.697 1.00 53.25 363 ARG A N 1
ATOM 2770 C CA . ARG A 1 363 ? 0.139 -10.233 15.564 1.00 53.25 363 ARG A CA 1
ATOM 2771 C C . ARG A 1 363 ? 1.261 -10.741 16.485 1.00 53.25 363 ARG A C 1
ATOM 2773 O O . ARG A 1 363 ? 2.216 -10.011 16.731 1.00 53.25 363 ARG A O 1
ATOM 2780 N N . SER A 1 364 ? 1.177 -11.983 16.964 1.00 53.38 364 SER A N 1
ATOM 2781 C CA . SER A 1 364 ? 2.231 -12.606 17.779 1.00 53.38 364 SER A CA 1
ATOM 2782 C C . SER A 1 364 ? 3.604 -12.585 17.102 1.00 53.38 364 SER A C 1
ATOM 2784 O O . SER A 1 364 ? 4.612 -12.426 17.773 1.00 53.38 364 SER A O 1
ATOM 2786 N N . VAL A 1 365 ? 3.633 -12.688 15.773 1.00 54.78 365 VAL A N 1
ATOM 2787 C CA . VAL A 1 365 ? 4.853 -12.620 14.971 1.00 54.78 365 VAL A CA 1
ATOM 2788 C C . VAL A 1 365 ? 5.522 -11.244 15.059 1.00 54.78 365 VAL A C 1
ATOM 2790 O O . VAL A 1 365 ? 6.737 -11.170 15.200 1.00 54.78 365 VAL A O 1
ATOM 2793 N N . TRP A 1 366 ? 4.759 -10.149 15.023 1.00 60.31 366 TRP A N 1
ATOM 2794 C CA . TRP A 1 366 ? 5.323 -8.797 15.152 1.00 60.31 366 TRP A CA 1
ATOM 2795 C C . TRP A 1 366 ? 5.797 -8.504 16.561 1.00 60.31 366 TRP A C 1
ATOM 2797 O O . TRP A 1 366 ? 6.862 -7.911 16.728 1.00 60.31 366 TRP A O 1
ATOM 2807 N N . ASP A 1 367 ? 5.019 -8.935 17.559 1.00 60.38 367 ASP A N 1
ATOM 2808 C CA . ASP A 1 367 ? 5.393 -8.785 18.964 1.00 60.38 367 ASP A CA 1
ATOM 2809 C C . ASP A 1 367 ? 6.757 -9.478 19.223 1.00 60.38 367 ASP A C 1
ATOM 2811 O O . ASP A 1 367 ? 7.604 -8.915 19.917 1.00 60.38 367 ASP A O 1
ATOM 2815 N N . ASP A 1 368 ? 7.013 -10.637 18.597 1.00 60.44 368 ASP A N 1
ATOM 2816 C CA . ASP A 1 368 ? 8.292 -11.365 18.683 1.00 60.44 368 ASP A CA 1
ATOM 2817 C C . ASP A 1 368 ? 9.449 -10.680 17.925 1.00 60.44 368 ASP A C 1
ATOM 2819 O O . ASP A 1 368 ? 10.612 -10.815 18.315 1.00 60.44 368 ASP A O 1
ATOM 2823 N N . LEU A 1 369 ? 9.151 -9.918 16.869 1.00 61.22 369 LEU A N 1
ATOM 2824 C CA . LEU A 1 369 ? 10.137 -9.154 16.090 1.00 61.22 369 LEU A CA 1
ATOM 2825 C C . LEU A 1 369 ? 10.438 -7.768 16.675 1.00 61.22 369 LEU A C 1
ATOM 2827 O O . LEU A 1 369 ? 11.345 -7.085 16.201 1.00 61.22 369 LEU A O 1
ATOM 2831 N N . GLY A 1 370 ? 9.691 -7.342 17.697 1.00 64.75 370 GLY A N 1
ATOM 2832 C CA . GLY A 1 370 ? 9.818 -6.009 18.284 1.00 64.75 370 GLY A CA 1
ATOM 2833 C C . GLY A 1 370 ? 9.370 -4.878 17.354 1.00 64.75 370 GLY A C 1
ATOM 2834 O O . GLY A 1 370 ? 9.768 -3.734 17.570 1.00 64.75 370 GLY A O 1
ATOM 2835 N N . LEU A 1 371 ? 8.569 -5.191 16.331 1.00 60.22 371 LEU A N 1
ATOM 2836 C CA . LEU A 1 371 ? 7.982 -4.203 15.429 1.00 60.22 371 LEU A CA 1
ATOM 2837 C C . LEU A 1 371 ? 6.834 -3.479 16.136 1.00 60.22 371 LEU A C 1
ATOM 2839 O O . LEU A 1 371 ? 6.061 -4.100 16.875 1.00 60.22 371 LEU A O 1
ATOM 2843 N N . THR A 1 372 ? 6.717 -2.167 15.931 1.00 57.47 372 THR A N 1
ATOM 2844 C CA . THR A 1 372 ? 5.575 -1.417 16.466 1.00 57.47 372 THR A CA 1
ATOM 2845 C C . THR A 1 372 ? 4.365 -1.545 15.536 1.00 57.47 372 THR A C 1
ATOM 2847 O O . THR A 1 372 ? 4.483 -1.977 14.390 1.00 57.47 372 THR A O 1
ATOM 2850 N N . ALA A 1 373 ? 3.160 -1.253 16.031 1.00 52.00 373 ALA A N 1
ATOM 2851 C CA . ALA A 1 373 ? 1.981 -1.225 15.162 1.00 52.00 373 ALA A CA 1
ATOM 2852 C C . ALA A 1 373 ? 2.170 -0.159 14.057 1.00 52.00 373 ALA A C 1
ATOM 2854 O O . ALA A 1 373 ? 2.944 0.773 14.251 1.00 52.00 373 ALA A O 1
ATOM 2855 N N . GLY A 1 374 ? 1.516 -0.300 12.897 1.00 50.03 374 GLY A N 1
ATOM 2856 C CA . GLY A 1 374 ? 1.680 0.582 11.722 1.00 50.03 374 GLY A CA 1
ATOM 2857 C C . GLY A 1 374 ? 3.009 0.483 10.968 1.00 50.03 374 GLY A C 1
ATOM 2858 O O . GLY A 1 374 ? 3.193 1.170 9.967 1.00 50.03 374 GLY A O 1
ATOM 2859 N N . GLU A 1 375 ? 3.921 -0.377 11.413 1.00 60.97 375 GLU A N 1
ATOM 2860 C CA . GLU A 1 375 ? 5.169 -0.703 10.729 1.00 60.97 375 GLU A CA 1
ATOM 2861 C C . GLU A 1 375 ? 5.044 -2.072 10.050 1.00 60.97 375 GLU A C 1
ATOM 2863 O O . GLU A 1 375 ? 5.706 -3.046 10.428 1.00 60.97 375 GLU A O 1
ATOM 2868 N N . ALA A 1 376 ? 4.144 -2.178 9.060 1.00 62.38 376 ALA A N 1
ATOM 2869 C CA . ALA A 1 376 ? 4.103 -3.370 8.213 1.00 62.38 376 ALA A CA 1
ATOM 2870 C C . ALA A 1 376 ? 5.521 -3.602 7.670 1.00 62.38 376 ALA A C 1
ATOM 2872 O O . ALA A 1 376 ? 6.128 -2.634 7.207 1.00 62.38 376 ALA A O 1
ATOM 2873 N N . PRO A 1 377 ? 6.098 -4.811 7.754 1.00 65.62 377 PRO A N 1
ATOM 2874 C CA . PRO A 1 377 ? 7.507 -4.986 7.457 1.00 65.62 377 PRO A CA 1
ATOM 2875 C C . PRO A 1 377 ? 7.867 -4.476 6.062 1.00 65.62 377 PRO A C 1
ATOM 2877 O O . PRO A 1 377 ? 8.883 -3.815 5.882 1.00 65.62 377 PRO A O 1
ATOM 2880 N N . GLU A 1 378 ? 6.968 -4.678 5.102 1.00 69.19 378 GLU A N 1
ATOM 2881 C CA . GLU A 1 378 ? 7.043 -4.185 3.729 1.00 69.19 378 GLU A CA 1
ATOM 2882 C C . GLU A 1 378 ? 7.279 -2.663 3.638 1.00 69.19 378 GLU A C 1
ATOM 2884 O O . GLU A 1 378 ? 8.000 -2.212 2.750 1.00 69.19 378 GLU A O 1
ATOM 2889 N N . THR A 1 379 ? 6.781 -1.862 4.591 1.00 68.75 379 THR A N 1
ATOM 2890 C CA . THR A 1 379 ? 7.026 -0.405 4.647 1.00 68.75 379 THR A CA 1
ATOM 2891 C C . THR A 1 379 ? 8.496 -0.046 4.875 1.00 68.75 379 THR A C 1
ATOM 2893 O O . THR A 1 379 ? 8.918 1.050 4.499 1.00 68.75 379 THR A O 1
ATOM 2896 N N . PHE A 1 380 ? 9.292 -0.952 5.451 1.00 72.69 380 PHE A N 1
ATOM 2897 C CA . PHE A 1 380 ? 10.735 -0.766 5.588 1.00 72.69 380 PHE A CA 1
ATOM 2898 C C . PHE A 1 380 ? 11.492 -1.145 4.324 1.00 72.69 380 PHE A C 1
ATOM 2900 O O . PHE A 1 380 ? 12.573 -0.605 4.107 1.00 72.69 380 PHE A O 1
ATOM 2907 N N . TYR A 1 381 ? 10.951 -2.066 3.523 1.00 76.50 381 TYR A N 1
ATOM 2908 C CA . TYR A 1 381 ? 11.655 -2.675 2.393 1.00 76.50 381 TYR A CA 1
ATOM 2909 C C . TYR A 1 381 ? 11.250 -2.114 1.029 1.00 76.50 381 TYR A C 1
ATOM 2911 O O . TYR A 1 381 ? 11.979 -2.326 0.067 1.00 76.50 381 TYR A O 1
ATOM 2919 N N . GLN A 1 382 ? 10.142 -1.380 0.937 1.00 76.62 382 GLN A N 1
ATOM 2920 C CA . GLN A 1 382 ? 9.709 -0.667 -0.269 1.00 76.62 382 GLN A CA 1
ATOM 2921 C C . GLN A 1 382 ? 10.775 0.300 -0.820 1.00 76.62 382 GLN A C 1
ATOM 2923 O O . GLN A 1 382 ? 11.521 0.923 -0.054 1.00 76.62 382 GLN A O 1
ATOM 2928 N N . HIS A 1 383 ? 10.812 0.503 -2.143 1.00 76.81 383 HIS A N 1
ATOM 2929 C CA . HIS A 1 383 ? 11.689 1.514 -2.758 1.00 76.81 383 HIS A CA 1
ATOM 2930 C C . HIS A 1 383 ? 11.283 2.961 -2.458 1.00 76.81 383 HIS A C 1
ATOM 2932 O O . HIS A 1 383 ? 12.110 3.862 -2.593 1.00 76.81 383 HIS A O 1
ATOM 2938 N N . GLY A 1 384 ? 10.050 3.213 -2.002 1.00 77.31 384 GLY A N 1
ATOM 2939 C CA . GLY A 1 384 ? 9.676 4.522 -1.451 1.00 77.31 384 GLY A CA 1
ATOM 2940 C C . GLY A 1 384 ? 9.506 5.621 -2.506 1.00 77.31 384 GLY A C 1
ATOM 2941 O O . GLY A 1 384 ? 9.640 6.806 -2.195 1.00 77.31 384 GLY A O 1
ATOM 2942 N N . VAL A 1 385 ? 9.248 5.238 -3.760 1.00 81.12 385 VAL A N 1
ATOM 2943 C CA . VAL A 1 385 ? 9.057 6.163 -4.888 1.00 81.12 385 VAL A CA 1
ATOM 2944 C C . VAL A 1 385 ? 7.650 5.987 -5.436 1.00 81.12 385 VAL A C 1
ATOM 2946 O O . VAL A 1 385 ? 7.286 4.889 -5.827 1.00 81.12 385 VAL A O 1
ATOM 2949 N N . CYS A 1 386 ? 6.874 7.062 -5.484 1.00 83.69 386 CYS A N 1
ATOM 2950 C CA . CYS A 1 386 ? 5.540 7.092 -6.071 1.00 83.69 386 CYS A CA 1
ATOM 2951 C C . CYS A 1 386 ? 5.325 8.373 -6.892 1.00 83.69 386 CYS A C 1
ATOM 2953 O O . CYS A 1 386 ? 6.137 9.300 -6.895 1.00 83.69 386 CYS A O 1
ATOM 2955 N N . GLY A 1 387 ? 4.204 8.452 -7.598 1.00 84.44 387 GLY A N 1
ATOM 2956 C CA . GLY A 1 387 ? 3.795 9.625 -8.360 1.00 84.44 387 GLY A CA 1
ATOM 2957 C C . GLY A 1 387 ? 4.085 9.532 -9.854 1.00 84.44 387 GLY A C 1
ATOM 2958 O O . GLY A 1 387 ? 4.582 8.535 -10.371 1.00 84.44 387 GLY A O 1
ATOM 2959 N N . GLU A 1 388 ? 3.700 10.593 -10.558 1.00 86.19 388 GLU A N 1
ATOM 2960 C CA . GLU A 1 388 ? 3.709 10.636 -12.019 1.00 86.19 388 GLU A CA 1
ATOM 2961 C C . GLU A 1 388 ? 5.129 10.748 -12.584 1.00 86.19 388 GLU A C 1
ATOM 2963 O O . GLU A 1 388 ? 6.010 11.428 -12.036 1.00 86.19 388 GLU A O 1
ATOM 2968 N N . TYR A 1 389 ? 5.330 10.126 -13.739 1.00 87.88 389 TYR A N 1
ATOM 2969 C CA . TYR A 1 389 ? 6.535 10.258 -14.537 1.00 87.88 389 TYR A CA 1
ATOM 2970 C C . TYR A 1 389 ? 6.214 10.277 -16.032 1.00 87.88 389 TYR A C 1
ATOM 2972 O O . TYR A 1 389 ? 5.164 9.836 -16.497 1.00 87.88 389 TYR A O 1
ATOM 2980 N N . ILE A 1 390 ? 7.154 10.814 -16.806 1.00 87.81 390 ILE A N 1
ATOM 2981 C CA . ILE A 1 390 ? 7.078 10.870 -18.263 1.00 87.81 390 ILE A CA 1
ATOM 2982 C C . ILE A 1 390 ? 8.277 10.137 -18.850 1.00 87.81 390 ILE A C 1
ATOM 2984 O O . ILE A 1 390 ? 9.422 10.499 -18.579 1.00 87.81 390 ILE A O 1
ATOM 2988 N N . ILE A 1 391 ? 8.015 9.159 -19.711 1.00 90.25 391 ILE A N 1
ATOM 2989 C CA . ILE A 1 391 ? 9.013 8.471 -20.527 1.00 90.25 391 ILE A CA 1
ATOM 2990 C C . ILE A 1 391 ? 9.040 9.136 -21.900 1.00 90.25 391 ILE A C 1
ATOM 2992 O O . ILE A 1 391 ? 8.048 9.150 -22.623 1.00 90.25 391 ILE A O 1
ATOM 2996 N N . LYS A 1 392 ? 10.193 9.652 -22.304 1.00 90.38 392 LYS A N 1
ATOM 2997 C CA . LYS A 1 392 ? 10.469 10.043 -23.684 1.00 90.38 392 LYS A CA 1
ATOM 2998 C C . LYS A 1 392 ? 11.165 8.889 -24.394 1.00 90.38 392 LYS A C 1
ATOM 3000 O O . LYS A 1 392 ? 12.303 8.565 -24.062 1.00 90.38 392 LYS A O 1
ATOM 3005 N N . VAL A 1 393 ? 10.515 8.322 -25.401 1.00 89.88 393 VAL A N 1
ATOM 3006 C CA . VAL A 1 393 ? 11.087 7.298 -26.281 1.00 89.88 393 VAL A CA 1
ATOM 3007 C C . VAL A 1 393 ? 11.599 7.992 -27.528 1.00 89.88 393 VAL A C 1
ATOM 3009 O O . VAL A 1 393 ? 10.820 8.638 -28.223 1.00 89.88 393 VAL A O 1
ATOM 3012 N N . ARG A 1 394 ? 12.896 7.885 -27.826 1.00 90.44 394 ARG A N 1
ATOM 3013 C CA . ARG A 1 394 ? 13.485 8.442 -29.053 1.00 90.44 394 ARG A CA 1
ATOM 3014 C C . ARG A 1 394 ? 14.348 7.426 -29.782 1.00 90.44 394 ARG A C 1
ATOM 3016 O O . ARG A 1 394 ? 15.021 6.638 -29.132 1.00 90.44 394 ARG A O 1
ATOM 3023 N N . LEU A 1 395 ? 14.399 7.484 -31.108 1.00 88.88 395 LEU A N 1
ATOM 3024 C CA . LEU A 1 395 ? 15.415 6.779 -31.882 1.00 88.88 395 LEU A CA 1
ATOM 3025 C C . LEU A 1 395 ? 16.785 7.307 -31.442 1.00 88.88 395 LEU A C 1
ATOM 3027 O O . LEU A 1 395 ? 17.038 8.515 -31.465 1.00 88.88 395 LEU A O 1
ATOM 3031 N N . GLY A 1 396 ? 17.630 6.404 -30.964 1.00 80.62 396 GLY A N 1
ATOM 3032 C CA . GLY A 1 396 ? 18.987 6.730 -30.563 1.00 80.62 396 GLY A CA 1
ATOM 3033 C C . GLY A 1 396 ? 19.867 6.943 -31.788 1.00 80.62 396 GLY A C 1
ATOM 3034 O O . GLY A 1 396 ? 19.714 6.277 -32.812 1.00 80.62 396 GLY A O 1
ATOM 3035 N N . GLU A 1 397 ? 20.846 7.833 -31.672 1.00 74.88 397 GLU A N 1
ATOM 3036 C CA . GLU A 1 397 ? 22.077 7.640 -32.435 1.00 74.88 397 GLU A CA 1
ATOM 3037 C C . GLU A 1 397 ? 22.745 6.380 -31.878 1.00 74.88 397 GLU A C 1
ATOM 3039 O O . GLU A 1 397 ? 22.599 6.098 -30.690 1.00 74.88 397 GLU A O 1
ATOM 3044 N N . HIS A 1 398 ? 23.396 5.575 -32.719 1.00 56.22 398 HIS A N 1
ATOM 3045 C CA . HIS A 1 398 ? 24.069 4.353 -32.281 1.00 56.22 398 HIS A CA 1
ATOM 3046 C C . HIS A 1 398 ? 25.038 4.684 -31.137 1.00 56.22 398 HIS A C 1
ATOM 3048 O O . HIS A 1 398 ? 26.122 5.215 -31.367 1.00 56.22 398 HIS A O 1
ATOM 3054 N N . VAL A 1 399 ? 24.619 4.421 -29.900 1.00 53.31 399 VAL A N 1
ATOM 3055 C CA . VAL A 1 399 ? 25.487 4.528 -28.738 1.00 53.31 399 VAL A CA 1
ATOM 3056 C C . VAL A 1 399 ? 26.179 3.181 -28.674 1.00 53.31 399 VAL A C 1
ATOM 3058 O O . VAL A 1 399 ? 25.557 2.181 -28.312 1.00 53.31 399 VAL A O 1
ATOM 3061 N N . GLU A 1 400 ? 27.442 3.128 -29.099 1.00 50.03 400 GLU A N 1
ATOM 3062 C CA . GLU A 1 400 ? 28.284 1.997 -28.724 1.00 50.03 400 GLU A CA 1
ATOM 3063 C C . GLU A 1 400 ? 28.201 1.884 -27.195 1.00 50.03 400 GLU A C 1
ATOM 3065 O O . GLU A 1 400 ? 28.376 2.906 -26.519 1.00 50.03 400 GLU A O 1
ATOM 3070 N N . PRO A 1 401 ? 27.846 0.711 -26.637 1.00 46.84 401 PRO A N 1
ATOM 3071 C CA . PRO A 1 401 ? 27.695 0.560 -25.199 1.00 46.84 401 PRO A CA 1
ATOM 3072 C C . PRO A 1 401 ? 28.964 1.078 -24.527 1.00 46.84 401 PRO A C 1
ATOM 3074 O O . PRO A 1 401 ? 30.060 0.573 -24.776 1.00 46.84 401 PRO A O 1
ATOM 3077 N N . ARG A 1 402 ? 28.821 2.150 -23.736 1.00 41.62 402 ARG A N 1
ATOM 3078 C CA . ARG A 1 402 ? 29.951 2.748 -23.028 1.00 41.62 402 ARG A CA 1
ATOM 3079 C C . ARG A 1 402 ? 30.543 1.649 -22.139 1.00 41.62 402 ARG A C 1
ATOM 3081 O O . ARG A 1 402 ? 29.778 1.041 -21.388 1.00 41.62 402 ARG A O 1
ATOM 3088 N N . PRO A 1 403 ? 31.855 1.373 -22.214 1.00 44.91 403 PRO A N 1
ATOM 3089 C CA . PRO A 1 403 ? 32.499 0.456 -21.288 1.00 44.91 403 PRO A CA 1
ATOM 3090 C C . PRO A 1 403 ? 32.185 0.904 -19.860 1.00 44.91 403 PRO A C 1
ATOM 3092 O O . PRO A 1 403 ? 32.344 2.083 -19.539 1.00 44.91 403 PRO A O 1
ATOM 3095 N N . VAL A 1 404 ? 31.675 -0.017 -19.046 1.00 44.81 404 VAL A N 1
ATOM 3096 C CA . VAL A 1 404 ? 31.393 0.208 -17.624 1.00 44.81 404 VAL A CA 1
ATOM 3097 C C . VAL A 1 404 ? 32.675 0.700 -16.942 1.00 44.81 404 VAL A C 1
ATOM 3099 O O . VAL A 1 404 ? 33.749 0.141 -17.168 1.00 44.81 404 VAL A O 1
ATOM 3102 N N . ASP A 1 405 ? 32.563 1.776 -16.162 1.00 45.78 405 ASP A N 1
ATOM 3103 C CA . ASP A 1 405 ? 33.676 2.406 -15.443 1.00 45.78 405 ASP A CA 1
ATOM 3104 C C . ASP A 1 405 ? 34.304 1.380 -14.464 1.00 45.78 405 ASP A C 1
ATOM 3106 O O . ASP A 1 405 ? 33.566 0.712 -13.736 1.00 45.78 405 ASP A O 1
ATOM 3110 N N . PRO A 1 406 ? 35.641 1.215 -14.409 1.00 41.97 406 PRO A N 1
ATOM 3111 C CA . PRO A 1 406 ? 36.323 0.073 -13.780 1.00 41.97 406 PRO A CA 1
ATOM 3112 C C . PRO A 1 406 ? 36.366 0.107 -12.235 1.00 41.97 406 PRO A C 1
ATOM 3114 O O . PRO A 1 406 ? 37.285 -0.435 -11.620 1.00 41.97 406 PRO A O 1
ATOM 3117 N N . GLY A 1 407 ? 35.385 0.747 -11.594 1.00 49.53 407 GLY A N 1
ATOM 3118 C CA . GLY A 1 407 ? 35.181 0.721 -10.141 1.00 49.53 407 GLY A CA 1
ATOM 3119 C C . GLY A 1 407 ? 34.239 -0.390 -9.664 1.00 49.53 407 GLY A C 1
ATOM 3120 O O . GLY A 1 407 ? 34.391 -0.859 -8.540 1.00 49.53 407 GLY A O 1
ATOM 3121 N N . ASP A 1 408 ? 33.334 -0.851 -10.530 1.00 48.66 408 ASP A N 1
ATOM 3122 C CA . ASP A 1 408 ? 32.439 -1.981 -10.281 1.00 48.66 408 ASP A CA 1
ATOM 3123 C C . ASP A 1 408 ? 32.869 -3.140 -11.186 1.00 48.66 408 ASP A C 1
ATOM 3125 O O . ASP A 1 408 ? 32.810 -3.032 -12.407 1.00 48.66 408 ASP A O 1
ATOM 3129 N N . SER A 1 409 ? 33.386 -4.206 -10.561 1.00 52.47 409 SER A N 1
ATOM 3130 C CA . SER A 1 409 ? 33.856 -5.478 -11.143 1.00 52.47 409 SER A CA 1
ATOM 3131 C C . SER A 1 409 ? 33.708 -5.599 -12.668 1.00 52.47 409 SER A C 1
ATOM 3133 O O . SER A 1 409 ? 32.626 -5.930 -13.156 1.00 52.47 409 SER A O 1
ATOM 3135 N N . GLU A 1 410 ? 34.814 -5.344 -13.379 1.00 41.16 410 GLU A N 1
ATOM 3136 C CA . GLU A 1 410 ? 34.971 -5.432 -14.838 1.00 41.16 410 GLU A CA 1
ATOM 3137 C C . GLU A 1 410 ? 34.000 -6.427 -15.502 1.00 41.16 410 GLU A C 1
ATOM 3139 O O . GLU A 1 410 ? 34.082 -7.634 -15.233 1.00 41.16 410 GLU A O 1
ATOM 3144 N N . PRO A 1 411 ? 33.158 -5.993 -16.458 1.00 44.09 411 PRO A N 1
ATOM 3145 C CA . PRO A 1 411 ? 32.641 -6.920 -17.442 1.00 44.09 411 PRO A CA 1
ATOM 3146 C C . PRO A 1 411 ? 33.844 -7.364 -18.270 1.00 44.09 411 PRO A C 1
ATOM 3148 O O . PRO A 1 411 ? 34.336 -6.641 -19.137 1.00 44.09 411 PRO A O 1
ATOM 3151 N N . LYS A 1 412 ? 34.357 -8.551 -17.941 1.00 49.16 412 LYS A N 1
ATOM 3152 C CA . LYS A 1 412 ? 35.393 -9.248 -18.694 1.00 49.16 412 LYS A CA 1
ATOM 3153 C C . LYS A 1 412 ? 34.957 -9.231 -20.160 1.00 49.16 412 LYS A C 1
ATOM 3155 O O . LYS A 1 412 ? 34.014 -9.931 -20.529 1.00 49.16 412 LYS A O 1
ATOM 3160 N N . LEU A 1 413 ? 35.619 -8.410 -20.985 1.00 44.66 413 LEU A N 1
ATOM 3161 C CA . LEU A 1 413 ? 35.565 -8.543 -22.443 1.00 44.66 413 LEU A CA 1
ATOM 3162 C C . LEU A 1 413 ? 35.691 -10.040 -22.750 1.00 44.66 413 LEU A C 1
ATOM 3164 O O . LEU A 1 413 ? 36.479 -10.690 -22.053 1.00 44.66 413 LEU A O 1
ATOM 3168 N N . PRO A 1 414 ? 34.935 -10.608 -23.712 1.00 53.06 414 PRO A N 1
ATOM 3169 C CA . PRO A 1 414 ? 35.054 -12.023 -24.032 1.00 53.06 414 PRO A CA 1
ATOM 3170 C C . PRO A 1 414 ? 36.534 -12.319 -24.223 1.00 53.06 414 PRO A C 1
ATOM 3172 O O . PRO A 1 414 ? 37.198 -11.757 -25.097 1.00 53.06 414 PRO A O 1
ATOM 3175 N N . SER A 1 415 ? 37.062 -13.082 -23.272 1.00 67.81 415 SER A N 1
ATOM 3176 C CA . SER A 1 415 ? 38.481 -13.340 -23.157 1.00 67.81 415 SER A CA 1
ATOM 3177 C C . SER A 1 415 ? 38.922 -13.936 -24.486 1.00 67.81 415 SER A C 1
ATOM 3179 O O . SER A 1 415 ? 38.288 -14.867 -24.977 1.00 67.81 415 SER A O 1
ATOM 3181 N N . ALA A 1 416 ? 39.985 -13.398 -25.089 1.00 79.81 416 ALA A N 1
ATOM 3182 C CA . ALA A 1 416 ? 40.588 -14.024 -26.270 1.00 79.81 416 ALA A CA 1
ATOM 3183 C C . ALA A 1 416 ? 41.060 -15.462 -25.967 1.00 79.81 416 ALA A C 1
ATOM 3185 O O . ALA A 1 416 ? 41.320 -16.232 -26.883 1.00 79.81 416 ALA A O 1
ATOM 3186 N N . ASP A 1 417 ? 41.149 -15.794 -24.679 1.00 84.31 417 ASP A N 1
ATOM 3187 C CA . ASP A 1 417 ? 41.164 -17.141 -24.130 1.00 84.31 417 ASP A CA 1
ATOM 3188 C C . ASP A 1 417 ? 39.707 -17.639 -24.020 1.00 84.31 417 ASP A C 1
ATOM 3190 O O . ASP A 1 417 ? 39.015 -17.425 -23.020 1.00 84.31 417 ASP A O 1
ATOM 3194 N N . ILE A 1 418 ? 39.225 -18.205 -25.129 1.00 86.50 418 ILE A N 1
ATOM 3195 C CA . ILE A 1 418 ? 37.848 -18.674 -25.318 1.00 86.50 418 ILE A CA 1
ATOM 3196 C C . ILE A 1 418 ? 37.635 -19.988 -24.559 1.00 86.50 418 ILE A C 1
ATOM 3198 O O . ILE A 1 418 ? 36.514 -20.275 -24.134 1.00 86.50 418 ILE A O 1
ATOM 3202 N N . ASN A 1 419 ? 38.690 -20.793 -24.385 1.00 86.31 419 ASN A N 1
ATOM 3203 C CA . ASN A 1 419 ? 38.610 -22.062 -23.660 1.00 86.31 419 ASN A CA 1
ATOM 3204 C C . ASN A 1 419 ? 38.787 -21.915 -22.131 1.00 86.31 419 ASN A C 1
ATOM 3206 O O . ASN A 1 419 ? 38.489 -22.862 -21.401 1.00 86.31 419 ASN A O 1
ATOM 3210 N N . GLY A 1 420 ? 39.205 -20.743 -21.645 1.00 80.25 420 GLY A N 1
ATOM 3211 C CA . GLY A 1 420 ? 39.356 -20.415 -20.229 1.00 80.25 420 GLY A CA 1
ATOM 3212 C C . GLY A 1 420 ? 40.611 -20.994 -19.568 1.00 80.25 420 GLY A C 1
ATOM 3213 O O . GLY A 1 420 ? 40.627 -21.118 -18.340 1.00 80.25 420 GLY A O 1
ATOM 3214 N N . ASP A 1 421 ? 41.633 -21.387 -20.336 1.00 85.38 421 ASP A N 1
ATOM 3215 C CA . ASP A 1 421 ? 42.869 -21.996 -19.823 1.00 85.38 421 ASP A CA 1
ATOM 3216 C C . ASP A 1 421 ? 43.938 -20.976 -19.383 1.00 85.38 421 ASP A C 1
ATOM 3218 O O . ASP A 1 421 ? 44.973 -21.343 -18.815 1.00 85.38 421 ASP A O 1
ATOM 3222 N N . GLY A 1 422 ? 43.667 -19.686 -19.582 1.00 81.19 422 GLY A N 1
ATOM 3223 C CA . GLY A 1 422 ? 44.547 -18.580 -19.227 1.00 81.19 422 GLY A CA 1
ATOM 3224 C C . GLY A 1 422 ? 45.650 -18.292 -20.250 1.00 81.19 422 GLY A C 1
ATOM 3225 O O . GLY A 1 422 ? 46.497 -17.435 -19.980 1.00 81.19 422 GLY A O 1
ATOM 3226 N N . VAL A 1 423 ? 45.673 -18.967 -21.406 1.00 83.19 423 VAL A N 1
ATOM 3227 C CA . VAL A 1 423 ? 46.692 -18.810 -22.452 1.00 83.19 423 VAL A CA 1
ATOM 3228 C C . VAL A 1 423 ? 46.053 -18.664 -23.831 1.00 83.19 423 VAL A C 1
ATOM 3230 O O . VAL A 1 423 ? 45.728 -19.644 -24.486 1.00 83.19 423 VAL A O 1
ATOM 3233 N N . VAL A 1 424 ? 46.060 -17.444 -24.369 1.00 90.19 424 VAL A N 1
ATOM 3234 C CA . VAL A 1 424 ? 45.608 -17.181 -25.745 1.00 90.19 424 VAL A CA 1
ATOM 3235 C C . VAL A 1 424 ? 46.543 -17.845 -26.759 1.00 90.19 424 VAL A C 1
ATOM 3237 O O . VAL A 1 424 ? 47.673 -17.393 -26.974 1.00 90.19 424 VAL A O 1
ATOM 3240 N N . ASN A 1 425 ? 46.086 -18.923 -27.395 1.00 91.69 425 ASN A N 1
ATOM 3241 C CA . ASN A 1 425 ? 46.887 -19.678 -28.353 1.00 91.69 425 ASN A CA 1
ATOM 3242 C C . ASN A 1 425 ? 46.063 -20.226 -29.535 1.00 91.69 425 ASN A C 1
ATOM 3244 O O . ASN A 1 425 ? 44.946 -19.802 -29.824 1.00 91.69 425 ASN A O 1
ATOM 3248 N N . SER A 1 426 ? 46.652 -21.149 -30.299 1.00 94.31 426 SER A N 1
ATOM 3249 C CA . SER A 1 426 ? 46.005 -21.757 -31.466 1.00 94.31 426 SER A CA 1
ATOM 3250 C C . SER A 1 426 ? 44.700 -22.500 -31.149 1.00 94.31 426 SER A C 1
ATOM 3252 O O . SER A 1 426 ? 43.903 -22.702 -32.059 1.00 94.31 426 SER A O 1
ATOM 3254 N N . GLN A 1 427 ? 44.480 -22.924 -29.901 1.00 92.94 427 GLN A N 1
ATOM 3255 C CA . GLN A 1 427 ? 43.250 -23.599 -29.482 1.00 92.94 427 GLN A CA 1
ATOM 3256 C C . GLN A 1 427 ? 42.067 -22.631 -29.435 1.00 92.94 427 GLN A C 1
ATOM 3258 O O . GLN A 1 427 ? 41.020 -22.943 -29.997 1.00 92.94 427 GLN A O 1
ATOM 3263 N N . ASP A 1 428 ? 42.250 -21.430 -28.888 1.00 93.25 428 ASP A N 1
ATOM 3264 C CA . ASP A 1 428 ? 41.217 -20.388 -28.886 1.00 93.25 428 ASP A CA 1
ATOM 3265 C C . ASP A 1 428 ? 40.863 -19.953 -30.302 1.00 93.25 428 ASP A C 1
ATOM 3267 O O . ASP A 1 428 ? 39.693 -19.847 -30.664 1.00 93.25 428 ASP A O 1
ATOM 3271 N N . LEU A 1 429 ? 41.884 -19.795 -31.150 1.00 90.81 429 LEU A N 1
ATOM 3272 C CA . LEU A 1 429 ? 41.680 -19.484 -32.560 1.00 90.81 429 LEU A CA 1
ATOM 3273 C C . LEU A 1 429 ? 40.927 -20.608 -33.288 1.00 90.81 429 LEU A C 1
ATOM 3275 O O . LEU A 1 429 ? 40.082 -20.324 -34.133 1.00 90.81 429 LEU A O 1
ATOM 3279 N N . ALA A 1 430 ? 41.196 -21.877 -32.969 1.00 91.62 430 ALA A N 1
ATOM 3280 C CA . ALA A 1 430 ? 40.470 -23.004 -33.550 1.00 91.62 430 ALA A CA 1
ATOM 3281 C C . ALA A 1 430 ? 38.995 -23.024 -33.116 1.00 91.62 430 ALA A C 1
ATOM 3283 O O . ALA A 1 430 ? 38.129 -23.286 -33.950 1.00 91.62 430 ALA A O 1
ATOM 3284 N N . ILE A 1 431 ? 38.699 -22.695 -31.852 1.00 88.19 431 ILE A N 1
ATOM 3285 C CA . ILE A 1 431 ? 37.323 -22.551 -31.359 1.00 88.19 431 ILE A CA 1
ATOM 3286 C C . ILE A 1 431 ? 36.633 -21.394 -32.085 1.00 88.19 431 ILE A C 1
ATOM 3288 O O . ILE A 1 431 ? 35.563 -21.597 -32.655 1.00 88.19 431 ILE A O 1
ATOM 3292 N N . LEU A 1 432 ? 37.268 -20.222 -32.168 1.00 88.75 432 LEU A N 1
ATOM 3293 C CA . LEU A 1 432 ? 36.734 -19.062 -32.887 1.00 88.75 432 LEU A CA 1
ATOM 3294 C C . LEU A 1 432 ? 36.411 -19.394 -34.353 1.00 88.75 432 LEU A C 1
ATOM 3296 O O . LEU A 1 432 ? 35.328 -19.083 -34.844 1.00 88.75 432 LEU A O 1
ATOM 3300 N N . LEU A 1 433 ? 37.331 -20.067 -35.049 1.00 90.50 433 LEU A N 1
ATOM 3301 C CA . LEU A 1 433 ? 37.147 -20.465 -36.446 1.00 90.50 433 LEU A CA 1
ATOM 3302 C C . LEU A 1 433 ? 36.102 -21.575 -36.619 1.00 90.50 433 LEU A C 1
ATOM 3304 O O . LEU A 1 433 ? 35.497 -21.655 -37.683 1.00 90.50 433 LEU A O 1
ATOM 3308 N N . SER A 1 434 ? 35.842 -22.395 -35.595 1.00 88.25 434 SER A N 1
ATOM 3309 C CA . SER A 1 434 ? 34.783 -23.414 -35.646 1.00 88.25 434 SER A CA 1
ATOM 3310 C C . SER A 1 434 ? 33.375 -22.810 -35.683 1.00 88.25 434 SER A C 1
ATOM 3312 O O . SER A 1 434 ? 32.474 -23.396 -36.280 1.00 88.25 434 SER A O 1
ATOM 3314 N N . PHE A 1 435 ? 33.196 -21.615 -35.110 1.00 79.56 435 PHE A N 1
ATOM 3315 C CA . PHE A 1 435 ? 31.945 -20.855 -35.185 1.00 79.56 435 PHE A CA 1
ATOM 3316 C C . PHE A 1 435 ? 31.835 -20.007 -36.459 1.00 79.56 435 PHE A C 1
ATOM 3318 O O . PHE A 1 435 ? 30.757 -19.511 -36.792 1.00 79.56 435 PHE A O 1
ATOM 3325 N N . TRP A 1 436 ? 32.927 -19.863 -37.213 1.00 80.06 436 TRP A N 1
ATOM 3326 C CA . TRP A 1 436 ? 32.946 -19.073 -38.434 1.00 80.06 436 TRP A CA 1
ATOM 3327 C C . TRP A 1 436 ? 32.317 -19.861 -39.590 1.00 80.06 436 TRP A C 1
ATOM 3329 O O . TRP A 1 436 ? 32.939 -20.736 -40.187 1.00 80.06 436 TRP A O 1
ATOM 3339 N N . GLY A 1 437 ? 31.067 -19.533 -39.921 1.00 70.31 437 GLY A N 1
ATOM 3340 C CA . GLY A 1 437 ? 30.310 -20.171 -41.007 1.00 70.31 437 GLY A CA 1
ATOM 3341 C C . GLY A 1 437 ? 29.035 -20.890 -40.563 1.00 70.31 437 GLY A C 1
ATOM 3342 O O . GLY A 1 437 ? 28.314 -21.399 -41.416 1.00 70.31 437 GLY A O 1
ATOM 3343 N N . MET A 1 438 ? 28.716 -20.897 -39.264 1.00 63.22 438 MET A N 1
ATOM 3344 C CA . MET A 1 438 ? 27.384 -21.279 -38.793 1.00 63.22 438 MET A CA 1
ATOM 3345 C C . MET A 1 438 ? 26.421 -20.102 -38.994 1.00 63.22 438 MET A C 1
ATOM 3347 O O . MET A 1 438 ? 26.288 -19.235 -38.135 1.00 63.22 438 MET A O 1
ATOM 3351 N N . THR A 1 439 ? 25.769 -20.040 -40.156 1.00 59.41 439 THR A N 1
ATOM 3352 C CA . THR A 1 439 ? 24.549 -19.241 -40.315 1.00 59.41 439 THR A CA 1
ATOM 3353 C C . THR A 1 439 ? 23.400 -20.020 -39.695 1.00 59.41 439 THR A C 1
ATOM 3355 O O . THR A 1 439 ? 23.154 -21.161 -40.081 1.00 59.41 439 THR A O 1
ATOM 3358 N N . VAL A 1 440 ? 22.734 -19.417 -38.715 1.00 48.81 440 VAL A N 1
ATOM 3359 C CA . VAL A 1 440 ? 21.491 -19.942 -38.145 1.00 48.81 440 VAL A CA 1
ATOM 3360 C C . VAL A 1 440 ? 20.417 -19.815 -39.231 1.00 48.81 440 VAL A C 1
ATOM 3362 O O . VAL A 1 440 ? 20.176 -18.700 -39.693 1.00 48.81 440 VAL A O 1
ATOM 3365 N N . GLU A 1 441 ? 19.861 -20.937 -39.693 1.00 44.69 441 GLU A N 1
ATOM 3366 C CA . GLU A 1 441 ? 18.650 -20.965 -40.532 1.00 44.69 441 GLU A CA 1
ATOM 3367 C C . GLU A 1 441 ? 17.397 -20.969 -39.656 1.00 44.69 441 GLU A C 1
ATOM 3369 O O . GLU A 1 441 ? 17.401 -21.706 -38.638 1.00 44.69 441 GLU A O 1
#

Nearest PDB structures (foldseek):
  8iqe-assembly1_A  TM=3.175E-01  e=1.121E+00  Klebsiella phage VLC6
  3p1i-assembly2_B  TM=2.758E-01  e=7.960E+00  Homo sapiens
  7ecy-assembly1_A  TM=1.727E-01  e=9.958E+00  enterovirus D68

pLDDT: mean 70.81, std 18.48, range [28.28, 95.69]

Mean predicted aligned error: 16.17 Å